Protein AF-A0A9D0CYZ7-F1 (afdb_monomer)

Mean predicted aligned error: 6.71 Å

Sequence (580 aa):
MIVSKAFILFHLNLAYSSLESEQHGEVIEKCYWPMLRLCETAGIKLGIEVTGWTLERINQLCPDWVARLRRYVEAGSVEVVGSGYSQMIGPLVPYQVNVWNQRLGLECYQRILGGRPRLVMFNEMAYASGMVDLYRAAGYEGVVMDRDNICLALGQSGHDDAMPTFAAGVGGASLPVLWTDSIFFQKMQRYAHGDIGLSDYLGYFSRRAAATSKPLALYCNDAEVFDYRPGRFREESPINGAGEWDRIASLCQVLADEHGTRWSTPSQALAAWVTDGGGEVAVLTSAVQPVPVKKQAKYNVSRWAVSGRDDLWLNTFCQRIYRQLVSSNQQNDPAYWQRLCALWASDFRTHLTAARWEEARNAVLAMAAELALPGGYEAVESAEPPARCGESFPGFDVRVDQEGIFLTVETADMRLVLNQRRGLAIDSLAFKSHQFSPLIGTLHQGYFDSIELGADYYTGGVVVELIKEHHRVTDLERVVPIFFLRQGALVIRSVLETSHGRIVKEIVVPAEGEHLTIDTRLPQWSRPCGSVRLGTLTFLPDGFSDERLKMATKNGGERAEVFELREPVNHLQPASTLVS

Solvent-accessible surface area (backbone atoms only — not comparable to full-atom values): 31333 Å² total; per-residue (Å²): 131,73,71,34,44,32,31,37,32,35,33,51,63,70,70,38,32,55,54,54,84,82,47,47,66,56,45,44,60,50,24,52,50,52,57,62,43,33,42,74,77,33,67,39,28,33,22,39,31,44,22,27,53,37,50,51,50,42,45,72,77,39,47,66,59,50,56,50,50,39,54,33,41,76,70,66,41,32,40,59,29,31,54,17,21,35,55,35,49,46,41,84,37,60,32,69,57,48,51,47,24,41,51,52,11,45,52,39,33,33,71,76,61,69,45,65,53,50,32,33,40,42,43,75,31,39,43,31,43,27,41,44,33,51,44,46,73,74,63,39,68,27,36,38,42,55,41,67,33,37,30,56,36,70,74,50,85,83,87,65,82,83,62,63,30,18,41,34,18,73,81,74,38,70,35,40,46,33,60,34,41,70,65,40,28,52,49,45,49,34,38,32,49,60,80,42,54,70,66,61,50,52,54,53,49,53,55,52,52,73,68,46,93,53,50,43,32,52,29,68,46,71,41,66,67,37,69,45,73,54,72,81,55,95,81,61,77,67,76,36,93,82,41,20,60,57,43,48,29,50,52,49,37,48,39,31,75,77,44,49,39,43,64,24,32,58,69,57,36,32,52,61,58,45,70,91,79,74,60,53,70,34,73,71,51,30,64,80,30,59,50,37,28,53,75,60,92,54,46,50,65,48,49,56,49,58,63,24,89,56,17,52,59,54,53,51,49,52,51,51,48,48,57,48,34,69,76,39,95,52,59,80,44,65,69,61,51,52,51,51,35,53,73,49,23,45,34,76,17,39,74,47,45,72,68,62,46,54,52,53,52,50,52,52,47,52,54,29,50,78,68,72,42,74,92,60,87,75,74,76,76,73,82,75,85,88,44,62,95,88,67,89,51,90,61,49,49,76,46,67,46,97,83,67,41,43,39,36,43,35,40,90,27,33,43,38,30,25,27,29,56,32,46,54,18,32,46,32,36,19,31,50,96,56,76,54,47,45,41,36,16,41,50,50,60,68,72,46,102,38,80,95,52,56,48,67,40,62,8,60,43,43,44,34,39,35,64,88,72,78,44,73,52,63,47,62,44,71,50,77,72,42,42,44,75,58,97,73,18,45,33,44,31,40,76,44,85,52,100,62,33,38,44,38,39,35,41,37,39,48,48,68,59,79,64,71,46,79,49,79,43,59,56,79,47,69,92,70,66,58,52,79,49,73,60,45,80,30,71,39,68,91,55,52,74,89,82,66,57,68,51,74,46,62,36,18,14,89,54,65,48,75,30,65,62,86,61,97,68,70,90,80,62,47,50,42,102,88,41,102

Nearest PDB structures (foldseek):
  1k1x-assembly2_B  TM=5.515E-01  e=3.687E-19  Thermococcus litoralis
  1k1x-assembly1_A  TM=5.500E-01  e=3.498E-19  Thermococcus litoralis
  7ufr-assembly1_D  TM=6.259E-01  e=3.493E-14  Bifidobacterium longum
  9ftr-assembly1_A  TM=5.805E-01  e=7.155E-10  Drosophila melanogaster
  6rrh-assembly1_A  TM=5.570E-01  e=3.876E-09  Drosophila melanogaster

Foldseek 3Di:
DQAAAAAEEAEEDCLFQLHDLVCLLVLCVQFVVLVLCLCVLQVFAYEYEYALCRLVSCCVNPVVSLVSQLVCVVVRSYAYAYCFNFLFQLQLDAQLLLLLRLVSRQVSCCVRNVHGHQEYERRLLWDAQQVQVSCVVSRHQAYEHEDPLLCVQVVHDDDALPDFQWEHHPVRDIHGYDYAYPVLQVVLLCQLLVVDDLCVNVVVVVVSSVRDRAYYHNYDYHSCLFSHDSPPDPPRRPHDPVGSSVSVSVSSNCCCPVVVYHHDYSVRRSVRSQDDDGTGYDHSHALQRNTGGDDDPLDDPLLQCPQADGSVVLSVLLVVLVVLCCVDPNVPPSVSSSLSSNSSHSSLSHNHDPVVVVVSLVSSQVSCVVSVHDSDPPPPPPDDDADAPPDDQPQWDWDADPVRQWIWIDGPFKIWIFGLQFLRFTQFIATVVLVRDTWWHKDQQPNDPDPVPRHIDTFFKKWWQQPVVNDIDISTHHFRWGWDDDPQWIWTWTWDDDPQAIWIWIWTGHSDDRDIDIDTDGPNHDDHPGDIDGGDIDTDPVSDDPPWDWDWDRRSHPGTDIHTCPDDHDPPPNSDPSGD

Structure (mmCIF, N/CA/C/O backbone):
data_AF-A0A9D0CYZ7-F1
#
_entry.id   AF-A0A9D0CYZ7-F1
#
loop_
_atom_site.group_PDB
_atom_site.id
_atom_site.type_symbol
_atom_site.label_atom_id
_atom_site.label_alt_id
_atom_site.label_comp_id
_atom_site.label_asym_id
_atom_site.label_entity_id
_atom_site.label_seq_id
_atom_site.pdbx_PDB_ins_code
_atom_site.Cartn_x
_atom_site.Cartn_y
_atom_site.Cartn_z
_atom_site.occupancy
_atom_site.B_iso_or_equiv
_atom_site.auth_seq_id
_atom_site.auth_comp_id
_atom_site.auth_asym_id
_atom_site.auth_atom_id
_atom_site.pdbx_PDB_model_num
ATOM 1 N N . MET A 1 1 ? -35.442 12.328 20.382 1.00 53.41 1 MET A N 1
ATOM 2 C CA . MET A 1 1 ? -34.014 11.957 20.299 1.00 53.41 1 MET A CA 1
ATOM 3 C C . MET A 1 1 ? -33.852 10.915 19.210 1.00 53.41 1 MET A C 1
ATOM 5 O O . MET A 1 1 ? -34.604 9.949 19.215 1.00 53.41 1 MET A O 1
ATOM 9 N N . ILE A 1 2 ? -32.937 11.135 18.266 1.00 59.06 2 ILE A N 1
ATOM 10 C CA . ILE A 1 2 ? -32.581 10.141 17.246 1.00 59.06 2 ILE A CA 1
ATOM 11 C C . ILE A 1 2 ? -31.598 9.169 17.901 1.00 59.06 2 ILE A C 1
ATOM 13 O O . ILE A 1 2 ? -30.476 9.554 18.215 1.00 59.06 2 ILE A O 1
ATOM 17 N N . VAL A 1 3 ? -32.028 7.931 18.150 1.00 69.94 3 VAL A N 1
ATOM 18 C CA . VAL A 1 3 ? -31.152 6.880 18.687 1.00 69.94 3 VAL A CA 1
ATOM 19 C C . VAL A 1 3 ? -30.177 6.476 17.587 1.00 69.94 3 VAL A C 1
ATOM 21 O O . VAL A 1 3 ? -30.574 5.840 16.612 1.00 69.94 3 VAL A O 1
ATOM 24 N N . SER A 1 4 ? -28.909 6.845 17.743 1.00 82.06 4 SER A N 1
ATOM 25 C CA . SER A 1 4 ? -27.858 6.523 16.773 1.00 82.06 4 SER A CA 1
ATOM 26 C C . SER A 1 4 ? -27.103 5.267 17.193 1.00 82.06 4 SER A C 1
ATOM 28 O O . SER A 1 4 ? -26.838 5.058 18.377 1.00 82.06 4 SER A O 1
ATOM 30 N N . LYS A 1 5 ? -26.737 4.416 16.231 1.00 91.75 5 LYS A N 1
ATOM 31 C CA . LYS A 1 5 ? -25.769 3.334 16.462 1.00 91.75 5 LYS A CA 1
ATOM 32 C C . LYS A 1 5 ? -24.372 3.867 16.168 1.00 91.75 5 LYS A C 1
ATOM 34 O O . LYS A 1 5 ? -24.195 4.591 15.192 1.00 91.75 5 LYS A O 1
ATOM 39 N N . ALA A 1 6 ? -23.393 3.500 16.980 1.00 95.94 6 ALA A N 1
ATOM 40 C CA . ALA A 1 6 ? -22.008 3.905 16.781 1.00 95.94 6 ALA A CA 1
ATOM 41 C C . ALA A 1 6 ? -21.042 2.752 17.055 1.00 95.94 6 ALA A C 1
ATOM 43 O O . ALA A 1 6 ? -21.349 1.825 17.813 1.00 95.94 6 ALA A O 1
ATOM 44 N N . PHE A 1 7 ? -19.865 2.827 16.446 1.00 97.50 7 PHE A N 1
ATOM 45 C CA . PHE A 1 7 ? -18.735 1.968 16.775 1.00 97.50 7 PHE A CA 1
ATOM 46 C C . PHE A 1 7 ? -17.432 2.770 16.783 1.00 97.50 7 PHE A C 1
ATOM 48 O O . PHE A 1 7 ? -17.323 3.839 16.175 1.00 97.50 7 PHE A O 1
ATOM 55 N N . ILE A 1 8 ? -16.453 2.232 17.502 1.00 98.19 8 ILE A N 1
ATOM 56 C CA . ILE A 1 8 ? -15.090 2.745 17.620 1.00 98.19 8 ILE A CA 1
ATOM 57 C C . ILE A 1 8 ? -14.157 1.573 17.336 1.00 98.19 8 ILE A C 1
ATOM 59 O O . ILE A 1 8 ? -14.319 0.500 17.917 1.00 98.19 8 ILE A O 1
ATOM 63 N N . LEU A 1 9 ? -13.204 1.779 16.434 1.00 98.50 9 LEU A N 1
ATOM 64 C CA . LEU A 1 9 ? -12.174 0.819 16.067 1.00 98.50 9 LEU A CA 1
ATOM 65 C C . LEU A 1 9 ? -10.807 1.484 16.240 1.00 98.50 9 LEU A C 1
ATOM 67 O O . LEU A 1 9 ? -10.532 2.514 15.630 1.00 98.50 9 LEU A O 1
ATOM 71 N N . PHE A 1 10 ? -9.952 0.914 17.077 1.00 98.50 10 PHE A N 1
ATOM 72 C CA . PHE A 1 10 ? -8.570 1.364 17.223 1.00 98.50 10 PHE A CA 1
ATOM 73 C C . PHE A 1 10 ? -7.637 0.449 16.439 1.00 98.50 10 PHE A C 1
ATOM 75 O O . PHE A 1 10 ? -7.797 -0.768 16.478 1.00 98.50 10 PHE A O 1
ATOM 82 N N . HIS A 1 11 ? -6.675 1.041 15.743 1.00 97.75 11 HIS A N 1
ATOM 83 C CA . HIS A 1 11 ? -5.570 0.343 15.096 1.00 97.75 11 HIS A CA 1
ATOM 84 C C . HIS A 1 11 ? -4.357 0.352 16.027 1.00 97.75 11 HIS A C 1
ATOM 86 O O . HIS A 1 11 ? -4.010 1.407 16.558 1.00 97.75 11 HIS A O 1
ATOM 92 N N . LEU A 1 12 ? -3.747 -0.814 16.245 1.00 98.12 12 LEU A N 1
ATOM 93 C CA . LEU A 1 12 ? -2.560 -0.973 17.082 1.00 98.12 12 LEU A CA 1
ATOM 94 C C . LEU A 1 12 ? -1.373 -1.371 16.209 1.00 98.12 12 LEU A C 1
ATOM 96 O O . LEU A 1 12 ? -1.363 -2.454 15.618 1.00 98.12 12 LEU A O 1
ATOM 100 N N . ASN A 1 13 ? -0.339 -0.537 16.206 1.00 95.56 13 ASN A N 1
ATOM 101 C CA . ASN A 1 13 ? 0.876 -0.753 15.438 1.00 95.56 13 ASN A CA 1
ATOM 102 C C . ASN A 1 13 ? 2.127 -0.368 16.231 1.00 95.56 13 ASN A C 1
ATOM 104 O O . ASN A 1 13 ? 2.651 0.738 16.138 1.00 95.56 13 ASN A O 1
ATOM 108 N N . LEU A 1 14 ? 2.689 -1.340 16.950 1.00 95.81 14 LEU A N 1
ATOM 109 C CA . LEU A 1 14 ? 4.017 -1.175 17.547 1.00 95.81 14 LEU A CA 1
ATOM 110 C C . LEU A 1 14 ? 5.139 -1.105 16.497 1.00 95.81 14 LEU A C 1
ATOM 112 O O . LEU A 1 14 ? 6.223 -0.648 16.817 1.00 95.81 14 LEU A O 1
ATOM 116 N N . ALA A 1 15 ? 4.920 -1.531 15.248 1.00 92.56 15 ALA A N 1
ATOM 117 C CA . ALA A 1 15 ? 5.941 -1.419 14.204 1.00 92.56 15 ALA A CA 1
ATOM 118 C C . ALA A 1 15 ? 6.035 0.001 13.620 1.00 92.56 15 ALA A C 1
ATOM 120 O O . ALA A 1 15 ? 6.912 0.237 12.780 1.00 92.56 15 ALA A O 1
ATOM 121 N N . TYR A 1 16 ? 5.186 0.933 14.079 1.00 88.69 16 TYR A N 1
ATOM 122 C CA . TYR A 1 16 ? 5.057 2.293 13.564 1.00 88.69 16 TYR A CA 1
ATOM 123 C C . TYR A 1 16 ? 6.412 2.963 13.354 1.00 88.69 16 TYR A C 1
ATOM 125 O O . TYR A 1 16 ? 7.275 2.922 14.228 1.00 88.69 16 TYR A O 1
ATOM 133 N N . SER A 1 17 ? 6.631 3.564 12.182 1.00 83.75 17 SER A N 1
ATOM 134 C CA . SER A 1 17 ? 7.990 3.882 11.709 1.00 83.75 17 SER A CA 1
ATOM 135 C C . SER A 1 17 ? 8.796 4.837 12.597 1.00 83.75 17 SER A C 1
ATOM 137 O O . SER A 1 17 ? 10.025 4.803 12.550 1.00 83.75 17 SER A O 1
ATOM 139 N N . SER A 1 18 ? 8.126 5.689 13.379 1.00 84.50 18 SER A N 1
ATOM 140 C CA . SER A 1 18 ? 8.771 6.628 14.307 1.00 84.50 18 SER A CA 1
ATOM 141 C C . SER A 1 18 ? 8.883 6.110 15.745 1.00 84.50 18 SER A C 1
ATOM 143 O O . SER A 1 18 ? 9.442 6.812 16.580 1.00 84.50 18 SER A O 1
ATOM 145 N N . LEU A 1 19 ? 8.371 4.910 16.039 1.00 88.31 19 LEU A N 1
ATOM 146 C CA . LEU A 1 19 ? 8.562 4.252 17.329 1.00 88.31 19 LEU A CA 1
ATOM 147 C C . LEU A 1 19 ? 9.846 3.427 17.309 1.00 88.31 19 LEU A C 1
ATOM 149 O O . LEU A 1 19 ? 10.066 2.612 16.406 1.00 88.31 19 LEU A O 1
ATOM 153 N N . GLU A 1 20 ? 10.674 3.626 18.327 1.00 89.25 20 GLU A N 1
ATOM 154 C CA . GLU A 1 20 ? 11.805 2.754 18.626 1.00 89.25 20 GLU A CA 1
ATOM 155 C C . GLU A 1 20 ? 11.377 1.579 19.512 1.00 89.25 20 GLU A C 1
ATOM 157 O O . GLU A 1 20 ? 10.408 1.656 20.278 1.00 89.25 20 GLU A O 1
ATOM 162 N N . SER A 1 21 ? 12.124 0.476 19.436 1.00 89.62 21 SER A N 1
ATOM 163 C CA . SER A 1 21 ? 11.761 -0.779 20.106 1.00 89.62 21 SER A CA 1
ATOM 164 C C . SER A 1 21 ? 11.678 -0.670 21.631 1.00 89.62 21 SER A C 1
ATOM 166 O O . SER A 1 21 ? 10.938 -1.428 22.271 1.00 89.62 21 SER A O 1
ATOM 168 N N . GLU A 1 22 ? 12.425 0.269 22.209 1.00 92.19 22 GLU A N 1
ATOM 169 C CA . GLU A 1 22 ? 12.461 0.597 23.632 1.00 92.19 22 GLU A CA 1
ATOM 170 C C . GLU A 1 22 ? 11.180 1.307 24.093 1.00 92.19 22 GLU A C 1
ATOM 172 O O . GLU A 1 22 ? 10.793 1.188 25.254 1.00 92.19 22 GLU A O 1
ATOM 177 N N . GLN A 1 23 ? 10.488 2.003 23.186 1.00 93.38 23 GLN A N 1
ATOM 178 C CA . GLN A 1 23 ? 9.270 2.760 23.492 1.00 93.38 23 GLN A CA 1
ATOM 179 C C . GLN A 1 23 ? 8.018 1.877 23.513 1.00 93.38 23 GLN A C 1
ATOM 181 O O . GLN A 1 23 ? 6.983 2.286 24.034 1.00 93.38 23 GLN A O 1
ATOM 186 N N . HIS A 1 24 ? 8.094 0.644 23.000 1.00 96.25 24 HIS A N 1
ATOM 187 C CA . HIS A 1 24 ? 6.944 -0.260 22.923 1.00 96.25 24 HIS A CA 1
ATOM 188 C C . HIS A 1 24 ? 6.260 -0.485 24.282 1.00 96.25 24 HIS A C 1
ATOM 190 O O . HIS A 1 24 ? 5.034 -0.504 24.353 1.00 96.25 24 HIS A O 1
ATOM 196 N N . GLY A 1 25 ? 7.032 -0.629 25.366 1.00 97.25 25 GLY A N 1
ATOM 197 C CA . GLY A 1 25 ? 6.472 -0.795 26.712 1.00 97.25 25 GLY A CA 1
ATOM 198 C C . GLY A 1 25 ? 5.701 0.440 27.187 1.00 97.25 25 GLY A C 1
ATOM 199 O O . GLY A 1 25 ? 4.613 0.315 27.743 1.00 97.25 25 GLY A O 1
ATOM 200 N N . GLU A 1 26 ? 6.230 1.632 26.907 1.00 96.62 26 GLU A N 1
ATOM 201 C CA . GLU A 1 26 ? 5.573 2.900 27.230 1.00 96.62 26 GLU A CA 1
ATOM 202 C C . GLU A 1 26 ? 4.271 3.082 26.439 1.00 96.62 26 GLU A C 1
ATOM 204 O O . GLU A 1 26 ? 3.269 3.509 27.007 1.00 96.62 26 GLU A O 1
ATOM 209 N N . VAL A 1 27 ? 4.255 2.715 25.155 1.00 97.50 27 VAL A N 1
ATOM 210 C CA . VAL A 1 27 ? 3.047 2.770 24.315 1.00 97.50 27 VAL A CA 1
ATOM 211 C C . VAL A 1 27 ? 1.964 1.823 24.836 1.00 97.50 27 VAL A C 1
ATOM 213 O O . VAL A 1 27 ? 0.801 2.218 24.930 1.00 97.50 27 VAL A O 1
ATOM 216 N N . ILE A 1 28 ? 2.325 0.601 25.242 1.00 98.31 28 ILE A N 1
ATOM 217 C CA . ILE A 1 28 ? 1.367 -0.333 25.856 1.00 98.31 28 ILE A CA 1
ATOM 218 C C . ILE A 1 28 ? 0.744 0.290 27.116 1.00 98.31 28 ILE A C 1
ATOM 220 O O . ILE A 1 28 ? -0.476 0.240 27.288 1.00 98.31 28 ILE A O 1
ATOM 224 N N . GLU A 1 29 ? 1.563 0.917 27.964 1.00 97.81 29 GLU A N 1
ATOM 225 C CA . GLU A 1 29 ? 1.114 1.544 29.211 1.00 97.81 29 GLU A CA 1
ATOM 226 C C . GLU A 1 29 ? 0.234 2.776 28.984 1.00 97.81 29 GLU A C 1
ATOM 228 O O . GLU A 1 29 ? -0.841 2.893 29.573 1.00 97.81 29 GLU A O 1
ATOM 233 N N . LYS A 1 30 ? 0.668 3.690 28.113 1.00 96.94 30 LYS A N 1
ATOM 234 C CA . LYS A 1 30 ? 0.015 4.989 27.912 1.00 96.94 30 LYS A CA 1
ATOM 235 C C . LYS A 1 30 ? -1.125 4.968 26.902 1.00 96.94 30 LYS A C 1
ATOM 237 O O . LYS A 1 30 ? -2.000 5.819 26.982 1.00 96.94 30 LYS A O 1
ATOM 242 N N . CYS A 1 31 ? -1.131 4.023 25.964 1.00 97.81 31 CYS A N 1
ATOM 243 C CA . CYS A 1 31 ? -2.137 3.965 24.901 1.00 97.81 31 CYS A CA 1
ATOM 244 C C . CYS A 1 31 ? -3.054 2.753 25.068 1.00 97.81 31 CYS A C 1
ATOM 246 O O . CYS A 1 31 ? -4.274 2.887 25.142 1.00 97.81 31 CYS A O 1
ATOM 248 N N . TYR A 1 32 ? -2.490 1.546 25.158 1.00 98.38 32 TYR A N 1
ATOM 249 C CA . TYR A 1 32 ? -3.298 0.333 25.009 1.00 98.38 32 TYR A CA 1
ATOM 250 C C . TYR A 1 32 ? -4.053 -0.055 26.282 1.00 98.38 32 TYR A C 1
ATOM 252 O O . TYR A 1 32 ? -5.177 -0.556 26.196 1.00 98.38 32 TYR A O 1
ATOM 260 N N . TRP A 1 33 ? -3.474 0.151 27.468 1.00 98.19 33 TRP A N 1
ATOM 261 C CA . TRP A 1 33 ? -4.183 -0.077 28.732 1.00 98.19 33 TRP A CA 1
ATOM 262 C C . TRP A 1 33 ? -5.371 0.884 28.924 1.00 98.19 33 TRP A C 1
ATOM 264 O O . TRP A 1 33 ? -6.475 0.391 29.178 1.00 98.19 33 TRP A O 1
ATOM 274 N N . PRO A 1 34 ? -5.215 2.217 28.777 1.00 97.81 34 PRO A N 1
ATOM 275 C CA . PRO A 1 34 ? -6.339 3.151 28.832 1.00 97.81 34 PRO A CA 1
ATOM 276 C C . PRO A 1 34 ? -7.426 2.859 27.796 1.00 97.81 34 PRO A C 1
ATOM 278 O O . PRO A 1 34 ? -8.604 2.862 28.146 1.00 97.81 34 PRO A O 1
ATOM 281 N N . MET A 1 35 ? -7.041 2.519 26.561 1.00 98.06 35 MET A N 1
ATOM 282 C CA . MET A 1 35 ? -7.984 2.125 25.515 1.00 98.06 35 MET A CA 1
ATOM 283 C C . MET A 1 35 ? -8.868 0.954 25.963 1.00 98.06 35 MET A C 1
ATOM 285 O O . MET A 1 35 ? -10.090 1.041 25.873 1.00 98.06 35 MET A O 1
ATOM 289 N N . LEU A 1 36 ? -8.280 -0.129 26.493 1.00 97.12 36 LEU A N 1
ATOM 290 C CA . LEU A 1 36 ? -9.050 -1.275 26.994 1.00 97.12 36 LEU A CA 1
ATOM 291 C C . LEU A 1 36 ? -9.988 -0.894 28.149 1.00 97.12 36 LEU A C 1
ATOM 293 O O . LEU A 1 36 ? -11.085 -1.449 28.255 1.00 97.12 36 LEU A O 1
ATOM 297 N N . ARG A 1 37 ? -9.581 0.056 29.001 1.00 96.00 37 ARG A N 1
ATOM 298 C CA . ARG A 1 37 ? -10.396 0.542 30.124 1.00 96.00 37 ARG A CA 1
ATOM 299 C C . ARG A 1 37 ? -11.653 1.285 29.678 1.00 96.00 37 ARG A C 1
ATOM 301 O O . ARG A 1 37 ? -12.587 1.333 30.469 1.00 96.00 37 ARG A O 1
ATOM 308 N N . LEU A 1 38 ? -11.753 1.761 28.432 1.00 97.06 38 LEU A N 1
ATOM 309 C CA . LEU A 1 38 ? -12.981 2.394 27.924 1.00 97.06 38 LEU A CA 1
ATOM 310 C C . LEU A 1 38 ? -14.214 1.480 28.019 1.00 97.06 38 LEU A C 1
ATOM 312 O O . LEU A 1 38 ? -15.324 1.975 28.216 1.00 97.06 38 LEU A O 1
ATOM 316 N N . CYS A 1 39 ? -14.033 0.155 27.944 1.00 95.19 39 CYS A N 1
ATOM 317 C CA . CYS A 1 39 ? -15.125 -0.798 28.176 1.00 95.19 39 CYS A CA 1
ATOM 318 C C . CYS A 1 39 ? -15.716 -0.669 29.589 1.00 95.19 39 CYS A C 1
ATOM 320 O O . CYS A 1 39 ? -16.921 -0.811 29.770 1.00 95.19 39 CYS A O 1
ATOM 322 N N . GLU A 1 40 ? -14.867 -0.418 30.589 1.00 92.19 40 GLU A N 1
ATOM 323 C CA . GLU A 1 40 ? -15.253 -0.306 31.999 1.00 92.19 40 GLU A CA 1
ATOM 324 C C . GLU A 1 40 ? -15.681 1.125 32.340 1.00 92.19 40 GLU A C 1
ATOM 326 O O . GLU A 1 40 ? -16.703 1.327 32.989 1.00 92.19 40 GLU A O 1
ATOM 331 N N . THR A 1 41 ? -14.914 2.124 31.893 1.00 92.00 41 THR A N 1
ATOM 332 C CA . THR A 1 41 ? -15.125 3.525 32.268 1.00 92.00 41 THR A CA 1
ATOM 333 C C . THR A 1 41 ? -16.278 4.164 31.507 1.00 92.00 41 THR A C 1
ATOM 335 O O . THR A 1 41 ? -17.026 4.934 32.097 1.00 92.00 41 THR A O 1
ATOM 338 N N . ALA A 1 42 ? -16.463 3.843 30.224 1.00 93.06 42 ALA A N 1
ATOM 339 C CA . ALA A 1 42 ? -17.494 4.444 29.375 1.00 93.06 42 ALA A CA 1
ATOM 340 C C . ALA A 1 42 ? -18.590 3.457 28.936 1.00 93.06 42 ALA A C 1
ATOM 342 O O . ALA A 1 42 ? -19.517 3.851 28.230 1.00 93.06 42 ALA A O 1
ATOM 343 N N . GLY A 1 43 ? -18.497 2.179 29.323 1.00 91.62 43 GLY A N 1
ATOM 344 C CA . GLY A 1 43 ? -19.496 1.161 28.977 1.00 91.62 43 GLY A CA 1
ATOM 345 C C . GLY A 1 43 ? -19.612 0.888 27.473 1.00 91.62 43 GLY A C 1
ATOM 346 O O . GLY A 1 43 ? -20.649 0.408 27.010 1.00 91.62 43 GLY A O 1
ATOM 347 N N . ILE A 1 44 ? -18.581 1.230 26.692 1.00 95.44 44 ILE A N 1
ATOM 348 C CA . ILE A 1 44 ? -18.602 1.072 25.237 1.00 95.44 44 ILE A CA 1
ATOM 349 C C . ILE A 1 44 ? -18.163 -0.327 24.813 1.00 95.44 44 ILE A C 1
ATOM 351 O O . ILE A 1 44 ? -17.472 -1.039 25.540 1.00 95.44 44 ILE A O 1
ATOM 355 N N . LYS A 1 45 ? -18.529 -0.693 23.585 1.00 97.31 45 LYS A N 1
ATOM 356 C CA . LYS A 1 45 ? -17.926 -1.827 22.885 1.00 97.31 45 LYS A CA 1
ATOM 357 C C . LYS A 1 45 ? -16.807 -1.332 21.981 1.00 97.31 45 LYS A C 1
ATOM 359 O O . LYS A 1 45 ? -16.976 -0.313 21.313 1.00 97.31 45 LYS A O 1
ATOM 364 N N . LEU A 1 46 ? -15.701 -2.064 21.941 1.00 97.38 46 LEU A N 1
ATOM 365 C CA . LEU A 1 46 ? -14.504 -1.684 21.194 1.00 97.38 46 LEU A CA 1
ATOM 366 C C . LEU A 1 46 ? -14.225 -2.644 20.041 1.00 97.38 46 LEU A C 1
ATOM 368 O O . LEU A 1 46 ? -14.327 -3.860 20.185 1.00 97.38 46 LEU A O 1
ATOM 372 N N . GLY A 1 47 ? -13.806 -2.091 18.911 1.00 98.56 47 GLY A N 1
ATOM 373 C CA . GLY A 1 47 ? -13.037 -2.803 17.903 1.00 98.56 47 GLY A CA 1
ATOM 374 C C . GLY A 1 47 ? -11.543 -2.565 18.110 1.00 98.56 47 GLY A C 1
ATOM 375 O O . GLY A 1 47 ? -11.133 -1.437 18.387 1.00 98.56 47 GLY A O 1
ATOM 376 N N . ILE A 1 48 ? -10.733 -3.605 17.939 1.00 98.81 48 ILE A N 1
ATOM 377 C CA . ILE A 1 48 ? -9.270 -3.513 17.934 1.00 98.81 48 ILE A CA 1
ATOM 378 C C . ILE A 1 48 ? -8.754 -4.211 16.686 1.00 98.81 48 ILE A C 1
ATOM 380 O O . ILE A 1 48 ? -8.874 -5.427 16.564 1.00 98.81 48 ILE A O 1
ATOM 384 N N . GLU A 1 49 ? -8.166 -3.457 15.772 1.00 98.75 49 GLU A N 1
ATOM 385 C CA . GLU A 1 49 ? -7.351 -4.011 14.703 1.00 98.75 49 GLU A CA 1
ATOM 386 C C . GLU A 1 49 ? -5.898 -4.078 15.182 1.00 98.75 49 GLU A C 1
ATOM 388 O O . GLU A 1 49 ? -5.394 -3.142 15.803 1.00 98.75 49 GLU A O 1
ATOM 393 N N . VAL A 1 50 ? -5.250 -5.224 14.971 1.00 98.62 50 VAL A N 1
ATOM 394 C CA . VAL A 1 50 ? -3.859 -5.432 15.383 1.00 98.62 50 VAL A CA 1
ATOM 395 C C . VAL A 1 50 ? -3.199 -6.489 14.510 1.00 98.62 50 VAL A C 1
ATOM 397 O O . VAL A 1 50 ? -3.786 -7.542 14.266 1.00 98.62 50 VAL A O 1
ATOM 400 N N . THR A 1 51 ? -1.967 -6.255 14.059 1.00 98.62 51 THR A N 1
ATOM 401 C CA . THR A 1 51 ? -1.197 -7.257 13.299 1.00 98.62 51 THR A CA 1
ATOM 402 C C . THR A 1 51 ? -0.759 -8.434 14.172 1.00 98.62 51 THR A C 1
ATOM 404 O O . THR A 1 51 ? -0.597 -8.305 15.388 1.00 98.62 51 THR A O 1
ATOM 407 N N . GLY A 1 52 ? -0.502 -9.591 13.557 1.00 98.50 52 GLY A N 1
ATOM 408 C CA . GLY A 1 52 ? 0.082 -10.738 14.259 1.00 98.50 52 GLY A CA 1
ATOM 409 C C . GLY A 1 52 ? 1.423 -10.409 14.930 1.00 98.50 52 GLY A C 1
ATOM 410 O O . GLY A 1 52 ? 1.644 -10.819 16.067 1.00 98.50 52 GLY A O 1
ATOM 411 N N . TRP A 1 53 ? 2.278 -9.624 14.272 1.00 98.31 53 TRP A N 1
ATOM 412 C CA . TRP A 1 53 ? 3.570 -9.175 14.791 1.00 98.31 53 TRP A CA 1
ATOM 413 C C . TRP A 1 53 ? 3.405 -8.260 16.009 1.00 98.31 53 TRP A C 1
ATOM 415 O O . TRP A 1 53 ? 4.042 -8.475 17.041 1.00 98.31 53 TRP A O 1
ATOM 425 N N . THR A 1 54 ? 2.511 -7.268 15.932 1.00 98.50 54 THR A N 1
ATOM 426 C CA . THR A 1 54 ? 2.234 -6.367 17.060 1.00 98.50 54 THR A CA 1
ATOM 427 C C . THR A 1 54 ? 1.656 -7.144 18.237 1.00 98.50 54 THR A C 1
ATOM 429 O O . THR A 1 54 ? 2.092 -6.948 19.369 1.00 98.50 54 THR A O 1
ATOM 432 N N . LEU A 1 55 ? 0.741 -8.081 17.984 1.00 98.62 55 LEU A N 1
ATOM 433 C CA . LEU A 1 55 ? 0.158 -8.918 19.026 1.00 98.62 55 LEU A CA 1
ATOM 434 C C . LEU A 1 55 ? 1.202 -9.818 19.707 1.00 98.62 55 LEU A C 1
ATOM 436 O O . LEU A 1 55 ? 1.213 -9.918 20.934 1.00 98.62 55 LEU A O 1
ATOM 440 N N . GLU A 1 56 ? 2.107 -10.438 18.944 1.00 98.56 56 GLU A N 1
ATOM 441 C CA . GLU A 1 56 ? 3.243 -11.182 19.501 1.00 98.56 56 GLU A CA 1
ATOM 442 C C . GLU A 1 56 ? 4.125 -10.293 20.367 1.00 98.56 56 GLU A C 1
ATOM 444 O O . GLU A 1 56 ? 4.506 -10.690 21.471 1.00 98.56 56 GLU A O 1
ATOM 449 N N . ARG A 1 57 ? 4.425 -9.081 19.891 1.00 98.31 57 ARG A N 1
ATOM 450 C CA . ARG A 1 57 ? 5.266 -8.141 20.622 1.00 98.31 57 ARG A CA 1
ATOM 451 C C . ARG A 1 57 ? 4.620 -7.698 21.933 1.00 98.31 57 ARG A C 1
ATOM 453 O O . ARG A 1 57 ? 5.302 -7.670 22.955 1.00 98.31 57 ARG A O 1
ATOM 460 N N . ILE A 1 58 ? 3.315 -7.422 21.938 1.00 98.62 58 ILE A N 1
ATOM 461 C CA . ILE A 1 58 ? 2.577 -7.119 23.171 1.00 98.62 58 ILE A CA 1
ATOM 462 C C . ILE A 1 58 ? 2.587 -8.334 24.102 1.00 98.62 58 ILE A C 1
ATOM 464 O O . ILE A 1 58 ? 2.865 -8.177 25.284 1.00 98.62 58 ILE A O 1
ATOM 468 N N . ASN A 1 59 ? 2.363 -9.549 23.593 1.00 98.50 59 ASN A N 1
ATOM 469 C CA . ASN A 1 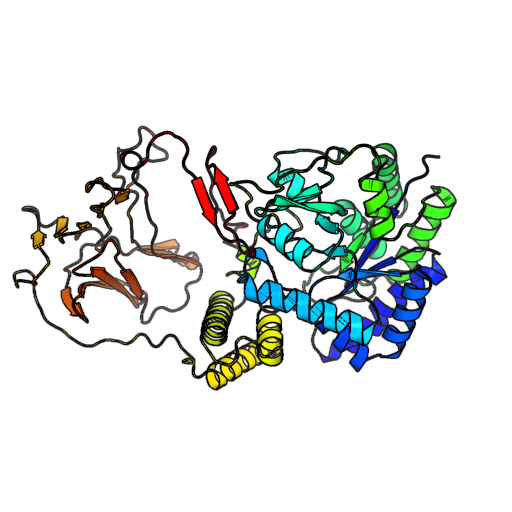59 ? 2.382 -10.761 24.416 1.00 98.50 59 ASN A CA 1
ATOM 470 C C . ASN A 1 59 ? 3.753 -11.024 25.067 1.00 98.50 59 ASN A C 1
ATOM 472 O O . ASN A 1 59 ? 3.816 -11.543 26.178 1.00 98.50 59 ASN A O 1
ATOM 476 N N . GLN A 1 60 ? 4.846 -10.662 24.388 1.00 98.31 60 GLN A N 1
ATOM 477 C CA . GLN A 1 60 ? 6.204 -10.748 24.932 1.00 98.31 60 GLN A CA 1
ATOM 478 C C . GLN A 1 60 ? 6.462 -9.713 26.034 1.00 98.31 60 GLN A C 1
ATOM 480 O O . GLN A 1 60 ? 7.111 -10.031 27.025 1.00 98.31 60 GLN A O 1
ATOM 485 N N . LEU A 1 61 ? 5.993 -8.475 25.849 1.00 98.31 61 LEU A N 1
ATOM 486 C CA . LEU A 1 61 ? 6.285 -7.358 26.755 1.00 98.31 61 LEU A CA 1
ATOM 487 C C . LEU A 1 61 ? 5.300 -7.242 27.925 1.00 98.31 61 LEU A C 1
ATOM 489 O O . LEU A 1 61 ? 5.683 -6.833 29.016 1.00 98.31 61 LEU A O 1
ATOM 493 N N . CYS A 1 62 ? 4.030 -7.563 27.694 1.00 98.25 62 CYS A N 1
ATOM 494 C CA . CYS A 1 62 ? 2.933 -7.383 28.637 1.00 98.25 62 CYS A CA 1
ATOM 495 C C . CYS A 1 62 ? 1.861 -8.481 28.447 1.00 98.25 62 CYS A C 1
ATOM 497 O O . CYS A 1 62 ? 0.765 -8.214 27.942 1.00 98.25 62 CYS A O 1
ATOM 499 N N . PRO A 1 63 ? 2.141 -9.735 28.852 1.00 98.31 63 PRO A N 1
ATOM 500 C CA . PRO A 1 63 ? 1.189 -10.844 28.721 1.00 98.31 63 PRO A CA 1
ATOM 501 C C . PRO A 1 63 ? -0.134 -10.600 29.470 1.00 98.31 63 PRO A C 1
ATOM 503 O O . PRO A 1 63 ? -1.184 -11.078 29.036 1.00 98.31 63 PRO A O 1
ATOM 506 N N . ASP A 1 64 ? -0.122 -9.805 30.544 1.00 98.50 64 ASP A N 1
ATOM 507 C CA . ASP A 1 64 ? -1.331 -9.434 31.291 1.00 98.50 64 ASP A CA 1
ATOM 508 C C . ASP A 1 64 ? -2.313 -8.599 30.459 1.00 98.50 64 ASP A C 1
ATOM 510 O O . ASP A 1 64 ? -3.531 -8.765 30.589 1.00 98.50 64 ASP A O 1
ATOM 514 N N . TRP A 1 65 ? -1.806 -7.745 29.562 1.00 98.56 65 TRP A N 1
ATOM 515 C CA . TRP A 1 65 ? -2.649 -6.995 28.630 1.00 98.56 65 TRP A CA 1
ATOM 516 C C . TRP A 1 65 ? -3.375 -7.950 27.677 1.00 98.56 65 TRP A C 1
ATOM 518 O O . TRP A 1 65 ? -4.585 -7.840 27.481 1.00 98.56 65 TRP A O 1
ATOM 528 N N . VAL A 1 66 ? -2.670 -8.959 27.153 1.00 98.62 66 VAL A N 1
ATOM 529 C CA . VAL A 1 66 ? -3.255 -9.985 26.273 1.00 98.62 66 VAL A CA 1
ATOM 530 C C . VAL A 1 66 ? -4.279 -10.835 27.023 1.00 98.62 66 VAL A C 1
ATOM 532 O O . VAL A 1 66 ? -5.367 -11.096 26.505 1.00 98.62 66 VAL A O 1
ATOM 535 N N . ALA A 1 67 ? -3.982 -11.230 28.263 1.00 98.44 67 ALA A N 1
ATOM 536 C CA . ALA A 1 67 ? -4.929 -11.952 29.105 1.00 98.44 67 ALA A CA 1
ATOM 537 C C . ALA A 1 67 ? -6.205 -11.131 29.356 1.00 98.44 67 ALA A C 1
ATOM 539 O O . ALA A 1 67 ? -7.310 -11.681 29.331 1.00 98.44 67 ALA A O 1
ATOM 540 N N . ARG A 1 68 ? -6.079 -9.810 29.554 1.00 98.31 68 ARG A N 1
ATOM 541 C CA . ARG A 1 68 ? -7.230 -8.909 29.678 1.00 98.31 68 ARG A CA 1
ATOM 542 C C . ARG A 1 68 ? -8.021 -8.811 28.377 1.00 98.31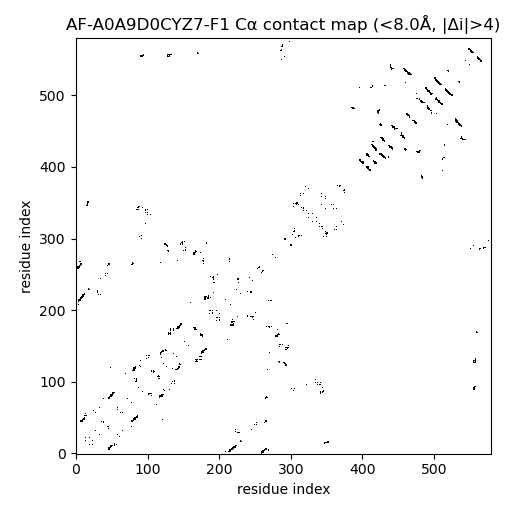 68 ARG A C 1
ATOM 544 O O . ARG A 1 68 ? -9.242 -8.952 28.420 1.00 98.31 68 ARG A O 1
ATOM 551 N N . LEU A 1 69 ? -7.343 -8.618 27.245 1.00 98.50 69 LEU A N 1
ATOM 552 C CA . LEU A 1 69 ? -7.972 -8.577 25.926 1.00 98.50 69 LEU A CA 1
ATOM 553 C C . LEU A 1 69 ? -8.814 -9.835 25.683 1.00 98.50 69 LEU A C 1
ATOM 555 O O . LEU A 1 69 ? -9.985 -9.721 25.332 1.00 98.50 69 LEU A O 1
ATOM 559 N N . ARG A 1 70 ? -8.259 -11.026 25.942 1.00 98.19 70 ARG A N 1
ATOM 560 C CA . ARG A 1 70 ? -8.980 -12.302 25.792 1.00 98.19 70 ARG A CA 1
ATOM 561 C C . ARG A 1 70 ? -10.283 -12.335 26.583 1.00 98.19 70 ARG A C 1
ATOM 563 O O . ARG A 1 70 ? -11.316 -12.673 26.019 1.00 98.19 70 ARG A O 1
ATOM 570 N N . ARG A 1 71 ? -10.257 -11.919 27.854 1.00 97.44 71 ARG A N 1
ATOM 571 C CA . ARG A 1 71 ? -11.466 -11.868 28.694 1.00 97.44 71 ARG A CA 1
ATOM 572 C C . ARG A 1 71 ? -12.528 -10.933 28.119 1.00 97.44 71 ARG A C 1
ATOM 574 O O . ARG A 1 71 ? -13.707 -11.261 28.160 1.00 97.44 71 ARG A O 1
ATOM 581 N N . TYR A 1 72 ? -12.134 -9.781 27.574 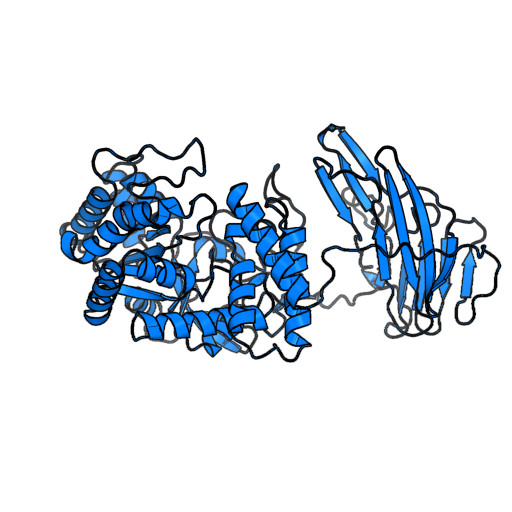1.00 97.75 72 TYR A N 1
ATOM 582 C CA . TYR A 1 72 ? -13.088 -8.856 26.954 1.00 97.75 72 TYR A CA 1
ATOM 583 C C . TYR A 1 72 ? -13.626 -9.341 25.611 1.00 97.75 72 TYR A C 1
ATOM 585 O O . TYR A 1 72 ? -14.780 -9.052 25.292 1.00 97.75 72 TYR A O 1
ATOM 593 N N . VAL A 1 73 ? -12.825 -10.093 24.855 1.00 97.88 73 VAL A N 1
ATOM 594 C CA . VAL A 1 73 ? -13.282 -10.776 23.641 1.00 97.88 73 VAL A CA 1
ATOM 595 C C . VAL A 1 73 ? -14.296 -11.863 23.991 1.00 97.88 73 VAL A C 1
ATOM 597 O O . VAL A 1 73 ? -15.379 -11.891 23.414 1.00 97.88 73 VAL A O 1
ATOM 600 N N . GLU A 1 74 ? -14.004 -12.702 24.987 1.00 96.75 74 GLU A N 1
ATOM 601 C CA . GLU A 1 74 ? -14.922 -13.739 25.483 1.00 96.75 74 GLU A CA 1
ATOM 602 C C . GLU A 1 74 ? -16.229 -13.140 26.035 1.00 96.75 74 GLU A C 1
ATOM 604 O O . GLU A 1 74 ? -17.306 -13.690 25.812 1.00 96.75 74 GLU A O 1
ATOM 609 N N . ALA A 1 75 ? -16.154 -11.982 26.698 1.00 96.12 75 ALA A N 1
ATOM 610 C CA . ALA A 1 75 ? -17.321 -11.250 27.193 1.00 96.12 75 ALA A CA 1
ATOM 611 C C . ALA A 1 75 ? -18.105 -10.496 26.097 1.00 96.12 75 ALA A C 1
ATOM 613 O O . ALA A 1 75 ? -19.204 -10.006 26.359 1.00 96.12 75 ALA A O 1
ATOM 614 N N . GLY A 1 76 ? -17.563 -10.371 24.879 1.00 96.19 76 GLY A N 1
ATOM 615 C CA . GLY A 1 76 ? -18.184 -9.634 23.773 1.00 96.19 76 GLY A CA 1
ATOM 616 C C . GLY A 1 76 ? -18.140 -8.103 23.902 1.00 96.19 76 GLY A C 1
ATOM 617 O O . GLY A 1 76 ? -18.861 -7.409 23.177 1.00 96.19 76 GLY A O 1
ATOM 618 N N . SER A 1 77 ? -17.318 -7.573 24.814 1.00 97.00 77 SER A N 1
ATOM 619 C CA . SER A 1 77 ? -17.073 -6.130 24.974 1.00 97.00 77 SER A CA 1
ATOM 620 C C . SER A 1 77 ? -16.024 -5.612 23.989 1.00 97.00 77 SER A C 1
ATOM 622 O O . SER A 1 77 ? -16.058 -4.443 23.611 1.00 97.00 77 SER A O 1
ATOM 624 N N . VAL A 1 78 ? -15.113 -6.481 23.546 1.00 98.50 78 VAL A N 1
ATOM 625 C CA . VAL A 1 78 ? -14.099 -6.179 22.531 1.00 98.50 78 VAL A CA 1
ATOM 626 C C . VAL A 1 78 ? -14.228 -7.162 21.371 1.00 98.50 78 VAL A C 1
ATOM 628 O O . VAL A 1 78 ? -14.440 -8.352 21.578 1.00 98.50 78 VAL A O 1
ATOM 631 N N . GLU A 1 79 ? -14.055 -6.686 20.146 1.00 98.69 79 GLU A N 1
ATOM 632 C CA . GLU A 1 79 ? -13.908 -7.518 18.954 1.00 98.69 79 GLU A CA 1
ATOM 633 C C . GLU A 1 79 ? -12.560 -7.232 18.290 1.00 98.69 79 GLU A C 1
ATOM 63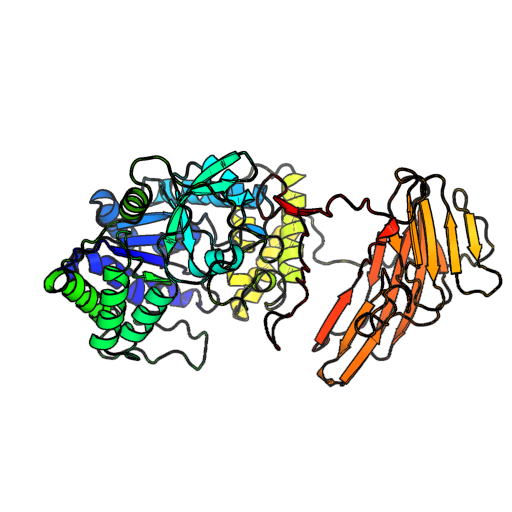5 O O . GLU A 1 79 ? -12.221 -6.077 18.028 1.00 98.69 79 GLU A O 1
ATOM 640 N N . VAL A 1 80 ? -11.802 -8.290 17.998 1.00 98.75 80 VAL A N 1
ATOM 641 C CA . VAL A 1 80 ? -10.551 -8.176 17.243 1.00 98.75 80 VAL A CA 1
ATOM 642 C C . VAL A 1 80 ? -10.843 -8.231 15.745 1.00 98.75 80 VAL A C 1
ATOM 644 O O . VAL A 1 80 ? -11.520 -9.145 15.269 1.00 98.75 80 VAL A O 1
ATOM 647 N N . VAL A 1 81 ? -10.304 -7.261 15.011 1.00 98.88 81 VAL A N 1
ATOM 648 C CA . VAL A 1 81 ? -10.313 -7.162 13.549 1.00 98.88 81 VAL A CA 1
ATOM 649 C C . VAL A 1 81 ? -8.932 -7.574 13.032 1.00 98.88 81 VAL A C 1
ATOM 651 O O . VAL A 1 81 ? -7.904 -7.226 13.610 1.00 98.88 81 VAL A O 1
ATOM 654 N N . GLY A 1 82 ? -8.903 -8.375 11.971 1.00 98.25 82 GLY A N 1
ATOM 655 C CA . GLY A 1 82 ? -7.674 -8.896 11.384 1.00 98.25 82 GLY A CA 1
ATOM 656 C C . GLY A 1 82 ? -6.926 -7.877 10.523 1.00 98.25 82 GLY A C 1
ATOM 657 O O . GLY A 1 82 ? -7.532 -6.973 9.954 1.00 98.25 82 GLY A O 1
ATOM 658 N N . SER A 1 83 ? -5.620 -8.108 10.384 1.00 96.56 83 SER A N 1
ATOM 659 C CA . SER A 1 83 ? -4.677 -7.328 9.560 1.00 96.56 83 SER A CA 1
ATOM 660 C C . SER A 1 83 ? -3.837 -8.217 8.621 1.00 96.56 83 SER A C 1
ATOM 662 O O . SER A 1 83 ? -3.496 -7.877 7.484 1.00 96.56 83 SER A O 1
ATOM 664 N N . GLY A 1 84 ? -3.506 -9.413 9.115 1.00 97.88 84 GLY A N 1
ATOM 665 C CA . GLY A 1 84 ? -2.400 -10.244 8.642 1.00 97.88 84 GLY A CA 1
ATOM 666 C C . GLY A 1 84 ? -1.306 -10.333 9.710 1.00 97.88 84 GLY A C 1
ATOM 667 O O . GLY A 1 84 ? -1.450 -9.807 10.816 1.00 97.88 84 GLY A O 1
ATOM 668 N N . TYR A 1 85 ? -0.214 -11.033 9.412 1.00 98.62 85 TYR A N 1
ATOM 669 C CA . TYR A 1 85 ? 0.926 -11.135 10.320 1.00 98.62 85 TYR A CA 1
ATOM 670 C C . TYR A 1 85 ? 1.694 -9.812 10.425 1.00 98.62 85 TYR A C 1
ATOM 672 O O . TYR A 1 85 ? 1.966 -9.361 11.530 1.00 98.62 85 TYR A O 1
ATOM 680 N N . SER A 1 86 ? 1.990 -9.160 9.305 1.00 97.56 86 SER A N 1
ATOM 681 C CA . SER A 1 86 ? 2.571 -7.819 9.242 1.00 97.56 86 SER A CA 1
ATOM 682 C C . SER A 1 86 ? 1.649 -6.856 8.492 1.00 97.56 86 SER A C 1
ATOM 684 O O . SER A 1 86 ? 0.831 -7.256 7.653 1.00 97.56 86 SER A O 1
ATOM 686 N N . GLN A 1 87 ? 1.805 -5.565 8.781 1.00 96.19 87 GLN A N 1
ATOM 687 C CA . GLN A 1 87 ? 1.095 -4.499 8.084 1.00 96.19 87 GLN A CA 1
ATOM 688 C C . GLN A 1 87 ? 1.713 -4.283 6.700 1.00 96.19 87 GLN A C 1
ATOM 690 O O . GLN A 1 87 ? 2.632 -3.492 6.533 1.00 96.19 87 GLN A O 1
ATOM 695 N N . MET A 1 88 ? 1.255 -5.024 5.696 1.00 96.25 88 MET A N 1
ATOM 696 C CA . MET A 1 88 ? 1.718 -4.887 4.309 1.00 96.25 88 MET A CA 1
ATOM 697 C C . MET A 1 88 ? 0.687 -4.159 3.450 1.00 96.25 88 MET A C 1
ATOM 699 O O . MET A 1 88 ? -0.514 -4.391 3.602 1.00 96.25 88 MET A O 1
ATOM 703 N N . ILE A 1 89 ? 1.150 -3.367 2.480 1.00 96.50 89 ILE A N 1
ATOM 704 C CA . ILE A 1 89 ? 0.291 -2.766 1.450 1.00 96.50 89 ILE A CA 1
ATOM 705 C C . ILE A 1 89 ? -0.055 -3.839 0.420 1.00 96.50 89 ILE A C 1
ATOM 707 O O . ILE A 1 89 ? 0.639 -3.983 -0.584 1.00 96.50 89 ILE A O 1
ATOM 711 N N . GLY A 1 90 ? -1.110 -4.610 0.687 1.00 96.56 90 GLY A N 1
ATOM 712 C CA . GLY A 1 90 ? -1.500 -5.773 -0.117 1.00 96.56 90 GLY A CA 1
ATOM 713 C C . GLY A 1 90 ? -1.441 -5.554 -1.637 1.00 96.56 90 GLY A C 1
ATOM 714 O O . GLY A 1 90 ? -0.809 -6.364 -2.318 1.00 96.56 90 GLY A O 1
ATOM 715 N N . PRO A 1 91 ? -1.983 -4.440 -2.170 1.00 96.25 91 PRO A N 1
ATOM 716 C CA . PRO A 1 91 ? -1.943 -4.140 -3.602 1.00 96.25 91 PRO A CA 1
ATOM 717 C C . PRO A 1 91 ? -0.548 -4.045 -4.243 1.00 96.25 91 PRO A C 1
ATOM 719 O O . PRO A 1 91 ? -0.426 -4.249 -5.447 1.00 96.25 91 PRO A O 1
ATOM 722 N N . LEU A 1 92 ? 0.503 -3.753 -3.468 1.00 95.25 92 LEU A N 1
ATOM 723 C CA . LEU A 1 92 ? 1.892 -3.642 -3.944 1.00 95.25 92 LEU A CA 1
ATOM 724 C C . LEU A 1 92 ? 2.694 -4.946 -3.811 1.00 95.25 92 LEU A C 1
ATOM 726 O O . LEU A 1 92 ? 3.879 -4.987 -4.145 1.00 95.25 92 LEU A O 1
ATOM 730 N N . VAL A 1 93 ? 2.080 -5.993 -3.268 1.00 96.62 93 VAL A N 1
ATOM 731 C CA . VAL A 1 93 ? 2.761 -7.208 -2.818 1.00 96.62 93 VAL A CA 1
ATOM 732 C C . VAL A 1 93 ? 2.310 -8.401 -3.666 1.00 96.62 93 VAL A C 1
ATOM 734 O O . VAL A 1 93 ? 1.133 -8.484 -4.013 1.00 96.62 93 VAL A O 1
ATOM 737 N N . PRO A 1 94 ? 3.187 -9.365 -4.007 1.00 97.12 94 PRO A N 1
ATOM 738 C CA . PRO A 1 94 ? 2.771 -10.558 -4.739 1.00 97.12 94 PRO A CA 1
ATOM 739 C C . PRO A 1 94 ? 1.679 -11.355 -4.015 1.00 97.12 94 PRO A C 1
ATOM 741 O O . PRO A 1 94 ? 1.744 -11.559 -2.802 1.00 97.12 94 PRO A O 1
ATOM 744 N N . TYR A 1 95 ? 0.730 -11.903 -4.780 1.00 97.25 95 TYR A N 1
ATOM 745 C CA . TYR A 1 95 ? -0.412 -12.669 -4.262 1.00 97.25 95 TYR A CA 1
ATOM 746 C C . TYR A 1 95 ? -0.039 -13.719 -3.209 1.00 97.25 95 TYR A C 1
ATOM 748 O O . TYR A 1 95 ? -0.626 -13.760 -2.131 1.00 97.25 95 TYR A O 1
ATOM 756 N N . GLN A 1 96 ? 0.975 -14.541 -3.480 1.00 97.50 96 GLN A N 1
ATOM 757 C CA . GLN A 1 96 ? 1.392 -15.593 -2.551 1.00 97.50 96 GLN A CA 1
ATOM 758 C C . GLN A 1 96 ? 1.926 -15.038 -1.223 1.00 97.50 96 GLN A C 1
ATOM 760 O O . GLN A 1 96 ? 1.670 -15.629 -0.179 1.00 97.50 96 GLN A O 1
ATOM 765 N N . VAL A 1 97 ? 2.616 -13.892 -1.234 1.00 98.25 97 VAL A N 1
ATOM 766 C CA . VAL A 1 97 ? 3.073 -13.233 0.000 1.00 98.25 97 VAL A CA 1
ATOM 767 C C . VAL A 1 97 ? 1.863 -12.734 0.796 1.00 98.25 97 VAL A C 1
ATOM 769 O O . VAL A 1 97 ? 1.812 -12.933 2.006 1.00 98.25 97 VAL A O 1
ATOM 772 N N . ASN A 1 98 ? 0.839 -12.178 0.135 1.00 98.50 98 ASN A N 1
ATOM 773 C CA . ASN A 1 98 ? -0.412 -11.798 0.803 1.00 98.50 98 ASN A CA 1
ATOM 774 C C . ASN A 1 98 ? -1.143 -13.007 1.412 1.00 98.50 98 ASN A C 1
ATOM 776 O O . ASN A 1 98 ? -1.625 -12.915 2.542 1.00 98.50 98 ASN A O 1
ATOM 780 N N . VAL A 1 99 ? -1.191 -14.148 0.711 1.00 98.44 99 VAL A N 1
ATOM 781 C CA . VAL A 1 99 ? -1.769 -15.401 1.236 1.00 98.44 99 VAL A CA 1
ATOM 782 C C . VAL A 1 99 ? -1.042 -15.841 2.504 1.00 98.44 99 VAL A C 1
ATOM 784 O O . VAL A 1 99 ? -1.683 -16.118 3.520 1.00 98.44 99 VAL A O 1
ATOM 787 N N . TRP A 1 100 ? 0.293 -15.861 2.475 1.00 98.62 100 TRP A N 1
ATOM 788 C CA . TRP A 1 100 ? 1.098 -16.198 3.647 1.00 98.62 100 TRP A CA 1
ATOM 789 C C . TRP A 1 100 ? 0.901 -15.209 4.791 1.00 98.62 100 TRP A C 1
ATOM 791 O O . TRP A 1 100 ? 0.736 -15.641 5.929 1.00 98.62 100 TRP A O 1
ATOM 801 N N . ASN A 1 101 ? 0.833 -13.909 4.504 1.00 98.75 101 ASN A N 1
ATOM 802 C CA . ASN A 1 101 ? 0.606 -12.898 5.528 1.00 98.75 101 ASN A CA 1
ATOM 803 C C . ASN A 1 101 ? -0.718 -13.117 6.269 1.00 98.75 101 ASN A C 1
ATOM 805 O O . ASN A 1 101 ? -0.752 -13.067 7.498 1.00 98.75 101 ASN A O 1
ATOM 809 N N . GLN A 1 102 ? -1.801 -13.413 5.543 1.00 98.69 102 GLN A N 1
ATOM 810 C CA . GLN A 1 102 ? -3.093 -13.701 6.171 1.00 98.69 102 GLN A CA 1
ATOM 811 C C . GLN A 1 102 ? -3.069 -15.025 6.936 1.00 98.69 102 GLN A C 1
ATOM 813 O O . GLN A 1 102 ? -3.518 -15.078 8.080 1.00 98.69 102 GLN A O 1
ATOM 818 N N . ARG A 1 103 ? -2.485 -16.082 6.359 1.00 98.62 103 ARG A N 1
ATOM 819 C CA . ARG A 1 103 ? -2.356 -17.385 7.024 1.00 98.62 103 ARG A CA 1
ATOM 820 C C . ARG A 1 103 ? -1.611 -17.276 8.357 1.00 98.62 103 ARG A C 1
ATOM 822 O O .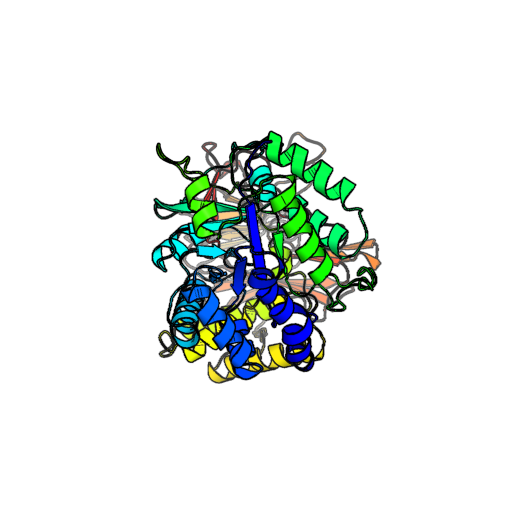 ARG A 1 103 ? -2.137 -17.705 9.381 1.00 98.62 103 ARG A O 1
ATOM 829 N N . LEU A 1 104 ? -0.425 -16.671 8.346 1.00 98.75 104 LEU A N 1
ATOM 830 C CA . LEU A 1 104 ? 0.411 -16.484 9.533 1.00 98.75 104 LEU A CA 1
ATOM 831 C C . LEU A 1 104 ? -0.289 -15.602 10.578 1.00 98.75 104 LEU A C 1
ATOM 833 O O . LEU A 1 104 ? -0.219 -15.885 11.773 1.00 98.75 104 LEU A O 1
ATOM 837 N N . GLY A 1 105 ? -1.016 -14.569 10.139 1.00 98.56 105 GLY A N 1
ATOM 838 C CA . GLY A 1 105 ? -1.834 -13.734 11.020 1.00 98.56 105 GLY A CA 1
ATOM 839 C C . GLY A 1 105 ? -2.931 -14.539 11.719 1.00 98.56 105 GLY A C 1
ATOM 840 O O . GLY A 1 105 ? -3.023 -14.526 12.944 1.00 98.56 105 GLY A O 1
ATOM 841 N N . LEU A 1 106 ? -3.721 -15.307 10.961 1.00 98.81 106 LEU A N 1
ATOM 842 C CA . LEU A 1 106 ? -4.791 -16.167 11.487 1.00 98.81 106 LEU A CA 1
ATOM 843 C C . LEU A 1 106 ? -4.274 -17.250 12.443 1.00 98.81 106 LEU A C 1
ATOM 845 O O . LEU A 1 106 ? -4.919 -17.536 13.455 1.00 98.81 106 LEU A O 1
ATOM 849 N N . GLU A 1 107 ? -3.116 -17.840 12.150 1.00 98.62 107 GLU A N 1
ATOM 850 C CA . GLU A 1 107 ? -2.430 -18.776 13.046 1.00 98.62 107 GLU A CA 1
ATOM 851 C C . GLU A 1 107 ? -1.961 -18.075 14.335 1.00 98.62 107 GLU A C 1
ATOM 853 O O . GLU A 1 107 ? -2.139 -18.612 15.433 1.00 98.62 107 GLU A O 1
ATOM 858 N N . CYS A 1 108 ? -1.448 -16.844 14.230 1.00 98.69 108 CYS A N 1
ATOM 859 C CA . CYS A 1 108 ? -1.057 -16.027 15.375 1.00 98.69 108 CYS A CA 1
ATOM 860 C C . CYS A 1 108 ? -2.249 -15.694 16.291 1.00 98.69 108 CYS A C 1
ATOM 862 O O . CYS A 1 108 ? -2.180 -15.973 17.492 1.00 98.69 108 CYS A O 1
ATOM 864 N N . TYR A 1 109 ? -3.366 -15.194 15.744 1.00 98.69 109 TYR A N 1
ATOM 865 C CA . TYR A 1 109 ? -4.573 -14.909 16.532 1.00 98.69 109 TYR A CA 1
ATOM 866 C C . TYR A 1 109 ? -5.106 -16.170 17.218 1.00 98.69 109 TYR A C 1
ATOM 868 O O . TYR A 1 109 ? -5.377 -16.147 18.418 1.00 98.69 109 TYR A O 1
ATOM 876 N N . GLN A 1 110 ? -5.179 -17.297 16.498 1.00 98.56 110 GLN A N 1
ATOM 877 C CA . GLN A 1 110 ? -5.641 -18.560 17.073 1.00 98.56 110 GLN A CA 1
ATOM 878 C C . GLN A 1 110 ? -4.765 -18.998 18.252 1.00 98.56 110 GLN A C 1
ATOM 880 O O . GLN A 1 110 ? -5.286 -19.426 19.281 1.00 98.56 110 GLN A O 1
ATOM 885 N N . ARG A 1 111 ? -3.440 -18.885 18.119 1.00 98.38 111 ARG A N 1
ATOM 886 C CA . ARG A 1 111 ? -2.488 -19.274 19.164 1.00 98.38 111 ARG A CA 1
ATOM 887 C C . ARG A 1 111 ? -2.551 -18.352 20.383 1.00 98.38 111 ARG A C 1
ATOM 889 O O . ARG A 1 111 ? -2.557 -18.847 21.505 1.00 98.38 111 ARG A O 1
ATOM 896 N N . ILE A 1 112 ? -2.583 -17.035 20.178 1.00 98.44 112 ILE A N 1
ATOM 897 C CA . ILE A 1 112 ? -2.481 -16.053 21.269 1.00 98.44 112 ILE A CA 1
ATOM 898 C C . ILE A 1 112 ? -3.843 -15.786 21.917 1.00 98.44 112 ILE A C 1
ATOM 900 O O . ILE A 1 112 ? -3.949 -15.763 23.143 1.00 98.44 112 ILE A O 1
ATOM 904 N N . LEU A 1 113 ? -4.899 -15.624 21.120 1.00 97.94 113 LEU A N 1
ATOM 905 C CA . LEU A 1 113 ? -6.235 -15.239 21.590 1.00 97.94 113 LEU A CA 1
ATOM 906 C C . LEU A 1 113 ? -7.204 -16.419 21.708 1.00 97.94 113 LEU A C 1
ATOM 908 O O . LEU A 1 113 ? -8.218 -16.298 22.384 1.00 97.94 113 LEU A O 1
ATOM 912 N N . GLY A 1 114 ? -6.896 -17.567 21.096 1.00 97.44 114 GLY A N 1
ATOM 913 C CA . GLY A 1 114 ? -7.781 -18.737 21.094 1.00 97.44 114 GLY A CA 1
ATOM 914 C C . GLY A 1 114 ? -8.888 -18.690 20.037 1.00 97.44 114 GLY A C 1
ATOM 915 O O . GLY A 1 114 ? -9.700 -19.611 19.980 1.00 97.44 114 GLY A O 1
ATOM 916 N N . GLY A 1 115 ? -8.910 -17.668 19.179 1.00 96.56 115 GLY A N 1
ATOM 917 C CA . GLY A 1 115 ? -9.897 -17.513 18.114 1.00 96.56 115 GLY A CA 1
ATOM 918 C C . GLY A 1 115 ? -9.356 -16.717 16.932 1.00 96.56 115 GLY A C 1
ATOM 919 O O . GLY A 1 115 ? -8.283 -16.116 17.006 1.00 96.56 115 GLY A O 1
ATOM 920 N N . ARG A 1 116 ? -10.105 -16.725 15.827 1.00 97.94 116 ARG A N 1
ATOM 921 C CA . ARG A 1 116 ? -9.772 -15.995 14.599 1.00 97.94 116 ARG A CA 1
ATOM 922 C C . ARG A 1 116 ? -10.713 -14.799 14.409 1.00 97.94 116 ARG A C 1
ATOM 924 O O . ARG A 1 116 ? -11.908 -14.947 14.666 1.00 97.94 116 ARG A O 1
ATOM 931 N N . PRO A 1 117 ? -10.203 -13.639 13.961 1.00 98.50 117 PRO A N 1
ATOM 932 C CA . PRO A 1 117 ? -11.038 -12.483 13.654 1.00 98.50 117 PRO A CA 1
ATOM 933 C C . PRO A 1 117 ? -11.993 -12.781 12.492 1.00 98.50 117 PRO A C 1
ATOM 935 O O . PRO A 1 117 ? -11.622 -13.457 11.533 1.00 98.50 117 PRO A O 1
ATOM 938 N N . ARG A 1 118 ? -13.221 -12.256 12.578 1.00 98.44 118 ARG A N 1
ATOM 939 C CA . ARG A 1 118 ? -14.260 -12.407 11.539 1.00 98.44 118 ARG A CA 1
ATOM 940 C C . ARG A 1 118 ? -14.141 -11.352 10.446 1.00 98.44 118 ARG A C 1
ATOM 942 O O . ARG A 1 118 ? -14.443 -11.629 9.288 1.00 98.44 118 ARG A O 1
ATOM 949 N N . LEU A 1 119 ? -13.699 -10.154 10.818 1.00 98.81 119 LEU A N 1
ATOM 950 C CA . LEU A 1 119 ? -13.474 -9.037 9.907 1.00 98.81 119 LEU A CA 1
ATOM 951 C C . LEU A 1 119 ? -11.980 -8.822 9.680 1.00 98.81 119 LEU A C 1
ATOM 953 O O . LEU A 1 119 ? -11.168 -9.175 10.536 1.00 98.81 119 LEU A O 1
ATOM 957 N N . VAL A 1 120 ? -11.633 -8.196 8.560 1.00 98.75 120 VAL A N 1
ATOM 958 C CA . VAL A 1 120 ? -10.269 -7.755 8.236 1.00 98.75 120 VAL A CA 1
ATOM 959 C C . VAL A 1 120 ? -10.283 -6.305 7.773 1.00 98.75 120 VAL A C 1
ATOM 961 O O . VAL A 1 120 ? -11.207 -5.884 7.080 1.00 98.75 120 VAL A O 1
ATOM 964 N N . MET A 1 121 ? -9.279 -5.526 8.154 1.00 98.06 121 MET A N 1
ATOM 965 C CA . MET A 1 121 ? -9.100 -4.163 7.661 1.00 98.06 121 MET A CA 1
ATOM 966 C C . MET A 1 121 ? -8.071 -4.152 6.536 1.00 98.06 121 MET A C 1
ATOM 968 O O . MET A 1 121 ? -7.049 -4.835 6.603 1.00 98.06 121 MET A O 1
ATOM 972 N N . PHE A 1 122 ? -8.324 -3.361 5.496 1.00 96.69 122 PHE A N 1
ATOM 973 C CA . PHE A 1 122 ? -7.286 -3.076 4.513 1.00 96.69 122 PHE A CA 1
ATOM 974 C C . PHE A 1 122 ? -6.181 -2.250 5.180 1.00 96.69 122 PHE A C 1
ATOM 976 O O . PHE A 1 122 ? -6.438 -1.160 5.693 1.00 96.69 122 PHE A O 1
ATOM 983 N N . ASN A 1 123 ? -4.944 -2.745 5.154 1.00 95.31 123 ASN A N 1
ATOM 984 C CA . ASN A 1 123 ? -3.801 -2.017 5.704 1.00 95.31 123 ASN A CA 1
ATOM 985 C C . ASN A 1 123 ? -3.639 -0.669 5.003 1.00 95.31 123 ASN A C 1
ATOM 987 O O . ASN A 1 123 ? -3.664 -0.599 3.773 1.00 95.31 123 ASN A O 1
ATOM 991 N N . GLU A 1 124 ? -3.504 0.401 5.795 1.00 92.75 124 GLU A N 1
ATOM 992 C CA . GLU A 1 124 ? -3.478 1.796 5.316 1.00 92.75 124 GLU A CA 1
ATOM 993 C C . GLU A 1 124 ? -4.710 2.193 4.474 1.00 92.75 124 GLU A C 1
ATOM 995 O O . GLU A 1 124 ? -4.702 3.186 3.740 1.00 92.75 124 GLU A O 1
ATOM 1000 N N . MET A 1 125 ? -5.788 1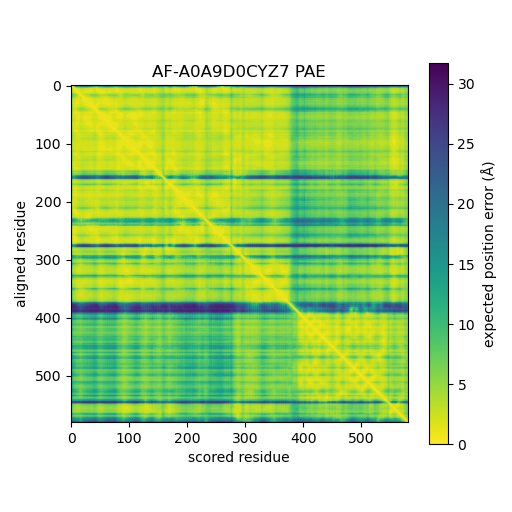.409 4.591 1.00 93.69 125 MET A N 1
ATOM 1001 C CA . MET A 1 125 ? -6.964 1.431 3.723 1.00 93.69 125 MET A CA 1
ATOM 1002 C C . MET A 1 125 ? -6.595 1.365 2.235 1.00 93.69 125 MET A C 1
ATOM 1004 O O . MET A 1 125 ? -7.264 1.987 1.424 1.00 93.69 125 MET A O 1
ATOM 1008 N N . ALA A 1 126 ? -5.514 0.669 1.864 1.00 94.69 126 ALA A N 1
ATOM 1009 C CA . ALA A 1 126 ? -5.104 0.494 0.473 1.00 94.69 126 ALA A CA 1
ATOM 1010 C C . ALA A 1 126 ? -5.917 -0.631 -0.184 1.00 94.69 126 ALA A C 1
ATOM 1012 O O . ALA A 1 126 ? -5.589 -1.814 -0.055 1.00 94.69 126 ALA A O 1
ATOM 1013 N N . TYR A 1 127 ? -6.997 -0.255 -0.866 1.00 95.62 127 TYR A N 1
ATOM 1014 C CA . TYR A 1 127 ? -7.969 -1.176 -1.446 1.00 95.62 127 TYR A CA 1
ATOM 1015 C C . TYR A 1 127 ? -7.614 -1.571 -2.877 1.00 95.62 127 TYR A C 1
ATOM 1017 O O . TYR A 1 127 ? -7.329 -0.715 -3.704 1.00 95.62 127 TYR A O 1
ATOM 1025 N N . ALA A 1 128 ? -7.751 -2.856 -3.197 1.00 95.56 128 ALA A N 1
ATOM 1026 C CA . ALA A 1 128 ? -7.821 -3.343 -4.571 1.00 95.56 128 ALA A CA 1
ATOM 1027 C C . ALA A 1 128 ? -8.831 -4.492 -4.663 1.00 95.56 128 ALA A C 1
ATOM 1029 O O . ALA A 1 128 ? -8.966 -5.277 -3.717 1.00 95.56 128 ALA A O 1
ATOM 1030 N N . SER A 1 129 ? -9.530 -4.626 -5.792 1.00 96.06 129 SER A N 1
ATOM 1031 C CA . SER A 1 129 ? -10.578 -5.646 -5.937 1.00 96.06 129 SER A CA 1
ATOM 1032 C C . SER A 1 129 ? -10.032 -7.072 -5.828 1.00 96.06 129 SER A C 1
ATOM 1034 O O . SER A 1 129 ? -10.684 -7.929 -5.235 1.00 96.06 129 SER A O 1
ATOM 1036 N N . GLY A 1 130 ? -8.812 -7.340 -6.302 1.00 95.56 130 GLY A N 1
ATOM 1037 C CA . GLY A 1 130 ? -8.192 -8.662 -6.194 1.00 95.56 130 GLY A CA 1
ATOM 1038 C C . GLY A 1 130 ? -7.944 -9.125 -4.751 1.00 95.56 130 GLY A C 1
ATOM 1039 O O . GLY A 1 130 ? -7.854 -10.327 -4.493 1.00 95.56 130 GLY A O 1
ATOM 1040 N N . MET A 1 131 ? -7.875 -8.198 -3.791 1.00 97.75 131 MET A N 1
ATOM 1041 C CA . MET A 1 131 ? -7.718 -8.523 -2.370 1.00 97.75 131 MET A CA 1
ATOM 1042 C C . MET A 1 131 ? -9.017 -9.041 -1.735 1.00 97.75 131 MET A C 1
ATOM 1044 O O . MET A 1 131 ? -8.954 -9.799 -0.769 1.00 97.75 131 MET A O 1
ATOM 1048 N N . VAL A 1 132 ? -10.192 -8.698 -2.279 1.00 98.19 132 VAL A N 1
ATOM 1049 C CA . VAL A 1 132 ? -11.491 -9.182 -1.771 1.00 98.19 132 VAL A CA 1
ATOM 1050 C C . VAL A 1 132 ? -11.589 -10.702 -1.889 1.00 98.19 132 VAL A C 1
ATOM 1052 O O . VAL A 1 132 ? -11.975 -11.372 -0.929 1.00 98.19 132 VAL A O 1
ATOM 1055 N N . ASP A 1 133 ? -11.186 -11.262 -3.034 1.00 97.62 133 ASP A N 1
ATOM 1056 C CA . ASP A 1 133 ? -11.158 -12.714 -3.240 1.00 97.62 133 ASP A CA 1
ATOM 1057 C C . ASP A 1 133 ? -10.203 -13.399 -2.255 1.00 97.62 133 ASP A C 1
ATOM 1059 O O . ASP A 1 133 ? -10.536 -14.436 -1.679 1.00 97.62 133 ASP A O 1
ATOM 1063 N N . LEU A 1 134 ? -9.034 -12.793 -2.018 1.00 98.06 134 LEU A N 1
ATOM 1064 C CA . LEU A 1 134 ? -8.036 -13.295 -1.076 1.00 98.06 134 LEU A CA 1
ATOM 1065 C C . LEU A 1 134 ? -8.583 -13.324 0.353 1.00 98.06 134 LEU A C 1
ATOM 1067 O O . LEU A 1 134 ? -8.478 -14.347 1.029 1.00 98.06 134 LEU A O 1
ATOM 1071 N N . TYR A 1 135 ? -9.196 -12.232 0.811 1.00 98.56 135 TYR A N 1
ATOM 1072 C CA . TYR A 1 135 ? -9.784 -12.175 2.146 1.00 98.56 135 TYR A CA 1
ATOM 1073 C C . TYR A 1 135 ? -10.951 -13.152 2.299 1.00 98.56 135 TYR A C 1
ATOM 1075 O O . TYR A 1 135 ? -11.063 -13.825 3.327 1.00 98.56 135 TYR A O 1
ATOM 1083 N N . ARG A 1 136 ? -11.779 -13.315 1.261 1.00 98.12 136 ARG A N 1
ATOM 1084 C CA . ARG A 1 136 ? -12.856 -14.308 1.280 1.00 98.12 136 ARG A CA 1
ATOM 1085 C C . ARG A 1 136 ? -12.297 -15.725 1.392 1.00 98.12 136 ARG A C 1
ATOM 1087 O O . ARG A 1 136 ? -12.797 -16.506 2.198 1.00 98.12 136 ARG A O 1
ATOM 1094 N N . ALA A 1 137 ? -11.252 -16.043 0.629 1.00 98.19 137 ALA A N 1
ATOM 1095 C CA . ALA A 1 137 ? -10.584 -17.342 0.669 1.00 98.19 137 ALA A CA 1
ATOM 1096 C C . ALA A 1 137 ? -9.895 -17.619 2.018 1.00 98.19 137 ALA A C 1
ATOM 1098 O O . ALA A 1 137 ? -9.860 -18.765 2.462 1.00 98.19 137 ALA A O 1
ATOM 1099 N N . ALA A 1 138 ? -9.398 -16.581 2.700 1.00 98.25 138 ALA A N 1
ATOM 1100 C CA . ALA A 1 138 ? -8.836 -16.689 4.048 1.00 98.25 138 ALA A CA 1
ATOM 1101 C C . ALA A 1 138 ? -9.896 -16.964 5.138 1.00 98.25 138 ALA A C 1
ATOM 1103 O O . ALA A 1 138 ? -9.541 -17.324 6.261 1.00 98.25 138 ALA A O 1
ATOM 1104 N N . GLY A 1 139 ? -11.188 -16.841 4.810 1.00 98.25 139 GLY A N 1
ATOM 1105 C CA . GLY A 1 139 ? -12.307 -17.140 5.706 1.00 98.25 139 GLY A CA 1
ATOM 1106 C C . GLY A 1 139 ? -12.910 -15.923 6.405 1.00 98.25 139 GLY A C 1
ATOM 1107 O O . GLY A 1 139 ? -13.718 -16.102 7.314 1.00 98.25 139 GLY A O 1
ATOM 1108 N N . TYR A 1 140 ? -12.555 -14.702 5.994 1.00 98.62 140 TYR A N 1
ATOM 1109 C CA . TYR A 1 140 ? -13.186 -13.494 6.520 1.00 98.62 140 TYR A CA 1
ATOM 1110 C C . TYR A 1 140 ? -14.650 -13.374 6.066 1.00 98.62 140 TYR A C 1
ATOM 1112 O O . TYR A 1 140 ? -15.043 -13.792 4.969 1.00 98.62 140 TYR A O 1
ATOM 1120 N N . GLU A 1 141 ? -15.464 -12.780 6.932 1.00 97.88 141 GLU A N 1
ATOM 1121 C CA . GLU A 1 141 ? -16.898 -12.564 6.731 1.00 97.88 141 GLU A CA 1
ATOM 1122 C C . GLU A 1 141 ? -17.220 -11.146 6.249 1.00 97.88 141 GLU A C 1
ATOM 1124 O O . GLU A 1 141 ? -18.306 -10.919 5.725 1.00 97.88 141 GLU A O 1
ATOM 1129 N N . GLY A 1 142 ? -16.284 -10.207 6.389 1.00 98.12 142 GLY A N 1
ATOM 1130 C CA . GLY A 1 142 ? -16.421 -8.831 5.929 1.00 98.12 142 GLY A CA 1
ATOM 1131 C C . GLY A 1 142 ? -15.106 -8.065 6.006 1.00 98.12 142 GLY A C 1
ATOM 1132 O O . GLY A 1 142 ? -14.138 -8.520 6.620 1.00 98.12 142 GLY A O 1
ATOM 1133 N N . VAL A 1 143 ? -15.085 -6.898 5.372 1.00 98.25 143 VAL A N 1
ATOM 1134 C CA . VAL A 1 143 ? -13.918 -6.011 5.322 1.00 98.25 143 VAL A CA 1
ATOM 1135 C C . VAL A 1 143 ? -14.229 -4.656 5.945 1.00 98.25 143 VAL A C 1
ATOM 1137 O O . VAL A 1 143 ? -15.374 -4.211 5.932 1.00 98.25 143 VAL A O 1
ATOM 1140 N N . VAL A 1 144 ? -13.211 -3.985 6.472 1.00 97.75 144 VAL A N 1
ATOM 1141 C CA . VAL A 1 144 ? -13.288 -2.600 6.950 1.00 97.75 144 VAL A CA 1
ATOM 1142 C C . VAL A 1 144 ? -12.530 -1.700 5.979 1.00 97.75 144 VAL A C 1
ATOM 1144 O O . VAL A 1 144 ? -11.381 -1.997 5.641 1.00 97.75 144 VAL A O 1
ATOM 1147 N N . MET A 1 145 ? -13.173 -0.622 5.525 1.00 95.31 145 MET A N 1
ATOM 1148 C CA . MET A 1 145 ? -12.614 0.300 4.533 1.00 95.31 145 MET A CA 1
ATOM 1149 C C . MET A 1 145 ? -13.081 1.744 4.763 1.00 95.31 145 MET A C 1
ATOM 1151 O O . MET A 1 145 ? -14.197 1.989 5.223 1.00 95.31 145 MET A O 1
ATOM 1155 N N . ASP A 1 146 ? -12.234 2.711 4.407 1.00 92.12 146 ASP A N 1
ATOM 1156 C CA . ASP A 1 146 ? -12.571 4.135 4.438 1.00 92.12 146 ASP A CA 1
ATOM 1157 C C . ASP A 1 146 ? -13.524 4.521 3.307 1.00 92.12 146 ASP A C 1
ATOM 1159 O O . ASP A 1 146 ? -13.278 4.225 2.138 1.00 92.12 146 ASP A O 1
ATOM 1163 N N . ARG A 1 147 ? -14.617 5.205 3.659 1.00 89.50 147 ARG A N 1
ATOM 1164 C CA . ARG A 1 147 ? -15.634 5.598 2.681 1.00 89.50 147 ARG A CA 1
ATOM 1165 C C . ARG A 1 147 ? -15.202 6.760 1.800 1.00 89.50 147 ARG A C 1
ATOM 1167 O O . ARG A 1 147 ? -15.557 6.789 0.630 1.00 89.50 147 ARG A O 1
ATOM 1174 N N . ASP A 1 148 ? -14.466 7.721 2.357 1.00 83.75 148 ASP A N 1
ATOM 1175 C CA . ASP A 1 148 ? -14.287 9.030 1.726 1.00 83.75 148 ASP A CA 1
ATOM 1176 C C . ASP A 1 148 ? -13.458 8.906 0.439 1.00 83.75 148 ASP A C 1
ATOM 1178 O O . ASP A 1 148 ? -13.760 9.549 -0.564 1.00 83.75 148 ASP A O 1
ATOM 1182 N N . ASN A 1 149 ? -12.467 8.011 0.431 1.00 79.19 149 ASN A N 1
ATOM 1183 C CA . ASN A 1 149 ? -11.658 7.734 -0.758 1.00 79.19 149 ASN A CA 1
ATOM 1184 C C . ASN A 1 149 ? -12.371 6.864 -1.791 1.00 79.19 149 ASN A C 1
ATOM 1186 O O . ASN A 1 149 ? -12.187 7.068 -2.988 1.00 79.19 149 ASN A O 1
ATOM 1190 N N . ILE A 1 150 ? -13.228 5.942 -1.353 1.00 88.56 150 ILE A N 1
ATOM 1191 C CA . ILE A 1 150 ? -14.069 5.185 -2.282 1.00 88.56 150 ILE A CA 1
ATOM 1192 C C . ILE A 1 150 ? -15.090 6.102 -2.961 1.00 88.56 150 ILE A C 1
ATOM 1194 O O . ILE A 1 150 ? -15.282 5.977 -4.166 1.00 88.56 150 ILE A O 1
ATOM 1198 N N . CYS A 1 151 ? -15.681 7.072 -2.252 1.00 85.50 151 CYS A N 1
ATOM 1199 C CA . CYS A 1 151 ? -16.540 8.080 -2.882 1.00 85.50 151 CYS A CA 1
ATOM 1200 C C . CYS A 1 151 ? -15.818 8.782 -4.042 1.00 85.50 151 CYS A C 1
ATOM 1202 O O . CYS A 1 151 ? -16.382 8.901 -5.126 1.00 85.50 151 CYS A O 1
ATOM 1204 N N . LEU A 1 152 ? -14.554 9.183 -3.844 1.00 76.94 152 LEU A N 1
ATOM 1205 C CA . LEU A 1 152 ? -13.743 9.790 -4.904 1.00 76.94 152 LEU A CA 1
ATOM 1206 C C . LEU A 1 152 ? -13.527 8.828 -6.079 1.00 76.94 152 LEU A C 1
ATOM 1208 O O . LEU A 1 152 ? -13.705 9.230 -7.227 1.00 76.94 152 LEU A O 1
ATOM 1212 N N . ALA A 1 153 ? -13.198 7.564 -5.801 1.00 79.75 153 ALA A N 1
ATOM 1213 C CA . ALA A 1 153 ? -12.989 6.545 -6.829 1.00 79.75 153 ALA A CA 1
ATOM 1214 C C . ALA A 1 153 ? -14.257 6.266 -7.654 1.00 79.75 153 ALA A C 1
ATOM 1216 O O . ALA A 1 153 ? -14.161 5.985 -8.849 1.00 79.75 153 ALA A O 1
ATOM 1217 N N . LEU A 1 154 ? -15.429 6.380 -7.023 1.00 84.44 154 LEU A N 1
ATOM 1218 C CA . LEU A 1 154 ? -16.748 6.207 -7.632 1.00 84.44 154 LEU A CA 1
ATOM 1219 C C . LEU A 1 154 ? -17.310 7.496 -8.261 1.00 84.44 154 LEU A C 1
ATOM 1221 O O . LEU A 1 154 ? -18.440 7.487 -8.747 1.00 84.44 154 LEU A O 1
ATOM 1225 N N . GLY A 1 155 ? -16.566 8.609 -8.235 1.00 78.81 155 GLY A N 1
ATOM 1226 C CA . GLY A 1 155 ? -17.046 9.905 -8.729 1.00 78.81 155 GLY A CA 1
ATOM 1227 C C . GLY A 1 155 ? -18.241 10.461 -7.942 1.00 78.81 155 GLY A C 1
ATOM 1228 O O . GLY A 1 155 ? -18.996 11.284 -8.456 1.00 78.81 155 GLY A O 1
ATOM 1229 N N . GLN A 1 156 ? -18.438 10.002 -6.706 1.00 79.94 156 GLN A N 1
ATOM 1230 C CA . GLN A 1 156 ? -19.520 10.422 -5.826 1.00 79.94 156 GLN A CA 1
ATOM 1231 C C . GLN A 1 156 ? -19.070 11.594 -4.946 1.00 79.94 156 GLN A C 1
ATOM 1233 O O . GLN A 1 156 ? -17.983 11.592 -4.367 1.00 79.94 156 GLN A O 1
ATOM 1238 N N . SER A 1 157 ? -19.934 12.599 -4.803 1.00 66.12 157 SER A N 1
ATOM 1239 C CA . SER A 1 157 ? -19.729 13.728 -3.894 1.00 66.12 157 SER A CA 1
ATOM 1240 C C . SER A 1 157 ? -20.776 13.707 -2.785 1.00 66.12 157 SER A C 1
ATOM 1242 O O . SER A 1 157 ? -21.968 13.721 -3.081 1.00 66.12 157 SER A O 1
ATOM 1244 N N . GLY A 1 158 ? -20.349 13.745 -1.523 1.00 61.03 158 GLY A N 1
ATOM 1245 C CA . GLY A 1 158 ? -21.249 13.876 -0.375 1.00 61.03 158 GLY A CA 1
ATOM 1246 C C . GLY A 1 158 ? -21.097 12.765 0.658 1.00 61.03 158 GLY A C 1
ATOM 1247 O O . GLY A 1 158 ? -20.293 11.848 0.512 1.00 61.03 158 GLY A O 1
ATOM 1248 N N . HIS A 1 159 ? -21.862 12.881 1.743 1.00 61.09 159 HIS A N 1
ATOM 1249 C CA . HIS A 1 159 ? -21.826 11.948 2.868 1.00 61.09 159 HIS A CA 1
ATOM 1250 C C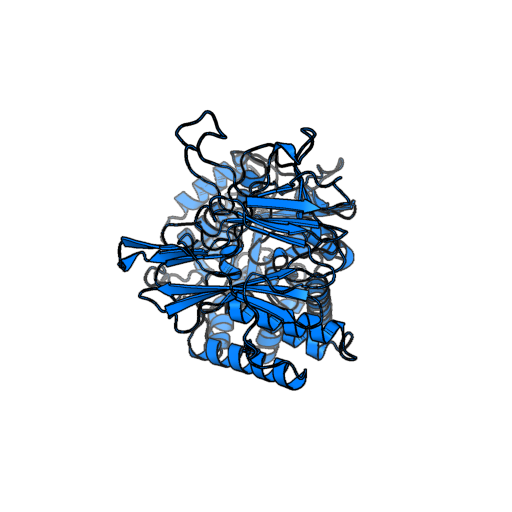 . HIS A 1 159 ? -23.054 11.029 2.942 1.00 61.09 159 HIS A C 1
ATOM 1252 O O . HIS A 1 159 ? -23.271 10.427 4.001 1.00 61.09 159 HIS A O 1
ATOM 1258 N N . ASP A 1 160 ? -23.810 10.902 1.855 1.00 59.06 160 ASP A N 1
ATOM 1259 C CA . ASP A 1 160 ? -25.066 10.150 1.802 1.00 59.06 160 ASP A CA 1
ATOM 1260 C C . ASP A 1 160 ? -24.860 8.644 2.020 1.00 59.06 160 ASP A C 1
ATOM 1262 O O . ASP A 1 160 ? -23.770 8.106 1.820 1.00 59.06 160 ASP A O 1
ATOM 1266 N N . ASP A 1 161 ? -25.927 7.955 2.426 1.00 64.38 161 ASP A N 1
ATOM 1267 C CA . ASP A 1 161 ? -25.960 6.508 2.700 1.00 64.38 161 ASP A CA 1
ATOM 1268 C C . ASP A 1 161 ? -25.845 5.631 1.437 1.00 64.38 161 ASP A C 1
ATOM 1270 O O . ASP A 1 161 ? -25.968 4.412 1.521 1.00 64.38 161 ASP A O 1
ATOM 1274 N N . ALA A 1 162 ? -25.578 6.226 0.273 1.00 75.25 162 ALA A N 1
ATOM 1275 C CA . ALA A 1 162 ? -25.475 5.558 -1.026 1.00 75.25 162 ALA A CA 1
ATOM 1276 C C . ALA A 1 162 ? -24.179 4.739 -1.213 1.00 75.25 162 ALA A C 1
ATOM 1278 O O . ALA A 1 162 ? -23.814 4.400 -2.336 1.00 75.25 162 ALA A O 1
ATOM 1279 N N . MET A 1 163 ? -23.461 4.440 -0.127 1.00 87.31 163 MET A N 1
ATOM 1280 C CA . MET A 1 163 ? -22.279 3.588 -0.202 1.00 87.31 163 MET A CA 1
ATOM 1281 C C . MET A 1 163 ? -22.698 2.142 -0.484 1.00 87.31 163 MET A C 1
ATOM 1283 O O . MET A 1 163 ? -23.569 1.624 0.226 1.00 87.31 163 MET A O 1
ATOM 1287 N N . PRO A 1 164 ? -22.034 1.448 -1.427 1.00 90.25 164 PRO A N 1
ATOM 1288 C CA . PRO A 1 164 ? -22.273 0.033 -1.653 1.00 90.25 164 PRO A CA 1
ATOM 1289 C C . PRO A 1 164 ? -22.082 -0.769 -0.367 1.00 90.25 164 PRO A C 1
ATOM 1291 O O . PRO A 1 164 ? -21.174 -0.523 0.427 1.00 90.25 164 PRO A O 1
ATOM 1294 N N . THR A 1 165 ? -22.935 -1.759 -0.152 1.00 91.94 165 THR A N 1
ATOM 1295 C CA . THR A 1 165 ? -22.856 -2.618 1.040 1.00 91.94 165 THR A CA 1
ATOM 1296 C C . THR A 1 165 ? -21.855 -3.762 0.887 1.00 91.94 165 THR A C 1
ATOM 1298 O O . THR A 1 165 ? -21.421 -4.318 1.894 1.00 91.94 165 THR A O 1
ATOM 1301 N N . PHE A 1 166 ? -21.480 -4.110 -0.348 1.00 94.88 166 PHE A N 1
ATOM 1302 C CA . PHE A 1 166 ? -20.538 -5.179 -0.666 1.00 94.88 166 PHE A CA 1
ATOM 1303 C C . PHE A 1 166 ? -19.488 -4.715 -1.680 1.00 94.88 166 PHE A C 1
ATOM 1305 O O . PHE A 1 166 ? -19.802 -4.071 -2.681 1.00 94.88 166 PHE A O 1
ATOM 1312 N N . ALA A 1 167 ? -18.243 -5.122 -1.443 1.00 96.00 167 ALA A N 1
ATOM 1313 C CA . ALA A 1 167 ? -17.134 -4.987 -2.374 1.00 96.00 167 ALA A CA 1
ATOM 1314 C C . ALA A 1 167 ? -17.067 -6.217 -3.286 1.00 96.00 167 ALA A C 1
ATOM 1316 O O . ALA A 1 167 ? -17.103 -7.350 -2.798 1.00 96.00 167 ALA A O 1
ATOM 1317 N N . ALA A 1 168 ? -16.944 -5.996 -4.593 1.00 96.56 168 ALA A N 1
ATOM 1318 C CA . ALA A 1 168 ? -16.752 -7.047 -5.585 1.00 96.56 168 ALA A CA 1
ATOM 1319 C C . ALA A 1 168 ? -15.267 -7.396 -5.766 1.00 96.56 168 ALA A C 1
ATOM 1321 O O . ALA A 1 168 ? -14.427 -6.524 -6.024 1.00 96.56 168 ALA A O 1
ATOM 1322 N N . GLY A 1 169 ? -14.968 -8.691 -5.682 1.00 96.62 169 GLY A N 1
ATOM 1323 C CA . GLY A 1 169 ? -13.708 -9.278 -6.115 1.00 96.62 169 GLY A CA 1
ATOM 1324 C C . GLY A 1 169 ? -13.675 -9.540 -7.620 1.00 96.62 169 GLY A C 1
ATOM 1325 O O . GLY A 1 169 ? -14.700 -9.564 -8.301 1.00 96.62 169 GLY A O 1
ATOM 1326 N N . VAL A 1 170 ? -12.478 -9.779 -8.144 1.00 95.00 170 VAL A N 1
ATOM 1327 C CA . VAL A 1 170 ? -12.240 -10.139 -9.554 1.00 95.00 170 VAL A CA 1
ATOM 1328 C C . VAL A 1 170 ? -12.639 -11.591 -9.826 1.00 95.00 170 VAL A C 1
ATOM 1330 O O . VAL A 1 170 ? -13.034 -11.958 -10.932 1.00 95.00 170 VAL A O 1
ATOM 1333 N N . GLY A 1 171 ? -12.518 -12.450 -8.815 1.00 92.56 171 GLY A N 1
ATOM 1334 C CA . GLY A 1 171 ? -12.836 -13.871 -8.869 1.00 92.56 171 GLY A CA 1
ATOM 1335 C C . GLY A 1 171 ? -14.324 -14.201 -8.777 1.00 92.56 171 GLY A C 1
ATOM 1336 O O . GLY A 1 171 ? -14.674 -15.378 -8.856 1.00 92.56 171 GLY A O 1
ATOM 1337 N N . GLY A 1 172 ? -15.185 -13.189 -8.635 1.00 91.94 172 GLY A N 1
ATOM 1338 C CA . GLY A 1 172 ? -16.620 -13.340 -8.401 1.00 91.94 172 GLY A CA 1
ATOM 1339 C C . GLY A 1 172 ? -16.995 -13.453 -6.922 1.00 91.94 172 GLY A C 1
ATOM 1340 O O . GLY A 1 172 ? -18.178 -13.579 -6.611 1.00 91.94 172 GLY A O 1
ATOM 1341 N N . ALA A 1 173 ? -16.024 -13.401 -6.000 1.00 95.38 173 ALA A N 1
ATOM 1342 C CA . ALA A 1 173 ? -16.331 -13.253 -4.586 1.00 95.38 173 ALA A CA 1
ATOM 1343 C C . ALA A 1 173 ? -16.863 -11.845 -4.293 1.00 95.38 173 ALA A C 1
ATOM 1345 O O . ALA A 1 173 ? -16.568 -10.879 -4.995 1.00 95.38 173 ALA A O 1
ATOM 1346 N N . SER A 1 174 ? -17.600 -11.716 -3.197 1.00 96.31 174 SER A N 1
ATOM 1347 C CA . SER A 1 174 ? -17.968 -10.424 -2.631 1.00 96.31 174 SER A CA 1
ATOM 1348 C C . SER A 1 174 ? -17.887 -10.482 -1.114 1.00 96.31 174 SER A C 1
ATOM 1350 O O . SER A 1 174 ? -18.219 -11.514 -0.521 1.00 96.31 174 SER A O 1
ATOM 1352 N N . LEU A 1 175 ? -17.491 -9.378 -0.485 1.00 97.00 175 LEU A N 1
ATOM 1353 C CA . LEU A 1 175 ? -17.491 -9.235 0.971 1.00 97.00 175 LEU A CA 1
ATOM 1354 C C . LEU A 1 175 ? -18.274 -7.989 1.384 1.00 97.00 175 LEU A C 1
ATOM 1356 O O . LEU A 1 175 ? -18.124 -6.950 0.739 1.00 97.00 175 LEU A O 1
ATOM 1360 N N . PRO A 1 176 ? -19.094 -8.067 2.444 1.00 96.75 176 PRO A N 1
ATOM 1361 C CA . PRO A 1 176 ? -19.748 -6.892 2.990 1.00 96.75 176 PRO A CA 1
ATOM 1362 C C . PRO A 1 176 ? -18.702 -5.928 3.566 1.00 96.75 176 PRO A C 1
ATOM 1364 O O . PRO A 1 176 ? -17.683 -6.361 4.116 1.00 96.75 176 PRO A O 1
ATOM 1367 N N . VAL A 1 177 ? -18.957 -4.627 3.434 1.00 95.81 177 VAL A N 1
ATOM 1368 C CA . VAL A 1 177 ? -18.016 -3.566 3.814 1.00 95.81 177 VAL A CA 1
ATOM 1369 C C . VAL A 1 177 ? -18.543 -2.787 5.012 1.00 95.81 177 VAL A C 1
ATOM 1371 O O . VAL A 1 177 ? -19.652 -2.255 4.987 1.00 95.81 177 VAL A O 1
ATOM 1374 N N . LEU A 1 178 ? -17.729 -2.693 6.063 1.00 96.06 178 LEU A N 1
ATOM 1375 C CA . LEU A 1 178 ? -17.937 -1.762 7.162 1.00 96.06 178 LEU A CA 1
ATOM 1376 C C . LEU A 1 178 ? -17.207 -0.463 6.833 1.00 96.06 178 LEU A C 1
ATOM 1378 O O . LEU A 1 178 ? -15.976 -0.421 6.792 1.00 96.06 178 LEU A O 1
ATOM 1382 N N . TRP A 1 179 ? -17.981 0.594 6.624 1.00 94.25 179 TRP A N 1
ATOM 1383 C CA . TRP A 1 179 ? -17.460 1.899 6.250 1.00 94.25 179 TRP A CA 1
ATOM 1384 C C . TRP A 1 179 ? -16.961 2.692 7.456 1.00 94.25 179 TRP A C 1
ATOM 1386 O O . TRP A 1 179 ? -17.684 2.878 8.438 1.00 94.25 179 TRP A O 1
ATOM 1396 N N . THR A 1 180 ? -15.735 3.202 7.357 1.00 93.75 180 THR A N 1
ATOM 1397 C CA . THR A 1 180 ? -15.159 4.163 8.307 1.00 93.75 180 THR A CA 1
ATOM 1398 C C . THR A 1 180 ? -15.288 5.586 7.772 1.00 93.75 180 THR A C 1
ATOM 1400 O O . THR A 1 180 ? -15.513 5.774 6.579 1.00 93.75 180 THR A O 1
ATOM 1403 N N . ASP A 1 181 ? -15.147 6.593 8.636 1.00 90.81 181 ASP A N 1
ATOM 1404 C CA . ASP A 1 181 ? -15.337 8.005 8.279 1.00 90.81 181 ASP A CA 1
ATOM 1405 C C . ASP A 1 181 ? -14.110 8.825 8.702 1.00 90.81 181 ASP A C 1
ATOM 1407 O O . ASP A 1 181 ? -13.769 8.910 9.892 1.00 90.81 181 ASP A O 1
ATOM 1411 N N . SER A 1 182 ? -13.418 9.410 7.718 1.00 89.19 182 SER A N 1
ATOM 1412 C CA . SER A 1 182 ? -12.164 10.109 7.969 1.00 89.19 182 SER A CA 1
ATOM 1413 C C . SER A 1 182 ? -12.354 11.412 8.738 1.00 89.19 182 SER A C 1
ATOM 1415 O O . SER A 1 182 ? -11.458 11.845 9.466 1.00 89.19 182 SER A O 1
ATOM 1417 N N . ILE A 1 183 ? -13.521 12.042 8.621 1.00 90.44 183 ILE A N 1
ATOM 1418 C CA . ILE A 1 183 ? -13.813 13.301 9.303 1.00 90.44 183 ILE A CA 1
ATOM 1419 C C . ILE A 1 183 ? -14.124 13.051 10.778 1.00 90.44 183 ILE A C 1
ATOM 1421 O O . ILE A 1 183 ? -13.672 13.820 11.634 1.00 90.44 183 ILE A O 1
ATOM 1425 N N . PHE A 1 184 ? -14.838 11.969 11.101 1.00 93.88 184 PHE A N 1
ATOM 1426 C CA . PHE A 1 184 ? -15.118 11.608 12.491 1.00 93.88 184 PHE A CA 1
ATOM 1427 C C . PHE A 1 184 ? -13.848 11.331 13.294 1.00 93.88 184 PHE A C 1
ATOM 1429 O O . PHE A 1 184 ? -13.675 11.947 14.351 1.00 93.88 184 PHE A O 1
ATOM 1436 N N . PHE A 1 185 ? -12.928 10.495 12.792 1.00 93.69 185 PHE A N 1
ATOM 1437 C CA . PHE A 1 185 ? -11.706 10.217 13.554 1.00 93.69 185 PHE A CA 1
ATOM 1438 C C . PHE A 1 185 ? -10.858 11.486 13.732 1.00 93.69 185 PHE A C 1
ATOM 1440 O O . PHE A 1 185 ? -10.317 11.710 14.812 1.00 93.69 185 PHE A O 1
ATOM 1447 N N . GLN A 1 186 ? -10.771 12.353 12.710 1.00 94.25 186 GLN A N 1
ATOM 1448 C CA . GLN A 1 186 ? -10.013 13.609 12.796 1.00 94.25 186 GLN A CA 1
ATOM 1449 C C . GLN A 1 186 ? -10.619 14.554 13.832 1.00 94.25 186 GLN A C 1
ATOM 1451 O O . GLN A 1 186 ? -9.896 15.198 14.591 1.00 94.25 186 GLN A O 1
ATOM 1456 N N . LYS A 1 187 ? -11.952 14.641 13.884 1.00 96.50 187 LYS A N 1
ATOM 1457 C CA . LYS A 1 187 ? -12.651 15.440 14.893 1.00 96.50 187 LYS A CA 1
ATOM 1458 C C . LYS A 1 187 ? -12.474 14.872 16.293 1.00 96.50 187 LYS A C 1
ATOM 1460 O O . LYS A 1 187 ? -12.313 15.661 17.217 1.00 96.50 187 LYS A O 1
ATOM 1465 N N . MET A 1 188 ? -12.473 13.550 16.455 1.00 97.38 188 MET A N 1
ATOM 1466 C CA . MET A 1 188 ? -12.217 12.934 17.757 1.00 97.38 188 MET A CA 1
ATOM 1467 C C . MET A 1 188 ? -10.786 13.210 18.225 1.00 97.38 188 MET A C 1
ATOM 1469 O O . MET A 1 188 ? -10.619 13.601 19.373 1.00 97.38 188 MET A O 1
ATOM 1473 N N . GLN A 1 189 ? -9.782 13.104 17.343 1.00 96.19 189 GLN A N 1
ATOM 1474 C CA . GLN A 1 189 ? -8.396 13.476 17.666 1.00 96.19 189 GLN A CA 1
ATOM 1475 C C . GLN A 1 189 ? -8.309 14.933 18.116 1.00 96.19 189 GLN A C 1
ATOM 1477 O O . GLN A 1 189 ? -7.883 15.197 19.232 1.00 96.19 189 GLN A O 1
ATOM 1482 N N . ARG A 1 190 ? -8.835 15.868 17.316 1.00 96.31 190 ARG A N 1
ATOM 1483 C CA . ARG A 1 190 ? -8.870 17.297 17.672 1.00 96.31 190 ARG A CA 1
ATOM 1484 C C . ARG A 1 190 ? -9.579 17.557 18.998 1.00 96.31 190 ARG A C 1
ATOM 1486 O O . ARG A 1 190 ? -9.134 18.387 19.780 1.00 96.31 190 ARG A O 1
ATOM 1493 N N . TYR A 1 191 ? -10.684 16.865 19.272 1.00 97.75 191 TYR A N 1
ATOM 1494 C CA . TYR A 1 191 ? -11.379 16.999 20.549 1.00 97.75 191 TYR A CA 1
ATOM 1495 C C . TYR A 1 191 ? -10.532 16.460 21.708 1.00 97.75 191 TYR A C 1
ATOM 1497 O O . TYR A 1 191 ? -10.371 17.150 22.714 1.00 97.75 191 TYR A O 1
ATOM 1505 N N . ALA A 1 192 ? -9.973 15.256 21.578 1.00 97.25 192 ALA A N 1
ATOM 1506 C CA . ALA A 1 192 ? -9.145 14.639 22.608 1.00 97.25 192 ALA A CA 1
ATOM 1507 C C . ALA A 1 192 ? -7.900 15.492 22.900 1.00 97.25 192 ALA A C 1
ATOM 1509 O O . ALA A 1 192 ? -7.644 15.810 24.056 1.00 97.25 192 ALA A O 1
ATOM 1510 N N . HIS A 1 193 ? -7.216 15.973 21.859 1.00 95.81 193 HIS A N 1
ATOM 1511 C CA . HIS A 1 193 ? -6.043 16.851 21.956 1.00 95.81 193 HIS A CA 1
ATOM 1512 C C . HIS A 1 193 ? -6.387 18.241 22.514 1.00 95.81 193 HIS A C 1
ATOM 1514 O O . HIS A 1 193 ? -5.558 18.873 23.161 1.00 95.81 193 HIS A O 1
ATOM 1520 N N . GLY A 1 194 ? -7.639 18.692 22.378 1.00 94.81 194 GLY A N 1
ATOM 1521 C CA . GLY A 1 194 ? -8.118 19.978 22.901 1.00 94.81 194 GLY A CA 1
ATOM 1522 C C . GLY A 1 194 ? -8.167 21.110 21.872 1.00 94.81 194 GLY A C 1
ATOM 1523 O O . GLY A 1 194 ? -8.407 22.253 22.247 1.00 94.81 194 GLY A O 1
ATOM 1524 N N . ASP A 1 195 ? -7.998 20.794 20.589 1.00 94.38 195 ASP A N 1
ATOM 1525 C CA . ASP A 1 195 ? -8.081 21.740 19.471 1.00 94.38 195 ASP A CA 1
ATOM 1526 C C . ASP A 1 195 ? -9.523 22.195 19.181 1.00 94.38 195 ASP A C 1
ATOM 1528 O O . ASP A 1 195 ? -9.734 23.240 18.566 1.00 94.38 195 ASP A O 1
ATOM 1532 N N . ILE A 1 196 ? -10.528 21.403 19.581 1.00 96.69 196 ILE A N 1
ATOM 1533 C CA . ILE A 1 196 ? -11.953 21.761 19.482 1.00 96.69 196 ILE A CA 1
ATOM 1534 C C . ILE A 1 196 ? -12.703 21.450 20.780 1.00 96.69 196 ILE A C 1
ATOM 1536 O O . ILE A 1 196 ? -12.342 20.537 21.530 1.00 96.69 196 ILE A O 1
ATOM 1540 N N . GLY A 1 197 ? -13.784 22.192 21.029 1.00 96.69 197 GLY A N 1
ATOM 1541 C CA . GLY A 1 197 ? -14.645 21.984 22.190 1.00 96.69 197 GLY A CA 1
ATOM 1542 C C . GLY A 1 197 ? -15.614 20.807 22.028 1.00 96.69 197 GLY A C 1
ATOM 1543 O O . GLY A 1 197 ? -15.861 20.317 20.923 1.00 96.69 197 GLY A O 1
ATOM 1544 N N . LEU A 1 198 ? -16.226 20.385 23.140 1.00 96.81 198 LEU A N 1
ATOM 1545 C CA . LEU A 1 198 ? -17.273 19.354 23.138 1.00 96.81 198 LEU A CA 1
ATOM 1546 C C . LEU A 1 198 ? -18.463 19.764 22.256 1.00 96.81 198 LEU A C 1
ATOM 1548 O O . LEU A 1 198 ? -18.941 18.962 21.459 1.00 96.81 198 LEU A O 1
ATOM 1552 N N . SER A 1 199 ? -18.893 21.028 22.332 1.00 96.75 199 SER A N 1
ATOM 1553 C CA . SER A 1 199 ? -19.995 21.568 21.523 1.00 96.75 199 SER A CA 1
ATOM 1554 C C . SER A 1 199 ? -19.747 21.441 20.019 1.00 96.75 199 SER A C 1
ATOM 1556 O O . SER A 1 199 ? -20.665 21.108 19.270 1.00 96.75 199 SER A O 1
ATOM 1558 N N . ASP A 1 200 ? -18.507 21.651 19.568 1.00 97.06 200 ASP A N 1
ATOM 1559 C CA . ASP A 1 200 ? -18.142 21.547 18.152 1.00 97.06 200 ASP A CA 1
ATOM 1560 C C . ASP A 1 200 ? -18.217 20.102 17.657 1.00 97.06 200 ASP A C 1
ATOM 1562 O O . ASP A 1 200 ? -18.683 19.838 16.540 1.00 97.06 200 ASP A O 1
ATOM 1566 N N . TYR A 1 201 ? -17.771 19.157 18.492 1.00 97.75 201 TYR A N 1
ATOM 1567 C CA . TYR A 1 201 ? -17.873 17.733 18.197 1.00 97.75 201 TYR A CA 1
ATOM 1568 C C . TYR A 1 201 ? -19.342 17.291 18.162 1.00 97.75 201 TYR A C 1
ATOM 1570 O O . TYR A 1 201 ? -19.789 16.745 17.150 1.00 97.75 201 TYR A O 1
ATOM 1578 N N . LEU A 1 202 ? -20.116 17.587 19.214 1.00 97.06 202 LEU A N 1
ATOM 1579 C CA . LEU A 1 202 ? -21.530 17.203 19.326 1.00 97.06 202 LEU A CA 1
ATOM 1580 C C . LEU A 1 202 ? -22.395 17.835 18.231 1.00 97.06 202 LEU A C 1
ATOM 1582 O O . LEU A 1 202 ? -23.313 17.192 17.717 1.00 97.06 202 LEU A O 1
ATOM 1586 N N . GLY A 1 203 ? -22.080 19.065 17.815 1.00 95.50 203 GLY A N 1
ATOM 1587 C CA . GLY A 1 203 ? -22.743 19.718 16.693 1.00 95.50 203 GLY A CA 1
ATOM 1588 C C . GLY A 1 203 ? -22.529 18.967 15.377 1.00 95.50 203 GLY A C 1
ATOM 1589 O O . GLY A 1 203 ? -23.469 18.812 14.597 1.00 95.50 203 GLY A O 1
ATOM 1590 N N . TYR A 1 204 ? -21.314 18.468 15.123 1.00 94.75 204 TYR A N 1
ATOM 1591 C CA . TYR A 1 204 ? -21.046 17.629 13.950 1.00 94.75 204 TYR A CA 1
ATOM 1592 C C . TYR A 1 204 ? -21.716 16.256 14.064 1.00 94.75 204 TYR A C 1
ATOM 1594 O O . TYR A 1 204 ? -22.401 15.846 13.127 1.00 94.75 204 TYR A O 1
ATOM 1602 N N . PHE A 1 205 ? -21.580 15.589 15.215 1.00 95.44 205 PHE A N 1
ATOM 1603 C CA . PHE A 1 205 ? -22.226 14.306 15.493 1.00 95.44 205 PHE A CA 1
ATOM 1604 C C . PHE A 1 205 ? -23.736 14.377 15.249 1.00 95.44 205 PHE A C 1
ATOM 1606 O O . PHE A 1 205 ? -24.258 13.589 14.469 1.00 95.44 205 PHE A O 1
ATOM 1613 N N . SER A 1 206 ? -24.421 15.372 15.820 1.00 93.88 206 SER A N 1
ATOM 1614 C CA . SER A 1 206 ? -25.878 15.523 15.708 1.00 93.88 206 SER A CA 1
ATOM 1615 C C . SER A 1 206 ? -26.339 15.705 14.261 1.00 93.88 206 SER A C 1
ATOM 1617 O O . SER A 1 206 ? -27.342 15.121 13.858 1.00 93.88 206 SER A O 1
ATOM 1619 N N . ARG A 1 207 ? -25.590 16.468 13.448 1.00 91.81 207 ARG A N 1
ATOM 1620 C CA . ARG A 1 207 ? -25.892 16.620 12.013 1.00 91.81 207 ARG A CA 1
ATOM 1621 C C . ARG A 1 207 ? -25.743 15.305 11.256 1.00 91.81 207 ARG A C 1
ATOM 1623 O O . ARG A 1 207 ? -26.583 14.995 10.421 1.00 91.81 207 ARG A O 1
ATOM 1630 N N . ARG A 1 208 ? -24.683 14.542 11.533 1.00 90.12 208 ARG A N 1
ATOM 1631 C CA . ARG A 1 208 ? -24.428 13.256 10.869 1.00 90.12 208 ARG A CA 1
ATOM 1632 C C . ARG A 1 208 ? -25.444 12.203 11.301 1.00 90.12 208 ARG A C 1
ATOM 1634 O O . ARG A 1 208 ? -26.035 11.578 10.437 1.00 90.12 208 ARG A O 1
ATOM 1641 N N . ALA A 1 209 ? -25.712 12.092 12.598 1.00 91.00 209 ALA A N 1
ATOM 1642 C CA . ALA A 1 209 ? -26.737 11.230 13.182 1.00 91.00 209 ALA A CA 1
ATOM 1643 C C . ALA A 1 209 ? -28.142 11.490 12.616 1.00 91.00 209 ALA A C 1
ATOM 1645 O O . ALA A 1 209 ? -28.908 10.557 12.416 1.00 91.00 209 ALA A O 1
ATOM 1646 N N . ALA A 1 210 ? -28.486 12.750 12.331 1.00 89.75 210 ALA A N 1
ATOM 1647 C CA . ALA A 1 210 ? -29.765 13.089 11.712 1.00 89.75 210 ALA A CA 1
ATOM 1648 C C . ALA A 1 210 ? -29.846 12.732 10.217 1.00 89.75 210 ALA A C 1
ATOM 1650 O O . ALA A 1 210 ? -30.947 12.631 9.681 1.00 89.75 210 ALA A O 1
ATOM 1651 N N . ALA A 1 211 ? -28.702 12.562 9.548 1.00 87.56 211 ALA A N 1
ATOM 1652 C CA . ALA A 1 211 ? -28.611 12.338 8.107 1.00 87.56 211 ALA A CA 1
ATOM 1653 C C . ALA A 1 211 ? -28.504 10.856 7.711 1.00 87.56 211 ALA A C 1
ATOM 1655 O O . ALA A 1 211 ? -28.529 10.556 6.523 1.00 87.56 211 ALA A O 1
ATOM 1656 N N . THR A 1 212 ? -28.358 9.938 8.671 1.00 85.81 212 THR A N 1
ATOM 1657 C CA . THR A 1 212 ? -28.163 8.510 8.393 1.00 85.81 212 THR A CA 1
ATOM 1658 C C . THR A 1 212 ? -28.866 7.632 9.414 1.00 85.81 212 THR A C 1
ATOM 1660 O O . THR A 1 212 ? -28.953 7.956 10.597 1.00 85.81 212 THR A O 1
ATOM 1663 N N . SER A 1 213 ? -29.350 6.483 8.950 1.00 85.56 213 SER A N 1
ATOM 1664 C CA . SER A 1 213 ? -29.818 5.399 9.827 1.00 85.56 213 SER A CA 1
ATOM 1665 C C . SER A 1 213 ? -28.734 4.348 10.096 1.00 85.56 213 SER A C 1
ATOM 1667 O O . SER A 1 213 ? -28.929 3.435 10.907 1.00 85.56 213 SER A O 1
ATOM 1669 N N . LYS A 1 214 ? -27.592 4.460 9.410 1.00 88.94 214 LYS A N 1
ATOM 1670 C CA . LYS A 1 214 ? -26.479 3.522 9.487 1.00 88.94 214 LYS A CA 1
ATOM 1671 C C . LYS A 1 214 ? -25.606 3.805 10.716 1.00 88.94 214 LYS A C 1
ATOM 1673 O O . LYS A 1 214 ? -25.552 4.936 11.200 1.00 88.94 214 LYS A O 1
ATOM 1678 N N . PRO A 1 215 ? -24.906 2.788 11.247 1.00 92.50 215 PRO A N 1
ATOM 1679 C CA . PRO A 1 215 ? -23.938 2.994 12.316 1.00 92.50 215 PRO A CA 1
ATOM 1680 C C . PRO A 1 215 ? -22.840 3.996 11.943 1.00 92.50 215 PRO A C 1
ATOM 1682 O O . PRO A 1 215 ? -22.211 3.868 10.892 1.00 92.50 215 PRO A O 1
ATOM 1685 N N . LEU A 1 216 ? -22.574 4.943 12.843 1.00 94.19 216 LEU A N 1
ATOM 1686 C CA . LEU A 1 216 ? -21.510 5.935 12.710 1.00 94.19 216 LEU A CA 1
ATOM 1687 C C . LEU A 1 216 ? -20.167 5.381 13.210 1.00 94.19 216 LEU A C 1
ATOM 1689 O O . LEU A 1 216 ? -20.053 4.936 14.354 1.00 94.19 216 LEU A O 1
ATOM 1693 N N . ALA A 1 217 ? -19.139 5.463 12.367 1.00 95.19 217 ALA A N 1
ATOM 1694 C CA . ALA A 1 217 ? -17.756 5.159 12.721 1.00 95.19 217 ALA A CA 1
ATOM 1695 C C . ALA A 1 217 ? -17.122 6.365 13.429 1.00 95.19 217 ALA A C 1
ATOM 1697 O O . ALA A 1 217 ? -16.562 7.246 12.778 1.00 95.19 217 ALA A O 1
ATOM 1698 N N . LEU A 1 218 ? -17.232 6.447 14.757 1.00 96.62 218 LEU A N 1
ATOM 1699 C CA . LEU A 1 218 ? -16.749 7.626 15.491 1.00 96.62 218 LEU A CA 1
ATOM 1700 C C . LEU A 1 218 ? -15.223 7.689 15.577 1.00 96.62 218 LEU A C 1
ATOM 1702 O O . LEU A 1 218 ? -14.659 8.776 15.714 1.00 96.62 218 LEU A O 1
ATOM 1706 N N . TYR A 1 219 ? -14.564 6.536 15.465 1.00 97.56 219 TYR A N 1
ATOM 1707 C CA . TYR A 1 219 ? -13.118 6.439 15.356 1.00 97.56 219 TYR A CA 1
ATOM 1708 C C . TYR A 1 219 ? -12.709 5.205 14.554 1.00 97.56 219 TYR A C 1
ATOM 1710 O O . TYR A 1 219 ? -13.260 4.125 14.761 1.00 97.56 219 TYR A O 1
ATOM 1718 N N . CYS A 1 220 ? -11.739 5.379 13.658 1.00 96.25 220 CYS A N 1
ATOM 1719 C CA . CYS A 1 220 ? -11.020 4.294 12.994 1.00 96.25 220 CYS A CA 1
ATOM 1720 C C . CYS A 1 220 ? -9.604 4.749 12.633 1.00 96.25 220 CYS A C 1
ATOM 1722 O O . CYS A 1 220 ? -9.336 5.201 11.512 1.00 96.25 220 CYS A O 1
ATOM 1724 N N . ASN A 1 221 ? -8.703 4.722 13.611 1.00 95.62 221 ASN A N 1
ATOM 1725 C CA . ASN A 1 221 ? -7.322 5.154 13.421 1.00 95.62 221 ASN A CA 1
ATOM 1726 C C . ASN A 1 221 ? -6.402 4.633 14.539 1.00 95.62 221 ASN A C 1
ATOM 1728 O O . ASN A 1 221 ? -6.854 3.939 15.448 1.00 95.62 221 ASN A O 1
ATOM 1732 N N . ASP A 1 222 ? -5.128 4.987 14.441 1.00 95.19 222 ASP A N 1
ATOM 1733 C CA . ASP A 1 222 ? -4.039 4.652 15.357 1.00 95.19 222 ASP A CA 1
ATOM 1734 C C . ASP A 1 222 ? -4.410 4.980 16.814 1.00 95.19 222 ASP A C 1
ATOM 1736 O O . ASP A 1 222 ? -5.023 6.019 17.093 1.00 95.19 222 ASP A O 1
ATOM 1740 N N . ALA A 1 223 ? -4.055 4.099 17.748 1.00 96.69 223 ALA A N 1
ATOM 1741 C CA . ALA A 1 223 ? -4.216 4.326 19.187 1.00 96.69 223 ALA A CA 1
ATOM 1742 C C . ALA A 1 223 ? -3.028 5.095 19.785 1.00 96.69 223 ALA A C 1
ATOM 1744 O O . ALA A 1 223 ? -3.168 5.764 20.806 1.00 96.69 223 ALA A O 1
ATOM 1745 N N . GLU A 1 224 ? -1.869 5.041 19.126 1.00 95.00 224 GLU A N 1
ATOM 1746 C CA . GLU A 1 224 ? -0.564 5.560 19.558 1.00 95.00 224 GLU A CA 1
ATOM 1747 C C . GLU A 1 224 ? -0.457 7.093 19.486 1.00 95.00 224 GLU A C 1
ATOM 1749 O O . GLU A 1 2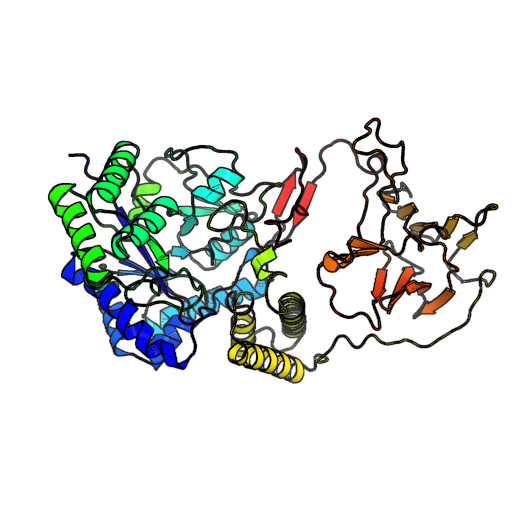24 ? 0.634 7.660 19.501 1.00 95.00 224 GLU A O 1
ATOM 1754 N N . VAL A 1 225 ? -1.592 7.781 19.380 1.00 93.31 225 VAL A N 1
ATOM 1755 C CA . VAL A 1 225 ? -1.701 9.242 19.271 1.00 93.31 225 VAL A CA 1
ATOM 1756 C C . VAL A 1 225 ? -2.443 9.866 20.452 1.00 93.31 225 VAL A C 1
ATOM 1758 O O . VAL A 1 225 ? -2.694 11.071 20.425 1.00 93.31 225 VAL A O 1
ATOM 1761 N N . PHE A 1 226 ? -2.822 9.066 21.454 1.00 96.00 226 PHE A N 1
ATOM 1762 C CA . PHE A 1 226 ? -3.527 9.517 22.654 1.00 96.00 226 PHE A CA 1
ATOM 1763 C C . PHE A 1 226 ? -2.672 9.318 23.904 1.00 96.00 226 PHE A C 1
ATOM 1765 O O . PHE A 1 226 ? -2.177 8.221 24.149 1.00 96.00 226 PHE A O 1
ATOM 1772 N N . ASP A 1 227 ? -2.476 10.395 24.667 1.00 95.19 227 ASP A N 1
ATOM 1773 C CA . ASP A 1 227 ? -1.565 10.506 25.822 1.00 95.19 227 ASP A CA 1
ATOM 1774 C C . ASP A 1 227 ? -0.108 10.109 25.519 1.00 95.19 227 ASP A C 1
ATOM 1776 O O . ASP A 1 227 ? 0.734 9.915 26.401 1.00 95.19 227 ASP A O 1
ATOM 1780 N N . TYR A 1 228 ? 0.203 10.046 24.230 1.00 93.81 228 TYR A N 1
ATOM 1781 C CA . TYR A 1 228 ? 1.497 9.735 23.669 1.00 93.81 228 TYR A CA 1
ATOM 1782 C C . TYR A 1 228 ? 1.652 10.460 22.333 1.00 93.81 228 TYR A C 1
ATOM 1784 O O . TYR A 1 228 ? 0.666 10.776 21.655 1.00 93.81 228 TYR A O 1
ATOM 1792 N N . ARG A 1 229 ? 2.900 10.746 21.962 1.00 90.81 229 ARG A N 1
ATOM 1793 C CA . ARG A 1 229 ? 3.259 11.353 20.683 1.00 90.81 229 ARG A CA 1
ATOM 1794 C C . ARG A 1 229 ? 4.409 10.575 20.056 1.00 90.81 229 ARG A C 1
ATOM 1796 O O . ARG A 1 229 ? 5.483 10.530 20.653 1.00 90.81 229 ARG A O 1
ATOM 1803 N N . PRO A 1 230 ? 4.211 9.983 18.866 1.00 79.69 230 PRO A N 1
ATOM 1804 C CA . PRO A 1 230 ? 5.256 9.230 18.182 1.00 79.69 230 PRO A CA 1
ATOM 1805 C C . PRO A 1 230 ? 6.456 10.068 17.734 1.00 79.69 230 PRO A C 1
ATOM 1807 O O . PRO A 1 230 ? 7.411 9.491 17.222 1.00 79.69 230 PRO A O 1
ATOM 1810 N N . GLY A 1 231 ? 6.409 11.401 17.857 1.00 78.94 231 GLY A N 1
ATOM 1811 C CA . GLY A 1 231 ? 7.515 12.286 17.500 1.00 78.94 231 GLY A CA 1
ATOM 1812 C C . GLY A 1 231 ? 7.733 12.374 15.994 1.00 78.94 231 GLY A C 1
ATOM 1813 O O . GLY A 1 231 ? 8.854 12.604 15.538 1.00 78.94 231 GLY A O 1
ATOM 1814 N N . ARG A 1 232 ? 6.680 12.153 15.197 1.00 68.12 232 ARG A N 1
ATOM 1815 C CA . ARG A 1 232 ? 6.789 12.074 13.737 1.00 68.12 232 ARG A CA 1
ATOM 1816 C C . ARG A 1 232 ? 6.953 13.450 13.100 1.00 68.12 232 ARG A C 1
ATOM 1818 O O . ARG A 1 232 ? 7.641 13.582 12.087 1.00 68.12 232 ARG A O 1
ATOM 1825 N N . PHE A 1 233 ? 6.299 14.457 13.667 1.00 70.88 233 PHE A N 1
ATOM 1826 C CA . PHE A 1 233 ? 6.287 15.825 13.158 1.00 70.88 233 PHE A CA 1
ATOM 1827 C C . PHE A 1 233 ? 6.590 16.813 14.279 1.00 70.88 233 PHE A C 1
ATOM 1829 O O . PHE A 1 233 ? 6.316 16.546 15.446 1.00 70.88 233 PHE A O 1
ATOM 1836 N N . ARG A 1 234 ? 7.134 17.982 13.925 1.00 70.25 234 ARG A N 1
ATOM 1837 C CA . ARG A 1 234 ? 7.342 19.060 14.907 1.00 70.25 234 ARG A CA 1
ATOM 1838 C C . ARG A 1 234 ? 6.015 19.683 15.343 1.00 70.25 234 ARG A C 1
ATOM 1840 O O . ARG A 1 234 ? 5.943 20.282 16.406 1.00 70.25 234 ARG A O 1
ATOM 1847 N N . GLU A 1 235 ? 4.993 19.543 14.508 1.00 76.25 235 GLU A N 1
ATOM 1848 C CA . GLU A 1 235 ? 3.666 20.138 14.627 1.00 76.25 235 GLU A CA 1
ATOM 1849 C C . GLU A 1 235 ? 2.648 19.229 15.339 1.00 76.25 235 GLU A C 1
ATOM 1851 O O . GLU A 1 235 ? 1.449 19.488 15.273 1.00 76.25 235 GLU A O 1
ATOM 1856 N N . GLU A 1 236 ? 3.086 18.143 15.984 1.00 80.56 236 GLU A N 1
ATOM 1857 C CA . GLU A 1 236 ? 2.191 17.310 16.794 1.00 80.56 236 GLU A CA 1
ATOM 1858 C C . GLU A 1 236 ? 1.585 18.131 17.948 1.00 80.56 236 GLU A C 1
ATOM 1860 O O . GLU A 1 236 ? 2.299 18.845 18.655 1.00 80.56 236 GLU A O 1
ATOM 1865 N N . SER A 1 237 ? 0.263 18.033 18.147 1.00 80.62 237 SER A N 1
ATOM 1866 C CA . SER A 1 237 ? -0.428 18.766 19.216 1.00 80.62 237 SER A CA 1
ATOM 1867 C C . SER A 1 237 ? 0.161 18.394 20.583 1.00 80.62 237 SER A C 1
ATOM 1869 O O . SER A 1 237 ? 0.411 17.208 20.820 1.00 80.62 237 SER A O 1
ATOM 1871 N N . PRO A 1 238 ? 0.349 19.348 21.513 1.00 84.81 238 PRO A N 1
ATOM 1872 C CA . PRO A 1 238 ? 0.770 19.034 22.875 1.00 84.81 238 PRO A CA 1
ATOM 1873 C C . PRO A 1 238 ? -0.150 17.992 23.521 1.00 84.81 238 PRO A C 1
ATOM 1875 O O . PRO A 1 238 ? -1.342 17.949 23.218 1.00 84.81 238 PRO A O 1
ATOM 1878 N N . ILE A 1 239 ? 0.396 17.160 24.411 1.00 89.69 239 ILE A N 1
ATOM 1879 C CA . ILE A 1 239 ? -0.421 16.217 25.184 1.00 89.69 239 ILE A CA 1
ATOM 1880 C C . ILE A 1 239 ? -1.352 17.020 26.090 1.00 89.69 239 ILE A C 1
ATOM 1882 O O . ILE A 1 239 ? -0.906 17.911 26.821 1.00 89.69 239 ILE A O 1
ATOM 1886 N N . ASN A 1 240 ? -2.645 16.714 26.034 1.00 87.62 240 ASN A N 1
ATOM 1887 C CA . ASN A 1 240 ? -3.630 17.419 26.837 1.00 87.62 240 ASN A CA 1
ATOM 1888 C C . ASN A 1 240 ? -3.455 17.099 28.332 1.00 87.62 240 ASN A C 1
ATOM 1890 O O . ASN A 1 240 ? -3.569 15.951 28.750 1.00 87.62 240 ASN A O 1
ATOM 1894 N N . GLY A 1 241 ? -3.245 18.125 29.163 1.00 84.25 241 GLY A N 1
ATOM 1895 C CA . GLY A 1 241 ? -3.050 17.953 30.609 1.00 84.25 241 GLY A CA 1
ATOM 1896 C C . GLY A 1 241 ? -4.256 17.374 31.364 1.00 84.25 241 GLY A C 1
ATOM 1897 O O . GLY A 1 241 ? -4.100 16.969 32.511 1.00 84.25 241 GLY A O 1
ATOM 1898 N N . ALA A 1 242 ? -5.440 17.331 30.743 1.00 85.81 242 ALA A N 1
ATOM 1899 C CA . ALA A 1 242 ? -6.634 16.699 31.302 1.00 85.81 242 ALA A CA 1
ATOM 1900 C C . ALA A 1 242 ? -6.720 15.179 31.047 1.00 85.81 242 ALA A C 1
ATOM 1902 O O . ALA A 1 242 ? -7.662 14.565 31.537 1.00 85.81 242 ALA A O 1
ATOM 1903 N N . GLY A 1 243 ? -5.788 14.591 30.286 1.00 93.81 243 GLY A N 1
ATOM 1904 C CA . GLY A 1 243 ? -5.830 13.186 29.868 1.00 93.81 243 GLY A CA 1
ATOM 1905 C C . GLY A 1 243 ? -6.701 12.982 28.626 1.00 93.81 243 GLY A C 1
ATOM 1906 O O . GLY A 1 243 ? -7.914 13.195 28.636 1.00 93.81 243 GLY A O 1
ATOM 1907 N N . GLU A 1 244 ? -6.092 12.576 27.519 1.00 97.31 244 GLU A N 1
ATOM 1908 C CA . GLU A 1 244 ? -6.765 12.409 26.229 1.00 97.31 244 GLU A CA 1
ATOM 1909 C C . GLU A 1 244 ? -7.711 11.204 26.246 1.00 97.31 244 GLU A C 1
ATOM 1911 O O . GLU A 1 244 ? -8.826 11.293 25.723 1.00 97.31 244 GLU A O 1
ATOM 1916 N N . TRP A 1 245 ? -7.331 10.118 26.927 1.00 97.69 245 TRP A N 1
ATOM 1917 C CA . TRP A 1 245 ? -8.216 8.969 27.134 1.00 97.69 245 TRP A CA 1
ATOM 1918 C C . TRP A 1 245 ? -9.422 9.291 28.021 1.00 97.69 245 TRP A C 1
ATOM 1920 O O . TRP A 1 245 ? -10.533 8.849 27.719 1.00 97.69 245 TRP A O 1
ATOM 1930 N N . ASP A 1 246 ? -9.247 10.110 29.060 1.00 96.62 246 ASP A N 1
ATOM 1931 C CA . ASP A 1 246 ? -10.343 10.533 29.944 1.00 96.62 246 ASP A CA 1
ATOM 1932 C C . ASP A 1 246 ? -11.344 11.430 29.206 1.00 96.62 246 ASP A C 1
ATOM 1934 O O . ASP A 1 246 ? -12.564 11.309 29.378 1.00 96.62 246 ASP A O 1
ATOM 1938 N N . ARG A 1 247 ? -10.849 12.286 28.305 1.00 97.31 247 ARG A N 1
ATOM 1939 C CA . ARG A 1 247 ? -11.698 13.069 27.396 1.00 97.31 247 ARG A CA 1
ATOM 1940 C C . ARG A 1 247 ? -12.492 12.164 26.458 1.00 97.31 247 ARG A C 1
ATOM 1942 O O . ARG A 1 247 ? -13.692 12.376 26.299 1.00 97.31 247 ARG A O 1
ATOM 1949 N N . ILE A 1 248 ? -11.865 11.143 25.867 1.00 97.94 248 ILE A N 1
ATOM 1950 C CA . ILE A 1 248 ? -12.563 10.165 25.013 1.00 97.94 248 ILE A CA 1
ATOM 1951 C C . ILE A 1 248 ? -13.643 9.422 25.807 1.00 97.94 248 ILE A C 1
ATOM 1953 O O . ILE A 1 248 ? -14.769 9.298 25.322 1.00 97.94 248 ILE A O 1
ATOM 1957 N N . ALA A 1 249 ? -13.336 8.973 27.027 1.00 97.88 249 ALA A N 1
ATOM 1958 C CA . ALA A 1 249 ? -14.300 8.306 27.899 1.00 97.88 249 ALA A CA 1
ATOM 1959 C C . ALA A 1 249 ? -15.506 9.211 28.201 1.00 97.88 249 ALA A C 1
ATOM 1961 O O . ALA A 1 249 ? -16.651 8.799 28.009 1.00 97.88 249 ALA A O 1
ATOM 1962 N N . SER A 1 250 ? -15.244 10.467 28.576 1.00 96.69 250 SER A N 1
ATOM 1963 C CA . SER A 1 250 ? -16.276 11.471 28.867 1.00 96.69 250 SER A CA 1
ATOM 1964 C C . SER A 1 250 ? -17.158 11.753 27.648 1.00 96.69 250 SER A C 1
ATOM 1966 O O . SER A 1 250 ? -18.381 11.794 27.757 1.00 96.69 250 SER A O 1
ATOM 1968 N N . LEU A 1 251 ? -16.560 11.894 26.459 1.00 97.62 251 LEU A N 1
ATOM 1969 C CA . LEU A 1 251 ? -17.308 12.060 25.213 1.00 97.62 251 LEU A CA 1
ATOM 1970 C C . LEU A 1 251 ? -18.219 10.858 24.942 1.00 97.62 251 LEU A C 1
ATOM 1972 O O . LEU A 1 251 ? -19.377 11.036 24.569 1.00 97.62 251 LEU A O 1
ATOM 1976 N N . CYS A 1 252 ? -17.712 9.639 25.128 1.00 97.38 252 CYS A N 1
ATOM 1977 C CA . CYS A 1 252 ? -18.498 8.432 24.901 1.00 97.38 252 CYS A CA 1
ATOM 1978 C C . CYS A 1 252 ? -19.697 8.329 25.858 1.00 97.38 252 CYS A C 1
ATOM 1980 O O . CYS A 1 252 ? -20.786 7.951 25.423 1.00 97.38 252 CYS A O 1
ATOM 1982 N N . GLN A 1 253 ? -19.516 8.711 27.126 1.00 96.69 253 GLN A N 1
ATOM 1983 C CA . GLN A 1 253 ? -20.597 8.784 28.114 1.00 96.69 253 GLN A CA 1
ATOM 1984 C C . GLN A 1 253 ? -21.646 9.827 27.717 1.00 96.69 253 GLN A C 1
ATOM 1986 O O . GLN A 1 253 ? -22.821 9.491 27.618 1.00 96.69 253 GLN A O 1
ATOM 1991 N N . VAL A 1 254 ? -21.233 11.052 27.369 1.00 96.44 254 VAL A N 1
ATOM 1992 C CA . VAL A 1 254 ? -22.150 12.114 26.909 1.00 96.44 254 VAL A CA 1
ATOM 1993 C C . VAL A 1 254 ? -22.967 11.661 25.695 1.00 96.44 254 VAL A C 1
ATOM 1995 O O . VAL A 1 254 ? -24.179 11.862 25.634 1.00 96.44 254 VAL A O 1
ATOM 1998 N N . LEU A 1 255 ? -22.336 10.994 24.726 1.00 96.00 255 LEU A N 1
ATOM 1999 C CA . LEU A 1 255 ? -23.040 10.455 23.561 1.00 96.00 255 LEU A CA 1
ATOM 2000 C C . LEU A 1 255 ? -24.060 9.368 23.940 1.00 96.00 255 LEU A C 1
ATOM 2002 O O . LEU A 1 255 ? -25.121 9.287 23.314 1.00 96.00 255 LEU A O 1
ATOM 2006 N N . ALA A 1 256 ? -23.762 8.527 24.928 1.00 94.88 256 ALA A N 1
ATOM 2007 C CA . ALA A 1 256 ? -24.694 7.513 25.413 1.00 94.88 256 ALA A CA 1
ATOM 2008 C C . ALA A 1 256 ? -25.863 8.143 26.187 1.00 94.88 256 ALA A C 1
ATOM 2010 O O . ALA A 1 256 ? -27.020 7.896 25.845 1.00 94.88 256 ALA A O 1
ATOM 2011 N N . ASP A 1 257 ? -25.562 8.992 27.167 1.00 94.00 257 ASP A N 1
ATOM 2012 C CA . ASP A 1 257 ? -26.525 9.499 28.145 1.00 94.00 257 ASP A CA 1
ATOM 2013 C C . ASP A 1 257 ? -27.407 10.617 27.574 1.00 94.00 257 ASP A C 1
ATOM 2015 O O . ASP A 1 257 ? -28.626 10.606 27.755 1.00 94.00 257 ASP A O 1
ATOM 2019 N N . GLU A 1 258 ? -26.818 11.563 26.837 1.00 92.50 258 GLU A N 1
ATOM 2020 C CA . GLU A 1 258 ? -27.533 12.741 26.326 1.00 92.50 258 GLU A CA 1
ATOM 2021 C C . GLU A 1 258 ? -28.083 12.534 24.910 1.00 92.50 258 GLU A C 1
ATOM 2023 O O . GLU A 1 258 ? -29.111 13.109 24.546 1.00 92.50 258 GLU A O 1
ATOM 2028 N N . HIS A 1 259 ? -27.423 11.701 24.098 1.00 90.44 259 HIS A N 1
ATOM 2029 C CA . HIS A 1 259 ? -27.822 11.447 22.708 1.00 90.44 259 HIS A CA 1
ATOM 2030 C C . HIS A 1 259 ? -28.412 10.047 22.475 1.00 90.44 259 HIS A C 1
ATOM 2032 O O . HIS A 1 259 ? -28.848 9.745 21.360 1.00 90.44 259 HIS A O 1
ATOM 2038 N N . GLY A 1 260 ? -28.468 9.190 23.501 1.00 92.12 260 GLY A N 1
ATOM 2039 C CA . GLY A 1 260 ? -29.028 7.841 23.398 1.00 92.12 260 GLY A CA 1
ATOM 2040 C C . GLY A 1 260 ? -28.229 6.915 22.476 1.00 92.12 260 GLY A C 1
ATOM 2041 O O . GLY A 1 260 ? -28.805 5.995 21.887 1.00 92.12 260 GLY A O 1
ATOM 2042 N N . THR A 1 261 ? -26.933 7.181 22.288 1.00 94.75 261 THR A N 1
ATOM 2043 C CA . THR A 1 261 ? -26.073 6.421 21.372 1.00 94.75 261 THR A CA 1
ATOM 2044 C C . THR A 1 261 ? -25.908 4.984 21.852 1.00 94.75 261 THR A C 1
ATOM 2046 O O . THR A 1 261 ? -25.585 4.729 23.010 1.00 94.75 261 THR A O 1
ATOM 2049 N N . ARG A 1 262 ? -26.097 4.021 20.944 1.00 94.94 262 ARG A N 1
ATOM 2050 C CA . ARG A 1 262 ? -25.893 2.595 21.219 1.00 94.94 262 ARG A CA 1
ATOM 2051 C C . ARG A 1 262 ? -24.577 2.118 20.624 1.00 94.94 262 ARG A C 1
ATOM 2053 O O . ARG A 1 262 ? -24.418 2.097 19.402 1.00 94.94 262 ARG A O 1
ATOM 2060 N N . TRP A 1 263 ? -23.673 1.686 21.494 1.00 96.38 263 TRP A N 1
ATOM 2061 C CA . TRP A 1 263 ? -22.368 1.158 21.113 1.00 96.38 263 TRP A CA 1
ATOM 2062 C C . TRP A 1 263 ? -22.462 -0.273 20.590 1.00 96.38 263 TRP A C 1
ATOM 2064 O O . TRP A 1 263 ? -23.128 -1.136 21.169 1.00 96.38 263 TRP A O 1
ATOM 2074 N N . SER A 1 264 ? -21.775 -0.523 19.483 1.00 96.62 264 SER A N 1
ATOM 2075 C CA . SER A 1 264 ? -21.751 -1.805 18.786 1.00 96.62 264 SER A CA 1
ATOM 2076 C C . SER A 1 264 ? -20.316 -2.231 18.502 1.00 96.62 264 SER A C 1
ATOM 2078 O O . SER A 1 264 ? -19.441 -1.386 18.322 1.00 96.62 264 SER A O 1
ATOM 2080 N N . THR A 1 265 ? -20.073 -3.542 18.468 1.00 97.94 265 THR A N 1
ATOM 2081 C CA . THR A 1 265 ? -18.814 -4.060 17.920 1.00 97.94 265 THR A CA 1
ATOM 2082 C C . THR A 1 265 ? -18.783 -3.853 16.395 1.00 97.94 265 THR A C 1
ATOM 2084 O O . THR A 1 265 ? -19.850 -3.714 15.786 1.00 97.94 265 THR A O 1
ATOM 2087 N N . PRO A 1 266 ? -17.609 -3.876 15.742 1.00 98.12 266 PRO A N 1
ATOM 2088 C CA . PRO A 1 266 ? -17.496 -3.844 14.284 1.00 98.12 266 PRO A CA 1
ATOM 2089 C C . PRO A 1 266 ? -18.426 -4.824 13.545 1.00 98.12 266 PRO A C 1
ATOM 2091 O O . PRO A 1 266 ? -19.156 -4.399 12.653 1.00 98.12 266 PRO A O 1
ATOM 2094 N N . SER A 1 267 ? -18.511 -6.100 13.941 1.00 97.62 267 SER A N 1
ATOM 2095 C CA . SER A 1 267 ? -19.435 -7.064 13.314 1.00 97.62 267 SER A CA 1
ATOM 2096 C C . SER A 1 267 ? -20.908 -6.692 13.508 1.00 97.62 267 SER A C 1
ATOM 2098 O O . SER A 1 267 ? -21.724 -6.884 12.607 1.00 97.62 267 SER A O 1
ATOM 2100 N N . GLN A 1 268 ? -21.276 -6.146 14.672 1.00 96.44 268 GLN A N 1
ATOM 2101 C CA . GLN A 1 268 ? -22.642 -5.671 14.927 1.00 96.44 268 GLN A CA 1
ATOM 2102 C C . GLN A 1 268 ? -22.975 -4.438 14.076 1.00 96.44 268 GLN A C 1
ATOM 2104 O O . GLN A 1 268 ? -24.092 -4.327 13.565 1.00 96.44 268 GLN A O 1
ATOM 2109 N N . ALA A 1 269 ? -22.008 -3.535 13.897 1.00 95.44 269 ALA A N 1
ATOM 2110 C CA . ALA A 1 269 ? -22.133 -2.388 13.010 1.00 95.44 269 ALA A CA 1
ATOM 2111 C C . ALA A 1 269 ? -22.262 -2.831 11.543 1.00 95.44 269 ALA A C 1
ATOM 2113 O O . ALA A 1 269 ? -23.162 -2.366 10.847 1.00 95.44 269 ALA A O 1
ATOM 2114 N N . LEU A 1 270 ? -21.442 -3.786 11.094 1.00 95.25 270 LEU A N 1
ATOM 2115 C CA . LEU A 1 270 ? -21.503 -4.346 9.742 1.00 95.25 270 LEU A CA 1
ATOM 2116 C C . LEU A 1 270 ? -22.865 -4.990 9.457 1.00 95.25 270 LEU A C 1
ATOM 2118 O O . LEU A 1 270 ? -23.483 -4.706 8.435 1.00 95.25 270 LEU A O 1
ATOM 2122 N N . ALA A 1 271 ? -23.378 -5.803 10.382 1.00 93.06 271 ALA A N 1
ATOM 2123 C CA . ALA A 1 271 ? -24.694 -6.421 10.233 1.00 93.06 271 ALA A CA 1
ATOM 2124 C C . ALA A 1 271 ? -25.808 -5.369 10.078 1.00 93.06 271 ALA A C 1
ATOM 2126 O O . ALA A 1 271 ? -26.685 -5.515 9.231 1.00 93.06 271 ALA A O 1
ATOM 2127 N N . ALA A 1 272 ? -25.744 -4.273 10.844 1.00 90.12 272 ALA A N 1
ATOM 2128 C CA . ALA A 1 272 ? -26.683 -3.157 10.723 1.00 90.12 272 ALA A CA 1
ATOM 2129 C C . ALA A 1 272 ? -26.502 -2.340 9.428 1.00 90.12 272 ALA A C 1
ATOM 2131 O O . ALA A 1 272 ? -27.444 -1.681 8.989 1.00 90.12 272 ALA A O 1
ATOM 2132 N N . TRP A 1 273 ? -25.322 -2.383 8.806 1.00 85.38 273 TRP A N 1
ATOM 2133 C CA . TRP A 1 273 ? -25.091 -1.800 7.486 1.00 85.38 273 TRP A CA 1
ATOM 2134 C C . TRP A 1 273 ? -25.764 -2.601 6.358 1.00 85.38 273 TRP A C 1
ATOM 2136 O O . TRP A 1 273 ? -26.208 -1.987 5.386 1.00 85.38 273 TRP A O 1
ATOM 2146 N N . VAL A 1 274 ? -25.912 -3.922 6.507 1.00 85.50 274 VAL A N 1
ATOM 2147 C CA . VAL A 1 274 ? -26.269 -4.864 5.422 1.00 85.50 274 VAL A CA 1
ATOM 2148 C C . VAL A 1 274 ? -27.757 -5.303 5.390 1.00 85.50 274 VAL A C 1
ATOM 2150 O O . VAL A 1 274 ? -28.203 -5.815 4.370 1.00 85.50 274 VAL A O 1
ATOM 2153 N N . THR A 1 275 ? -28.554 -5.093 6.449 1.00 67.69 275 THR A N 1
ATOM 2154 C CA . THR A 1 275 ? -29.993 -5.499 6.566 1.00 67.69 275 THR A CA 1
ATOM 2155 C C . THR A 1 275 ? -30.870 -5.160 5.340 1.00 67.69 275 THR A C 1
ATOM 2157 O O . THR A 1 275 ? -30.722 -4.064 4.809 1.00 67.69 275 THR A O 1
ATOM 2160 N N . ASP A 1 276 ? -31.900 -5.891 4.882 1.00 50.16 276 ASP A N 1
ATOM 2161 C CA . ASP A 1 276 ? -32.421 -7.272 5.064 1.00 50.16 276 ASP A CA 1
ATOM 2162 C C . ASP A 1 276 ? -32.947 -7.806 3.688 1.00 50.16 276 ASP A C 1
ATOM 2164 O O . ASP A 1 276 ? -33.677 -8.789 3.605 1.00 50.16 276 ASP A O 1
ATOM 2168 N N . GLY A 1 277 ? -32.612 -7.119 2.580 1.00 52.91 277 GLY A N 1
ATOM 2169 C CA . GLY A 1 277 ? -33.187 -7.319 1.234 1.00 52.91 277 GLY A CA 1
ATOM 2170 C C . GLY A 1 277 ? -32.166 -7.600 0.125 1.00 52.91 277 GLY A C 1
ATOM 2171 O O . GLY A 1 277 ? -32.496 -7.477 -1.051 1.00 52.91 277 GLY A O 1
ATOM 2172 N N . GLY A 1 278 ? -30.936 -7.965 0.496 1.00 59.09 278 GLY A N 1
ATOM 2173 C CA . GLY A 1 278 ? -29.799 -8.057 -0.422 1.00 59.09 278 GLY A CA 1
ATOM 2174 C C . GLY A 1 278 ? -29.070 -6.720 -0.540 1.00 59.09 278 GLY A C 1
ATOM 2175 O O . GLY A 1 278 ? -29.686 -5.657 -0.551 1.00 59.09 278 GLY A O 1
ATOM 2176 N N . GLY A 1 279 ? -27.742 -6.777 -0.552 1.00 75.31 279 GLY A N 1
ATOM 2177 C CA . GLY A 1 279 ? -26.902 -5.589 -0.611 1.00 75.31 279 GLY A CA 1
ATOM 2178 C C . GLY A 1 279 ? -26.441 -5.256 -2.026 1.00 75.31 279 GLY A C 1
ATOM 2179 O O . GLY A 1 279 ? -26.249 -6.149 -2.849 1.00 75.31 279 GLY A O 1
ATOM 2180 N N . GLU A 1 280 ? -26.222 -3.971 -2.295 1.00 87.75 280 GLU A N 1
ATOM 2181 C CA . GLU A 1 280 ? -25.544 -3.511 -3.504 1.00 87.75 280 GLU A CA 1
ATOM 2182 C C . GLU A 1 280 ? -24.086 -3.986 -3.490 1.00 87.75 280 GLU A C 1
ATOM 2184 O O . GLU A 1 280 ? -23.327 -3.674 -2.563 1.00 87.75 280 GLU A O 1
ATOM 2189 N N . VAL A 1 281 ? -23.727 -4.764 -4.513 1.00 92.62 281 VAL A N 1
ATOM 2190 C CA . VAL A 1 281 ? -22.368 -5.229 -4.796 1.00 92.62 281 VAL A CA 1
ATOM 2191 C C . VAL A 1 281 ? -21.768 -4.310 -5.851 1.00 92.62 281 VAL A C 1
ATOM 2193 O O . VAL A 1 281 ? -22.325 -4.190 -6.941 1.00 92.62 281 VAL A O 1
ATOM 2196 N N . ALA A 1 282 ? -20.623 -3.699 -5.552 1.00 93.38 282 ALA A N 1
ATOM 2197 C CA . ALA A 1 282 ? -19.960 -2.780 -6.471 1.00 93.38 282 ALA A CA 1
ATOM 2198 C C . ALA A 1 282 ? -18.453 -3.038 -6.577 1.00 93.38 282 ALA A C 1
ATOM 2200 O O . ALA A 1 282 ? -17.795 -3.466 -5.625 1.00 93.38 282 ALA A O 1
ATOM 2201 N N . VAL A 1 283 ? -17.898 -2.727 -7.749 1.00 93.56 283 VAL A N 1
ATOM 2202 C CA . VAL A 1 283 ? -16.455 -2.538 -7.925 1.00 93.56 283 VAL A CA 1
ATOM 2203 C C . VAL A 1 283 ? -16.109 -1.163 -7.366 1.00 93.56 283 VAL A C 1
ATOM 2205 O O . VAL A 1 283 ? -16.671 -0.164 -7.799 1.00 93.56 283 VAL A O 1
ATOM 2208 N N . LEU A 1 284 ? -15.200 -1.117 -6.394 1.00 93.50 284 LEU A N 1
ATOM 2209 C CA . LEU A 1 284 ? -14.874 0.102 -5.641 1.00 93.50 284 LEU A CA 1
ATOM 2210 C C . LEU A 1 284 ? -13.637 0.835 -6.190 1.00 93.50 284 LEU A C 1
ATOM 2212 O O . LEU A 1 284 ? -13.016 1.633 -5.497 1.00 93.50 284 LEU A O 1
ATOM 2216 N N . THR A 1 285 ? -13.245 0.526 -7.422 1.00 92.56 285 THR A N 1
ATOM 2217 C CA . THR A 1 285 ? -12.042 1.037 -8.091 1.00 92.56 285 THR A CA 1
ATOM 2218 C C . THR A 1 285 ? -12.393 1.554 -9.474 1.00 92.56 285 THR A C 1
ATOM 2220 O O . THR A 1 285 ? -13.329 1.065 -10.109 1.00 92.56 285 THR A O 1
ATOM 2223 N N . SER A 1 286 ? -11.584 2.472 -9.985 1.00 89.81 286 SER A N 1
ATOM 2224 C CA . SER A 1 286 ? -11.692 2.987 -11.350 1.00 89.81 286 SER A CA 1
ATOM 2225 C C . SER A 1 286 ? -10.326 3.008 -12.028 1.00 89.81 286 SER A C 1
ATOM 2227 O O . SER A 1 286 ? -9.301 2.798 -11.384 1.00 89.81 286 SER A O 1
ATOM 2229 N N . ALA A 1 287 ? -10.293 3.272 -13.337 1.00 89.38 287 ALA A N 1
ATOM 2230 C CA . ALA A 1 287 ? -9.029 3.437 -14.051 1.00 89.38 287 ALA A CA 1
ATOM 2231 C C . ALA A 1 287 ? -8.202 4.608 -13.492 1.00 89.38 287 ALA A C 1
ATOM 2233 O O . ALA A 1 287 ? -6.983 4.521 -13.437 1.00 89.38 287 ALA A O 1
ATOM 2234 N N . VAL A 1 288 ? -8.862 5.681 -13.037 1.00 86.25 288 VAL A N 1
ATOM 2235 C CA . VAL A 1 288 ? -8.213 6.855 -12.432 1.00 86.25 288 VAL A CA 1
ATOM 2236 C C . VAL A 1 288 ? -7.710 6.551 -11.018 1.00 86.25 288 VAL A C 1
ATOM 2238 O O . VAL A 1 288 ? -6.634 7.012 -10.636 1.00 86.25 288 VAL A O 1
ATOM 2241 N N . GLN A 1 289 ? -8.454 5.750 -10.248 1.00 87.12 289 GLN A N 1
ATOM 2242 C CA . GLN A 1 289 ? -8.098 5.339 -8.887 1.00 87.12 289 GLN A CA 1
ATOM 2243 C C . GLN A 1 289 ? -8.134 3.806 -8.751 1.00 87.12 289 GLN A C 1
ATOM 2245 O O . GLN A 1 289 ? -9.075 3.254 -8.170 1.00 87.12 289 GLN A O 1
ATOM 2250 N N . PRO A 1 290 ? -7.115 3.097 -9.280 1.00 89.75 290 PRO A N 1
ATOM 2251 C CA . PRO A 1 290 ? -7.084 1.633 -9.270 1.00 89.75 290 PRO A CA 1
ATOM 2252 C C . PRO A 1 290 ? -6.776 1.069 -7.880 1.00 89.75 290 PRO A C 1
ATOM 2254 O O . PRO A 1 290 ? -7.132 -0.068 -7.590 1.00 89.75 290 PRO A O 1
ATOM 2257 N N . VAL A 1 291 ? -6.124 1.864 -7.022 1.00 92.38 291 VAL A N 1
ATOM 2258 C CA . VAL A 1 291 ? -5.856 1.520 -5.621 1.00 92.38 291 VAL A CA 1
ATOM 2259 C C . VAL A 1 291 ? -6.168 2.720 -4.718 1.00 92.38 291 VAL A C 1
ATOM 2261 O O . VAL A 1 291 ? -5.264 3.506 -4.414 1.00 92.38 291 VAL A O 1
ATOM 2264 N N . PRO A 1 292 ? -7.436 2.916 -4.313 1.00 90.44 292 PRO A N 1
ATOM 2265 C CA . PRO A 1 292 ? -7.806 3.923 -3.324 1.00 90.44 292 PRO A CA 1
ATOM 2266 C C . PRO A 1 292 ? -7.099 3.655 -1.989 1.00 90.44 292 PRO A C 1
ATOM 2268 O O . PRO A 1 292 ? -6.959 2.504 -1.580 1.00 90.44 292 PRO A O 1
ATOM 2271 N N . VAL A 1 293 ? -6.652 4.711 -1.306 1.00 87.69 293 VAL A N 1
ATOM 2272 C CA . VAL A 1 293 ? -5.951 4.646 -0.005 1.00 87.69 293 VAL A CA 1
ATOM 2273 C C . VAL A 1 293 ? -6.576 5.629 0.985 1.00 87.69 293 VAL A C 1
ATOM 2275 O O . VAL A 1 293 ? -7.299 6.518 0.559 1.00 87.69 293 VAL A O 1
ATOM 2278 N N . LYS A 1 294 ? -6.285 5.537 2.292 1.00 78.00 294 LYS A N 1
ATOM 2279 C CA . LYS A 1 294 ? -6.796 6.488 3.307 1.00 78.00 294 LYS A CA 1
ATOM 2280 C C . LYS A 1 294 ? -6.361 7.944 3.037 1.00 78.00 294 LYS A C 1
ATOM 2282 O O . LYS A 1 294 ? -5.227 8.191 2.625 1.00 78.00 294 LYS A O 1
ATOM 2287 N N . LYS A 1 295 ? -7.173 8.906 3.514 1.00 71.19 295 LYS A N 1
ATOM 2288 C CA . LYS A 1 295 ? -6.953 10.377 3.588 1.00 71.19 295 LYS A CA 1
ATOM 2289 C C . LYS A 1 295 ? -7.361 11.155 2.320 1.00 71.19 295 LYS A C 1
ATOM 2291 O O . LYS A 1 295 ? -8.422 10.905 1.787 1.00 71.19 295 LYS A O 1
ATOM 2296 N N . GLN A 1 296 ? -6.648 12.227 1.963 1.00 65.31 296 GLN A N 1
ATOM 2297 C CA . GLN A 1 296 ? -6.974 13.108 0.827 1.00 65.31 296 GLN A CA 1
ATOM 2298 C C . GLN A 1 296 ? -6.465 12.505 -0.494 1.00 65.31 296 GLN A C 1
ATOM 2300 O O . GLN A 1 296 ? -5.478 11.780 -0.472 1.00 65.31 296 GLN A O 1
ATOM 2305 N N . ALA A 1 297 ? -7.013 12.923 -1.641 1.00 64.56 297 ALA A N 1
ATOM 2306 C CA . ALA A 1 297 ? -6.621 12.443 -2.980 1.00 64.56 297 ALA A CA 1
ATOM 2307 C C . ALA A 1 297 ? -5.113 12.539 -3.318 1.00 64.56 297 ALA A C 1
ATOM 2309 O O . ALA A 1 297 ? -4.641 11.904 -4.252 1.00 64.56 297 ALA A O 1
ATOM 2310 N N . LYS A 1 298 ? -4.338 13.315 -2.548 1.00 66.12 298 LYS A N 1
ATOM 2311 C CA . LYS A 1 298 ? -2.873 13.380 -2.650 1.00 66.12 298 LYS A CA 1
ATOM 2312 C C . LYS A 1 298 ? -2.145 12.133 -2.138 1.00 66.12 298 LYS A C 1
ATOM 2314 O O . LYS A 1 298 ? -0.935 12.050 -2.279 1.00 66.12 298 LYS A O 1
ATOM 2319 N N . TYR A 1 299 ? -2.811 11.213 -1.448 1.00 73.50 299 TYR A N 1
ATOM 2320 C CA . TYR A 1 299 ? -2.181 9.972 -1.009 1.00 73.50 299 TYR A CA 1
ATOM 2321 C C . TYR A 1 299 ? -2.470 8.882 -2.035 1.00 73.50 299 TYR A C 1
ATOM 2323 O O . TYR A 1 299 ? -3.603 8.720 -2.470 1.00 73.50 299 TYR A O 1
ATOM 2331 N N . ASN A 1 300 ? -1.436 8.139 -2.420 1.00 82.81 300 ASN A N 1
ATOM 2332 C CA . ASN A 1 300 ? -1.548 6.972 -3.284 1.00 82.81 300 ASN A CA 1
ATOM 2333 C C . ASN A 1 300 ? -0.442 5.962 -2.924 1.00 82.81 300 ASN A C 1
ATOM 2335 O O . ASN A 1 300 ? 0.401 6.217 -2.055 1.00 82.81 300 ASN A O 1
ATOM 2339 N N . VAL A 1 301 ? -0.446 4.807 -3.586 1.00 88.06 301 VAL A N 1
ATOM 2340 C CA . VAL A 1 301 ? 0.493 3.716 -3.301 1.00 88.06 301 VAL A CA 1
ATOM 2341 C C . VAL A 1 301 ? 1.966 4.031 -3.593 1.00 88.06 301 VAL A C 1
ATOM 2343 O O . VAL A 1 301 ? 2.834 3.367 -3.024 1.00 88.06 301 VAL A O 1
ATOM 2346 N N . SER A 1 302 ? 2.282 5.066 -4.386 1.00 85.88 302 SER A N 1
ATOM 2347 C CA . SER A 1 302 ? 3.663 5.523 -4.626 1.00 85.88 302 SER A CA 1
ATOM 2348 C C . SER A 1 302 ? 4.387 5.838 -3.319 1.00 85.88 302 SER A C 1
ATOM 2350 O O . SER A 1 302 ? 5.591 5.595 -3.202 1.00 85.88 302 SER A O 1
ATOM 2352 N N . ARG A 1 303 ? 3.627 6.252 -2.293 1.00 85.06 303 ARG A N 1
ATOM 2353 C CA . ARG A 1 303 ? 4.133 6.497 -0.946 1.00 85.06 303 ARG A CA 1
ATOM 2354 C C . ARG A 1 303 ? 4.943 5.325 -0.388 1.00 85.06 303 ARG A C 1
ATOM 2356 O O . ARG A 1 303 ? 5.973 5.575 0.220 1.00 85.06 303 ARG A O 1
ATOM 2363 N N . TRP A 1 304 ? 4.505 4.085 -0.596 1.00 90.75 304 TRP A N 1
ATOM 2364 C CA . TRP A 1 304 ? 5.215 2.892 -0.108 1.00 90.75 304 TRP A CA 1
ATOM 2365 C C . TRP A 1 304 ? 6.004 2.164 -1.202 1.00 90.75 304 TRP A C 1
ATOM 2367 O O . TRP A 1 304 ? 6.763 1.234 -0.916 1.00 90.75 304 TRP A O 1
ATOM 2377 N N . ALA A 1 305 ? 5.797 2.542 -2.464 1.00 89.12 305 ALA A N 1
ATOM 2378 C CA . ALA A 1 305 ? 6.510 1.951 -3.584 1.00 89.12 305 ALA A CA 1
ATOM 2379 C C . ALA A 1 305 ? 7.895 2.588 -3.782 1.00 89.12 305 ALA A C 1
ATOM 2381 O O . ALA A 1 305 ? 8.852 1.861 -4.055 1.00 89.12 305 ALA A O 1
ATOM 2382 N N . VAL A 1 306 ? 7.994 3.923 -3.674 1.00 85.88 306 VAL A N 1
ATOM 2383 C CA . VAL A 1 306 ? 9.175 4.686 -4.128 1.00 85.88 306 VAL A CA 1
ATOM 2384 C C . VAL A 1 306 ? 9.536 5.930 -3.296 1.00 85.88 306 VAL A C 1
ATOM 2386 O O . VAL A 1 306 ? 10.560 6.550 -3.585 1.00 85.88 306 VAL A O 1
ATOM 2389 N N . SER A 1 307 ? 8.736 6.336 -2.300 1.00 79.62 307 SER A N 1
ATOM 2390 C CA . SER A 1 307 ? 8.880 7.671 -1.679 1.00 79.62 307 SER A CA 1
ATOM 2391 C C . SER A 1 307 ? 9.723 7.726 -0.398 1.00 79.62 307 SER A C 1
ATOM 2393 O O . SER A 1 307 ? 10.213 8.798 -0.034 1.00 79.62 307 SER A O 1
ATOM 2395 N N . GLY A 1 308 ? 9.886 6.600 0.296 1.00 81.50 308 GLY A N 1
ATOM 2396 C CA . GLY A 1 308 ? 10.700 6.481 1.498 1.00 81.50 308 GLY A CA 1
ATOM 2397 C C . GLY A 1 308 ? 12.204 6.526 1.214 1.00 81.50 308 GLY A C 1
ATOM 2398 O O . GLY A 1 308 ? 12.671 6.992 0.171 1.00 81.50 308 GLY A O 1
ATOM 2399 N N . ARG A 1 309 ? 13.004 6.080 2.188 1.00 86.06 309 ARG A N 1
ATOM 2400 C CA . ARG A 1 309 ? 14.467 6.255 2.172 1.00 86.06 309 ARG A CA 1
ATOM 2401 C C . ARG A 1 309 ? 15.113 5.609 0.940 1.00 86.06 309 ARG A C 1
ATOM 2403 O O . ARG A 1 309 ? 15.803 6.290 0.175 1.00 86.06 309 ARG A O 1
ATOM 2410 N N . ASP A 1 310 ? 14.855 4.318 0.753 1.00 88.62 310 ASP A N 1
ATOM 2411 C CA . ASP A 1 310 ? 15.252 3.547 -0.429 1.00 88.62 310 ASP A CA 1
ATOM 2412 C C . ASP A 1 310 ? 14.250 2.408 -0.691 1.00 88.62 310 ASP A C 1
ATOM 2414 O O . ASP A 1 310 ? 14.578 1.218 -0.720 1.00 88.62 310 ASP A O 1
ATOM 2418 N N . ASP A 1 311 ? 12.976 2.788 -0.819 1.00 89.75 311 ASP A N 1
ATOM 2419 C CA . ASP A 1 311 ? 11.868 1.846 -1.011 1.00 89.75 311 ASP A CA 1
ATOM 2420 C C . ASP A 1 311 ? 12.036 1.024 -2.287 1.00 89.75 311 ASP A C 1
ATOM 2422 O O . ASP A 1 311 ? 11.691 -0.156 -2.305 1.00 89.75 311 ASP A O 1
ATOM 2426 N N . LEU A 1 312 ? 12.606 1.621 -3.341 1.00 88.50 312 LEU A N 1
ATOM 2427 C CA . LEU A 1 312 ? 12.894 0.920 -4.587 1.00 88.50 312 LEU A CA 1
ATOM 2428 C C . LEU A 1 312 ? 13.859 -0.243 -4.341 1.00 88.50 312 LEU A C 1
ATOM 2430 O O . LEU A 1 312 ? 13.578 -1.363 -4.776 1.00 88.50 312 LEU A O 1
ATOM 2434 N N . TRP A 1 313 ? 14.964 -0.008 -3.624 1.00 90.94 313 TRP A N 1
ATOM 2435 C CA . TRP A 1 313 ? 15.901 -1.065 -3.247 1.00 90.94 313 TRP A CA 1
ATOM 2436 C C . TRP A 1 313 ? 15.206 -2.132 -2.400 1.00 90.94 313 TRP A C 1
ATOM 2438 O O . TRP A 1 313 ? 15.257 -3.316 -2.739 1.00 90.94 313 TRP A O 1
ATOM 2448 N N . LEU A 1 314 ? 14.484 -1.724 -1.353 1.00 93.62 314 LEU A N 1
ATOM 2449 C CA . LEU A 1 314 ? 13.838 -2.652 -0.426 1.00 93.62 314 LEU A CA 1
ATOM 2450 C C . LEU A 1 314 ? 12.793 -3.532 -1.129 1.00 93.62 314 LEU A C 1
ATOM 2452 O O . LEU A 1 314 ? 12.827 -4.757 -1.001 1.00 93.62 314 LEU A O 1
ATOM 2456 N N . ASN A 1 315 ? 11.899 -2.929 -1.914 1.00 95.06 315 ASN A N 1
ATOM 2457 C CA . ASN A 1 315 ? 10.874 -3.638 -2.680 1.00 95.06 315 ASN A CA 1
ATOM 2458 C C . ASN A 1 315 ? 11.502 -4.553 -3.745 1.00 95.06 315 ASN A C 1
ATOM 2460 O O . ASN A 1 315 ? 11.061 -5.691 -3.911 1.00 95.06 315 ASN A O 1
ATOM 2464 N N . THR A 1 316 ? 12.581 -4.118 -4.406 1.00 93.00 316 THR A N 1
ATOM 2465 C CA . THR A 1 316 ? 13.325 -4.950 -5.368 1.00 93.00 316 THR A CA 1
ATOM 2466 C C . THR A 1 316 ? 13.914 -6.189 -4.699 1.00 93.00 316 THR A C 1
ATOM 2468 O O . THR A 1 316 ? 13.770 -7.299 -5.213 1.00 93.00 316 THR A O 1
ATOM 2471 N N . PHE A 1 317 ? 14.554 -6.039 -3.538 1.00 94.44 317 PHE A N 1
ATOM 2472 C CA . PHE A 1 317 ? 15.113 -7.178 -2.814 1.00 94.44 317 PHE A CA 1
ATOM 2473 C C . PHE A 1 317 ? 14.036 -8.124 -2.295 1.00 94.44 317 PHE A C 1
ATOM 2475 O O . PHE A 1 317 ? 14.166 -9.335 -2.479 1.00 94.44 317 PHE A O 1
ATOM 2482 N N . CYS A 1 318 ? 12.950 -7.598 -1.724 1.00 96.38 318 CYS A N 1
ATOM 2483 C CA . CYS A 1 318 ? 11.835 -8.431 -1.284 1.00 96.38 318 CYS A CA 1
ATOM 2484 C C . CYS A 1 318 ? 11.239 -9.226 -2.460 1.00 96.38 318 CYS A C 1
ATOM 2486 O O . CYS A 1 318 ? 10.972 -10.419 -2.325 1.00 96.38 318 CYS A O 1
ATOM 2488 N N . GLN A 1 319 ? 11.130 -8.619 -3.648 1.00 95.69 319 GLN A N 1
ATOM 2489 C CA . GLN A 1 319 ? 10.665 -9.302 -4.857 1.00 95.69 319 GLN A CA 1
ATOM 2490 C C . GLN A 1 319 ? 11.625 -10.403 -5.335 1.00 95.69 319 GLN A C 1
ATOM 2492 O O . GLN A 1 319 ? 11.186 -11.457 -5.798 1.00 95.69 319 GLN A O 1
ATOM 2497 N N . ARG A 1 320 ? 12.939 -10.188 -5.227 1.00 94.38 320 ARG A N 1
ATOM 2498 C CA . ARG A 1 320 ? 13.952 -11.204 -5.566 1.00 94.38 320 ARG A CA 1
ATOM 2499 C C . ARG A 1 320 ? 13.909 -12.380 -4.594 1.00 94.38 320 ARG A C 1
ATOM 2501 O O . ARG A 1 320 ? 13.891 -13.523 -5.041 1.00 94.38 320 ARG A O 1
ATOM 2508 N N . ILE A 1 321 ? 13.826 -12.093 -3.295 1.00 95.69 321 ILE A N 1
ATOM 2509 C CA . ILE A 1 321 ? 13.645 -13.094 -2.237 1.00 95.69 321 ILE A CA 1
ATOM 2510 C C . ILE A 1 321 ? 12.376 -13.904 -2.501 1.00 95.69 321 ILE A C 1
ATOM 2512 O O . ILE A 1 321 ? 12.435 -15.128 -2.523 1.00 95.69 321 ILE A O 1
ATOM 2516 N N . TYR A 1 322 ? 11.255 -13.239 -2.789 1.00 96.56 322 TYR A N 1
ATOM 2517 C CA . TYR A 1 322 ? 10.003 -13.896 -3.159 1.00 96.56 322 TYR A CA 1
ATOM 2518 C C . TYR A 1 322 ? 10.184 -14.871 -4.332 1.00 96.56 322 TYR A C 1
ATOM 2520 O O . TYR A 1 322 ? 9.858 -16.051 -4.209 1.00 96.56 322 TYR A O 1
ATOM 2528 N N . ARG A 1 323 ? 10.749 -14.409 -5.457 1.00 95.19 323 ARG A N 1
ATOM 2529 C CA . ARG A 1 323 ? 10.982 -15.254 -6.643 1.00 95.19 323 ARG A CA 1
ATOM 2530 C C . ARG A 1 323 ? 11.868 -16.464 -6.330 1.00 95.19 323 ARG A C 1
ATOM 2532 O O . ARG A 1 323 ? 11.613 -17.555 -6.841 1.00 95.19 323 ARG A O 1
ATOM 2539 N N . GLN A 1 324 ? 12.875 -16.286 -5.479 1.00 94.94 324 GLN A N 1
ATOM 2540 C CA . GLN A 1 324 ? 13.755 -17.369 -5.048 1.00 94.94 324 GLN A CA 1
ATOM 2541 C C . GLN A 1 324 ? 13.041 -18.367 -4.131 1.00 94.94 324 GLN A C 1
ATOM 2543 O O . GLN A 1 324 ? 13.187 -19.570 -4.313 1.00 94.94 324 GLN A O 1
ATOM 2548 N N . LEU A 1 325 ? 12.219 -17.900 -3.187 1.00 94.56 325 LEU A N 1
ATOM 2549 C CA . LEU A 1 325 ? 11.429 -18.785 -2.326 1.00 94.56 325 LEU A CA 1
ATOM 2550 C C . LEU A 1 325 ? 10.486 -19.664 -3.146 1.00 94.56 325 LEU A C 1
ATOM 2552 O O . LEU A 1 325 ? 10.473 -20.874 -2.946 1.00 94.56 325 LEU A O 1
ATOM 2556 N N . VAL A 1 326 ? 9.771 -19.077 -4.109 1.00 93.94 326 VAL A N 1
ATOM 2557 C CA . VAL A 1 326 ? 8.829 -19.799 -4.983 1.00 93.94 326 VAL A CA 1
ATOM 2558 C C . VAL A 1 326 ? 9.515 -20.843 -5.864 1.00 93.94 326 VAL A C 1
ATOM 2560 O O . VAL A 1 326 ? 8.908 -21.856 -6.187 1.00 93.94 326 VAL A O 1
ATOM 2563 N N . SER A 1 327 ? 10.768 -20.613 -6.257 1.00 91.12 327 SER A N 1
ATOM 2564 C CA . SER A 1 327 ? 11.530 -21.534 -7.113 1.00 91.12 327 SER A CA 1
ATOM 2565 C C . SER A 1 327 ? 12.414 -22.518 -6.338 1.00 91.12 327 SER A C 1
ATOM 2567 O O . SER A 1 327 ? 13.075 -23.355 -6.949 1.00 91.12 327 SER A O 1
ATOM 2569 N N . SER A 1 328 ? 12.431 -22.444 -5.006 1.00 88.12 328 SER A N 1
ATOM 2570 C CA . SER A 1 328 ? 13.283 -23.272 -4.149 1.00 88.12 328 SER A CA 1
ATOM 2571 C C . SER A 1 328 ? 12.480 -24.294 -3.342 1.00 88.12 328 SER A C 1
ATOM 2573 O O . SER A 1 328 ? 11.263 -24.200 -3.197 1.00 88.12 328 SER A O 1
ATOM 2575 N N . ASN A 1 329 ? 13.186 -25.232 -2.705 1.00 81.69 329 ASN A N 1
ATOM 2576 C CA . ASN A 1 329 ? 12.585 -26.186 -1.766 1.00 81.69 329 ASN A CA 1
ATOM 2577 C C . ASN A 1 329 ? 11.980 -25.520 -0.510 1.00 81.69 329 ASN A C 1
ATOM 2579 O O . ASN A 1 329 ? 11.320 -26.200 0.272 1.00 81.69 329 ASN A O 1
ATOM 2583 N N . GLN A 1 330 ? 12.178 -24.208 -0.318 1.00 85.50 330 GLN A N 1
ATOM 2584 C CA . GLN A 1 330 ? 11.662 -23.442 0.822 1.00 85.50 330 GLN A CA 1
ATOM 2585 C C . GLN A 1 330 ? 10.255 -22.869 0.594 1.00 85.50 330 GLN A C 1
ATOM 2587 O O . GLN A 1 330 ? 9.724 -22.190 1.471 1.00 85.50 330 GLN A O 1
ATOM 2592 N N . GLN A 1 331 ? 9.606 -23.148 -0.546 1.00 86.94 331 GLN A N 1
ATOM 2593 C CA . GLN A 1 331 ? 8.301 -22.558 -0.886 1.00 86.94 331 GLN A CA 1
ATOM 2594 C C . GLN A 1 331 ? 7.201 -22.801 0.167 1.00 86.94 331 GLN A C 1
ATOM 2596 O O . GLN A 1 331 ? 6.214 -22.069 0.201 1.00 86.94 331 GLN A O 1
ATOM 2601 N N . ASN A 1 332 ? 7.336 -23.841 0.995 1.00 90.31 332 ASN A N 1
ATOM 2602 C CA . ASN A 1 332 ? 6.337 -24.240 1.987 1.00 90.31 332 ASN A CA 1
ATOM 2603 C C . ASN A 1 332 ? 6.784 -23.984 3.436 1.00 90.31 332 ASN A C 1
ATOM 2605 O O . ASN A 1 332 ? 6.029 -24.332 4.339 1.00 90.31 332 ASN A O 1
ATOM 2609 N N . ASP A 1 333 ? 7.974 -23.416 3.670 1.00 94.94 333 ASP A N 1
ATOM 2610 C CA . ASP A 1 333 ? 8.490 -23.164 5.020 1.00 94.94 333 ASP A CA 1
ATOM 2611 C C . ASP A 1 333 ? 7.924 -21.848 5.591 1.00 94.94 333 ASP A C 1
ATOM 2613 O O . ASP A 1 333 ? 8.321 -20.764 5.142 1.00 94.94 333 ASP A O 1
ATOM 2617 N N . PRO A 1 334 ? 7.031 -21.899 6.602 1.00 96.62 334 PRO A N 1
ATOM 2618 C CA . PRO A 1 334 ? 6.424 -20.704 7.180 1.00 96.62 334 PRO A CA 1
ATOM 2619 C C . PRO A 1 334 ? 7.443 -19.697 7.729 1.00 96.62 334 PRO A C 1
ATOM 2621 O O . PRO A 1 334 ? 7.163 -18.500 7.709 1.00 96.62 334 PRO A O 1
ATOM 2624 N N . ALA A 1 335 ? 8.623 -20.140 8.181 1.00 96.50 335 ALA A N 1
ATOM 2625 C CA . ALA A 1 335 ? 9.628 -19.259 8.774 1.00 96.50 335 ALA A CA 1
ATOM 2626 C C . ALA A 1 335 ? 10.212 -18.273 7.747 1.00 96.50 335 ALA A C 1
ATOM 2628 O O . ALA A 1 335 ? 10.367 -17.082 8.039 1.00 96.50 335 ALA A O 1
ATOM 2629 N N . TYR A 1 336 ? 10.484 -18.737 6.523 1.00 97.00 336 TYR A N 1
ATOM 2630 C CA . TYR A 1 336 ? 10.943 -17.870 5.435 1.00 97.00 336 TYR A CA 1
ATOM 2631 C C . TYR A 1 336 ? 9.860 -16.869 5.020 1.00 97.00 336 TYR A C 1
ATOM 2633 O O . TYR A 1 336 ? 10.148 -15.682 4.849 1.00 97.00 336 TYR A O 1
ATOM 2641 N N . TRP A 1 337 ? 8.606 -17.313 4.914 1.00 97.94 337 TRP A N 1
ATOM 2642 C CA . TRP A 1 337 ? 7.493 -16.433 4.551 1.00 97.94 337 TRP A CA 1
ATOM 2643 C C . TRP A 1 337 ? 7.173 -15.404 5.627 1.00 97.94 337 TRP A C 1
ATOM 2645 O O . TRP A 1 337 ? 6.909 -14.252 5.293 1.00 97.94 337 TRP A O 1
ATOM 2655 N N . GLN A 1 338 ? 7.254 -15.771 6.905 1.00 98.12 338 GLN A N 1
ATOM 2656 C CA . GLN A 1 338 ? 7.066 -14.851 8.025 1.00 98.12 338 GLN A CA 1
ATOM 2657 C C . GLN A 1 338 ? 8.113 -13.735 8.012 1.00 98.12 338 GLN A C 1
ATOM 2659 O O . GLN A 1 338 ? 7.763 -12.559 8.145 1.00 98.12 338 GLN A O 1
ATOM 2664 N N . ARG A 1 339 ? 9.385 -14.081 7.769 1.00 97.75 339 ARG A N 1
ATOM 2665 C CA . ARG A 1 339 ? 10.464 -13.100 7.580 1.00 97.75 339 ARG A CA 1
ATOM 2666 C C . ARG A 1 339 ? 10.218 -12.207 6.368 1.00 97.75 339 ARG A C 1
ATOM 2668 O O . ARG A 1 339 ? 10.333 -10.993 6.495 1.00 97.75 339 ARG A O 1
ATOM 2675 N N . LEU A 1 340 ? 9.835 -12.773 5.220 1.00 98.00 340 LEU A N 1
ATOM 2676 C CA . LEU A 1 340 ? 9.523 -11.981 4.026 1.00 98.00 340 LEU A CA 1
ATOM 2677 C C . LEU A 1 340 ? 8.355 -11.014 4.269 1.00 98.00 340 LEU A C 1
ATOM 2679 O O . LEU A 1 340 ? 8.450 -9.847 3.900 1.00 98.00 340 LEU A O 1
ATOM 2683 N N . CYS A 1 341 ? 7.282 -11.470 4.924 1.00 98.00 341 CYS A N 1
ATOM 2684 C CA . CYS A 1 341 ? 6.147 -10.616 5.278 1.00 98.00 341 CYS A CA 1
ATOM 2685 C C . CYS A 1 341 ? 6.592 -9.464 6.190 1.00 98.00 341 CYS A C 1
ATOM 2687 O O . CYS A 1 341 ? 6.203 -8.318 5.967 1.00 98.00 341 CYS A O 1
ATOM 2689 N N . ALA A 1 342 ? 7.440 -9.735 7.189 1.00 96.62 342 ALA A N 1
ATOM 2690 C CA . ALA A 1 342 ? 7.991 -8.694 8.056 1.00 96.62 342 ALA A CA 1
ATOM 2691 C C . ALA A 1 342 ? 8.838 -7.677 7.269 1.00 96.62 342 ALA A C 1
ATOM 2693 O O . ALA A 1 342 ? 8.661 -6.473 7.437 1.00 96.62 342 ALA A O 1
ATOM 2694 N N . LEU A 1 343 ? 9.694 -8.136 6.348 1.00 96.19 343 LEU A N 1
ATOM 2695 C CA . LEU A 1 343 ? 10.484 -7.262 5.471 1.00 96.19 343 LEU A CA 1
ATOM 2696 C C . LEU A 1 343 ? 9.618 -6.424 4.515 1.00 96.19 343 LEU A C 1
ATOM 2698 O O . LEU A 1 343 ? 10.059 -5.363 4.065 1.00 96.19 343 LEU A O 1
ATOM 2702 N N . TRP A 1 344 ? 8.381 -6.850 4.232 1.00 95.62 344 TRP A N 1
ATOM 2703 C CA . TRP A 1 344 ? 7.405 -6.100 3.432 1.00 95.62 344 TRP A CA 1
ATOM 2704 C C . TRP A 1 344 ? 6.477 -5.172 4.233 1.00 95.62 344 TRP A C 1
ATOM 2706 O O . TRP A 1 344 ? 5.565 -4.574 3.659 1.00 95.62 344 TRP A O 1
ATOM 2716 N N . ALA A 1 345 ? 6.713 -4.998 5.536 1.00 95.44 345 ALA A N 1
ATOM 2717 C CA . ALA A 1 345 ? 5.928 -4.081 6.358 1.00 95.44 345 ALA A CA 1
ATOM 2718 C C . ALA A 1 345 ? 5.967 -2.640 5.812 1.00 95.44 345 ALA A C 1
ATOM 2720 O O . ALA A 1 345 ? 7.026 -2.126 5.431 1.00 95.44 345 ALA A O 1
ATOM 2721 N N . SER A 1 346 ? 4.816 -1.971 5.783 1.00 94.19 346 SER A N 1
ATOM 2722 C CA . SER A 1 346 ? 4.658 -0.613 5.261 1.00 94.19 346 SER A CA 1
ATOM 2723 C C . SER A 1 346 ? 5.500 0.408 6.018 1.00 94.19 346 SER A C 1
ATOM 2725 O O . SER A 1 346 ? 5.968 1.369 5.414 1.00 94.19 346 SER A O 1
ATOM 2727 N N . ASP A 1 347 ? 5.750 0.180 7.307 1.00 91.94 347 ASP A N 1
ATOM 2728 C CA . ASP A 1 347 ? 6.506 1.083 8.178 1.00 91.94 347 ASP A CA 1
ATOM 2729 C C . ASP A 1 347 ? 7.963 1.262 7.736 1.00 91.94 347 ASP A C 1
ATOM 2731 O O . ASP A 1 347 ? 8.529 2.348 7.877 1.00 91.94 347 ASP A O 1
ATOM 2735 N N . PHE A 1 348 ? 8.565 0.236 7.119 1.00 92.19 348 PHE A N 1
ATOM 2736 C CA . PHE A 1 348 ? 9.909 0.347 6.542 1.00 92.19 348 PHE A CA 1
ATOM 2737 C C . PHE A 1 348 ? 9.970 1.241 5.298 1.00 92.19 348 PHE A C 1
ATOM 2739 O O . PHE A 1 348 ? 11.061 1.644 4.903 1.00 92.19 348 PHE A O 1
ATOM 2746 N N . ARG A 1 349 ? 8.815 1.572 4.708 1.00 91.06 349 ARG A N 1
ATOM 2747 C CA . ARG A 1 349 ? 8.679 2.436 3.524 1.00 91.06 349 ARG A CA 1
ATOM 2748 C C . ARG A 1 349 ? 8.194 3.846 3.865 1.00 91.06 349 ARG A C 1
ATOM 2750 O O . ARG A 1 349 ? 7.687 4.575 3.019 1.00 91.06 349 ARG A O 1
ATOM 2757 N N . THR A 1 350 ? 8.278 4.240 5.135 1.00 86.50 350 THR A N 1
ATOM 2758 C CA . THR A 1 350 ? 7.897 5.585 5.586 1.00 86.50 350 THR A CA 1
ATOM 2759 C C . THR A 1 350 ? 9.045 6.265 6.336 1.00 86.50 350 THR A C 1
ATOM 2761 O O . THR A 1 350 ? 10.211 6.059 6.004 1.00 86.50 350 THR A O 1
ATOM 2764 N N . HIS A 1 351 ? 8.750 7.143 7.304 1.00 81.50 351 HIS A N 1
ATOM 2765 C CA . HIS A 1 351 ? 9.758 7.913 8.041 1.00 81.50 351 HIS A CA 1
ATOM 2766 C C . HIS A 1 351 ? 10.460 7.030 9.077 1.00 81.50 351 HIS A C 1
ATOM 2768 O O . HIS A 1 351 ? 10.192 7.131 10.272 1.00 81.50 351 HIS A O 1
ATOM 2774 N N . LEU A 1 352 ? 11.301 6.123 8.591 1.00 85.50 352 LEU A N 1
ATOM 2775 C CA . LEU A 1 352 ? 12.054 5.187 9.406 1.00 85.50 352 LEU A CA 1
ATOM 2776 C C . LEU A 1 352 ? 13.309 5.859 9.973 1.00 85.50 352 LEU A C 1
ATOM 2778 O O . LEU A 1 352 ? 14.001 6.614 9.278 1.00 85.50 352 LEU A O 1
ATOM 2782 N N . THR A 1 353 ? 13.629 5.562 11.228 1.00 86.19 353 THR A N 1
ATOM 2783 C CA . THR A 1 353 ? 14.860 6.046 11.857 1.00 86.19 353 THR A CA 1
ATOM 2784 C C . THR A 1 353 ? 16.093 5.384 11.239 1.00 86.19 353 THR A C 1
ATOM 2786 O O . THR A 1 353 ? 16.016 4.356 10.562 1.00 86.19 353 THR A O 1
ATOM 2789 N N . ALA A 1 354 ? 17.269 5.991 11.430 1.00 88.75 354 ALA A N 1
ATOM 2790 C CA . ALA A 1 354 ? 18.506 5.449 10.869 1.00 88.75 354 ALA A CA 1
ATOM 2791 C C . ALA A 1 354 ? 18.846 4.063 11.441 1.00 88.75 354 ALA A C 1
ATOM 2793 O O . ALA A 1 354 ? 19.267 3.194 10.685 1.00 88.75 354 ALA A O 1
ATOM 2794 N N . ALA A 1 355 ? 18.622 3.845 12.740 1.00 89.56 355 ALA A N 1
ATOM 2795 C CA . ALA A 1 355 ? 18.891 2.566 13.392 1.00 89.56 355 ALA A CA 1
ATOM 2796 C C . ALA A 1 355 ? 18.007 1.447 12.819 1.00 89.56 355 ALA A C 1
ATOM 2798 O O . ALA A 1 355 ? 18.522 0.435 12.344 1.00 89.56 355 ALA A O 1
ATOM 2799 N N . ARG A 1 356 ? 16.689 1.677 12.759 1.00 89.69 356 ARG A N 1
ATOM 2800 C CA . ARG A 1 356 ? 15.734 0.713 12.196 1.00 89.69 356 ARG A CA 1
ATOM 2801 C C . ARG A 1 356 ? 15.960 0.452 10.706 1.00 89.69 356 ARG A C 1
ATOM 2803 O O . ARG A 1 356 ? 15.749 -0.664 10.241 1.00 89.69 356 ARG A O 1
ATOM 2810 N N . TRP A 1 357 ? 16.419 1.454 9.951 1.00 92.25 357 TRP A N 1
ATOM 2811 C CA . TRP A 1 357 ? 16.809 1.264 8.550 1.00 92.25 357 TRP A CA 1
ATOM 2812 C C . TRP A 1 357 ? 17.991 0.308 8.397 1.00 92.25 357 TRP A C 1
ATOM 2814 O O . TRP A 1 357 ? 17.941 -0.597 7.566 1.00 92.25 357 TRP A O 1
ATOM 2824 N N . GLU A 1 358 ? 19.045 0.483 9.195 1.00 93.50 358 GLU A N 1
ATOM 2825 C CA . GLU A 1 358 ? 20.207 -0.408 9.145 1.00 93.50 358 GLU A CA 1
ATOM 2826 C C . GLU A 1 358 ? 19.834 -1.838 9.558 1.00 93.50 358 GLU A C 1
ATOM 2828 O O . GLU A 1 358 ? 20.272 -2.791 8.915 1.00 93.50 358 GLU A O 1
ATOM 2833 N N . GLU A 1 359 ? 18.968 -2.001 10.563 1.00 93.62 359 GLU A N 1
ATOM 2834 C CA . GLU A 1 359 ? 18.427 -3.307 10.956 1.00 93.62 359 GLU A CA 1
ATOM 2835 C C . GLU A 1 359 ? 17.660 -3.976 9.805 1.00 93.62 359 GLU A C 1
ATOM 2837 O O . GLU A 1 359 ? 17.967 -5.113 9.435 1.00 93.62 359 GLU A O 1
ATOM 2842 N N . ALA A 1 360 ? 16.723 -3.256 9.178 1.00 93.56 360 ALA A N 1
ATOM 2843 C CA . ALA A 1 360 ? 15.960 -3.761 8.039 1.00 93.56 360 ALA A CA 1
ATOM 2844 C C . ALA A 1 360 ? 16.877 -4.125 6.858 1.00 93.56 360 ALA A C 1
ATOM 2846 O O . ALA A 1 360 ? 16.739 -5.204 6.277 1.00 93.56 360 ALA A O 1
ATOM 2847 N N . ARG A 1 361 ? 17.863 -3.274 6.533 1.00 94.69 361 ARG A N 1
ATOM 2848 C CA . ARG A 1 361 ? 18.840 -3.540 5.465 1.00 94.69 361 ARG A CA 1
ATOM 2849 C C . ARG A 1 361 ? 19.637 -4.811 5.746 1.00 94.69 361 ARG A C 1
ATOM 2851 O O . ARG A 1 361 ? 19.791 -5.647 4.857 1.00 94.69 361 ARG A O 1
ATOM 2858 N N . ASN A 1 362 ? 20.123 -4.974 6.974 1.00 95.62 362 ASN A N 1
ATOM 2859 C CA . ASN A 1 362 ? 20.887 -6.151 7.373 1.00 95.62 362 ASN A CA 1
ATOM 2860 C C . ASN A 1 362 ? 20.027 -7.421 7.320 1.00 95.62 362 ASN A C 1
ATOM 2862 O O . ASN A 1 362 ? 20.496 -8.444 6.828 1.00 95.62 362 ASN A O 1
ATOM 2866 N N . ALA A 1 363 ? 18.762 -7.352 7.743 1.00 96.31 363 ALA A N 1
ATOM 2867 C CA . ALA A 1 363 ? 17.834 -8.479 7.679 1.00 96.31 363 ALA A CA 1
ATOM 2868 C C . ALA A 1 363 ? 17.536 -8.918 6.232 1.00 96.31 363 ALA A C 1
ATOM 2870 O O . ALA A 1 363 ? 17.523 -10.117 5.942 1.00 96.31 363 ALA A O 1
ATOM 2871 N N . VAL A 1 364 ? 17.364 -7.962 5.310 1.00 95.75 364 VAL A N 1
ATOM 2872 C CA . VAL A 1 364 ? 17.218 -8.235 3.869 1.00 95.75 364 VAL A CA 1
ATOM 2873 C C . VAL A 1 364 ? 18.464 -8.914 3.310 1.00 95.75 364 VAL A C 1
ATOM 2875 O O . VAL A 1 364 ? 18.352 -9.945 2.650 1.00 95.75 364 VAL A O 1
ATOM 2878 N N . LEU A 1 365 ? 19.649 -8.354 3.571 1.00 94.94 365 LEU A N 1
ATOM 2879 C CA . LEU A 1 365 ? 20.910 -8.886 3.050 1.00 94.94 365 LEU A CA 1
ATOM 2880 C C . LEU A 1 365 ? 21.225 -10.274 3.616 1.00 94.94 365 LEU A C 1
ATOM 2882 O O . LEU A 1 365 ? 21.665 -11.143 2.867 1.00 94.94 365 LEU A O 1
ATOM 2886 N N . ALA A 1 366 ? 20.946 -10.510 4.900 1.00 95.62 366 ALA A N 1
ATOM 2887 C CA . ALA A 1 366 ? 21.089 -11.822 5.522 1.00 95.62 366 ALA A CA 1
ATOM 2888 C C . ALA A 1 366 ? 20.166 -12.856 4.859 1.00 95.62 366 ALA A C 1
ATOM 2890 O O . ALA A 1 366 ? 20.624 -13.920 4.449 1.00 95.62 366 ALA A O 1
ATOM 2891 N N . MET A 1 367 ? 18.887 -12.514 4.663 1.00 95.06 367 MET A N 1
ATOM 2892 C CA . MET A 1 367 ? 17.934 -13.401 3.990 1.00 95.06 367 MET A CA 1
ATOM 2893 C C . MET A 1 367 ? 18.309 -13.662 2.526 1.00 95.06 367 MET A C 1
ATOM 2895 O O . MET A 1 367 ? 18.191 -14.787 2.049 1.00 95.06 367 MET A O 1
ATOM 2899 N N . ALA A 1 368 ? 18.786 -12.640 1.812 1.00 93.31 368 ALA A N 1
ATOM 2900 C CA . ALA A 1 368 ? 19.279 -12.790 0.449 1.00 93.31 368 ALA A CA 1
ATOM 2901 C C . ALA A 1 368 ? 20.489 -13.737 0.393 1.00 93.31 368 ALA A C 1
ATOM 2903 O O . ALA A 1 368 ? 20.515 -14.630 -0.451 1.00 93.31 368 ALA A O 1
ATOM 2904 N N . ALA A 1 369 ? 21.445 -13.597 1.317 1.00 93.12 369 ALA A N 1
ATOM 2905 C CA . ALA A 1 369 ? 22.621 -14.460 1.396 1.00 93.12 369 ALA A CA 1
ATOM 2906 C C . ALA A 1 369 ? 22.256 -15.923 1.704 1.00 93.12 369 ALA A C 1
ATOM 2908 O O . ALA A 1 369 ? 22.762 -16.824 1.039 1.00 93.12 369 ALA A O 1
ATOM 2909 N N . GLU A 1 370 ? 21.337 -16.167 2.646 1.00 93.94 370 GLU A N 1
ATOM 2910 C CA . GLU A 1 370 ? 20.819 -17.515 2.946 1.00 93.94 370 GLU A CA 1
ATOM 2911 C C . GLU A 1 370 ? 20.188 -18.191 1.721 1.00 93.94 370 GLU A C 1
ATOM 2913 O O . GLU A 1 370 ? 20.282 -19.405 1.556 1.00 93.94 370 GLU A O 1
ATOM 2918 N N . LEU A 1 371 ? 19.559 -17.399 0.850 1.00 92.56 371 LEU A N 1
ATOM 2919 C CA . LEU A 1 371 ? 18.924 -17.861 -0.383 1.00 92.56 371 LEU A CA 1
ATOM 2920 C C . LEU A 1 371 ? 19.856 -17.810 -1.605 1.00 92.56 371 LEU A C 1
ATOM 2922 O O . LEU A 1 371 ? 19.385 -17.973 -2.731 1.00 92.56 371 LEU A O 1
ATOM 2926 N N . ALA A 1 372 ? 21.158 -17.583 -1.397 1.00 91.94 372 ALA A N 1
ATOM 2927 C CA . ALA A 1 372 ? 22.176 -17.461 -2.443 1.00 91.94 372 ALA A CA 1
ATOM 2928 C C . ALA A 1 372 ? 21.855 -16.397 -3.515 1.00 91.94 372 ALA A C 1
ATOM 2930 O O . ALA A 1 372 ? 22.251 -16.515 -4.676 1.00 91.94 372 ALA A O 1
ATOM 2931 N N . LEU A 1 373 ? 21.142 -15.335 -3.133 1.00 89.31 373 LEU A N 1
ATOM 2932 C CA . LEU A 1 373 ? 20.875 -14.190 -3.995 1.00 89.31 373 LEU A CA 1
ATOM 2933 C C . LEU A 1 373 ? 22.032 -13.184 -3.924 1.00 89.31 373 LEU A C 1
ATOM 2935 O O . LEU A 1 373 ? 22.476 -12.845 -2.826 1.00 89.31 373 LEU A O 1
ATOM 2939 N N . PRO A 1 374 ? 22.486 -12.623 -5.062 1.00 81.19 374 PRO A N 1
ATOM 2940 C CA . PRO A 1 374 ? 23.536 -11.614 -5.040 1.00 81.19 374 PRO A CA 1
ATOM 2941 C C . PRO A 1 374 ? 23.083 -10.350 -4.298 1.00 81.19 374 PRO A C 1
ATOM 2943 O O . PRO A 1 374 ? 21.982 -9.837 -4.527 1.00 81.19 374 PRO A O 1
ATOM 2946 N N . GLY A 1 375 ? 23.949 -9.828 -3.427 1.00 68.88 375 GLY A N 1
ATOM 2947 C CA . GLY A 1 375 ? 23.682 -8.671 -2.561 1.00 68.88 375 GLY A CA 1
ATOM 2948 C C . GLY A 1 375 ? 23.614 -7.319 -3.282 1.00 68.88 375 GLY A C 1
ATOM 2949 O O . GLY A 1 375 ? 23.298 -6.311 -2.657 1.00 68.88 375 GLY A O 1
ATOM 2950 N N . GLY A 1 376 ? 23.867 -7.288 -4.592 1.00 66.31 376 GLY A N 1
ATOM 2951 C CA . GLY A 1 376 ? 23.738 -6.110 -5.444 1.00 66.31 376 GLY A CA 1
ATOM 2952 C C . GLY A 1 376 ? 23.183 -6.458 -6.824 1.00 66.31 376 GLY A C 1
ATOM 2953 O O . GLY A 1 376 ? 23.097 -7.629 -7.201 1.00 66.31 376 GLY A O 1
ATOM 2954 N N . TYR A 1 377 ? 22.803 -5.425 -7.576 1.00 60.94 377 TYR A N 1
ATOM 2955 C CA . TYR A 1 377 ? 22.674 -5.515 -9.028 1.00 60.94 377 TYR A CA 1
ATOM 2956 C C . TYR A 1 377 ? 24.095 -5.371 -9.576 1.00 60.94 377 TYR A C 1
ATOM 2958 O O . TYR A 1 377 ? 24.541 -4.265 -9.874 1.00 60.94 377 TYR A O 1
ATOM 2966 N N . GLU A 1 378 ? 24.869 -6.457 -9.602 1.00 50.31 378 GLU A N 1
ATOM 2967 C CA . GLU A 1 378 ? 26.120 -6.426 -10.355 1.00 50.31 378 GLU A CA 1
ATOM 2968 C C . GLU A 1 378 ? 25.722 -6.279 -11.819 1.00 50.31 378 GLU A C 1
ATOM 2970 O O . GLU A 1 378 ? 25.259 -7.222 -12.462 1.00 50.31 378 GLU A O 1
ATOM 2975 N N . ALA A 1 379 ? 25.815 -5.049 -12.330 1.00 46.66 379 ALA A N 1
ATOM 2976 C CA . ALA A 1 379 ? 25.848 -4.837 -13.756 1.00 46.66 379 ALA A CA 1
ATOM 2977 C C . ALA A 1 379 ? 27.043 -5.649 -14.236 1.00 46.66 379 ALA A C 1
ATOM 2979 O O . ALA A 1 379 ? 28.189 -5.265 -14.008 1.00 46.66 379 ALA A O 1
ATOM 2980 N N . VAL A 1 380 ? 26.769 -6.795 -14.852 1.00 46.88 380 VAL A N 1
ATOM 2981 C CA . VAL A 1 380 ? 27.777 -7.492 -15.628 1.00 46.88 380 VAL A CA 1
ATOM 2982 C C . VAL A 1 380 ? 28.144 -6.493 -16.717 1.00 46.88 380 VAL A C 1
ATOM 2984 O O . VAL A 1 380 ? 27.408 -6.303 -17.688 1.00 46.88 380 VAL A O 1
ATOM 2987 N N . GLU A 1 381 ? 29.238 -5.758 -16.526 1.00 48.34 381 GLU A N 1
ATOM 2988 C CA . GLU A 1 381 ? 29.943 -5.153 -17.640 1.00 48.34 381 GLU A CA 1
ATOM 2989 C C . GLU A 1 381 ? 30.431 -6.336 -18.465 1.00 48.34 381 GLU A C 1
ATOM 2991 O O . GLU A 1 381 ? 31.533 -6.841 -18.283 1.00 48.34 381 GLU A O 1
ATOM 2996 N N . SER A 1 382 ? 29.555 -6.856 -19.330 1.00 47.81 382 SER A N 1
ATOM 2997 C CA . SER A 1 382 ? 29.978 -7.793 -20.347 1.00 47.81 382 SER A CA 1
ATOM 2998 C C . SER A 1 382 ? 30.889 -6.981 -21.255 1.00 47.81 382 SER A C 1
ATOM 3000 O O . SER A 1 382 ? 30.421 -6.197 -22.096 1.00 47.81 382 SER A O 1
ATOM 3002 N N . ALA A 1 383 ? 32.192 -7.093 -21.024 1.00 62.00 383 ALA A N 1
ATOM 3003 C CA . ALA A 1 383 ? 33.145 -6.776 -22.056 1.00 62.00 383 ALA A CA 1
ATOM 3004 C C . ALA A 1 383 ? 32.783 -7.682 -23.233 1.00 62.00 383 ALA A C 1
ATOM 3006 O O . ALA A 1 383 ? 32.726 -8.894 -23.067 1.00 62.00 383 ALA A O 1
ATOM 3007 N N . GLU A 1 384 ? 32.447 -7.082 -24.372 1.00 60.19 384 GLU A N 1
ATOM 3008 C CA . GLU A 1 384 ? 33.249 -7.323 -25.569 1.00 60.19 384 GLU A CA 1
ATOM 3009 C C . GLU A 1 384 ? 32.886 -6.366 -26.722 1.00 60.19 384 GLU A C 1
ATOM 3011 O O . GLU A 1 384 ? 31.755 -6.347 -27.206 1.00 60.19 384 GLU A O 1
ATOM 3016 N N . PRO A 1 385 ? 33.840 -5.528 -27.158 1.00 57.44 385 PRO A N 1
ATOM 3017 C CA . PRO A 1 385 ? 33.874 -4.886 -28.474 1.00 57.44 385 PRO A CA 1
ATOM 3018 C C . PRO A 1 385 ? 34.791 -5.676 -29.452 1.00 57.44 385 PRO A C 1
ATOM 3020 O O . PRO A 1 385 ? 35.545 -6.527 -28.983 1.00 57.44 385 PRO A O 1
ATOM 3023 N N . PRO A 1 386 ? 34.894 -5.339 -30.760 1.00 53.09 386 PRO A N 1
ATOM 3024 C CA . PRO A 1 386 ? 34.002 -4.528 -31.590 1.00 53.09 386 PRO A CA 1
ATOM 3025 C C . PRO A 1 386 ? 33.377 -5.319 -32.770 1.00 53.09 386 PRO A C 1
ATOM 3027 O O . PRO A 1 386 ? 34.040 -6.156 -33.372 1.00 53.09 386 PRO A O 1
ATOM 3030 N N . ALA A 1 387 ? 32.167 -4.935 -33.192 1.00 53.41 387 ALA A N 1
ATOM 3031 C CA . ALA A 1 387 ? 31.705 -5.065 -34.579 1.00 53.41 387 ALA A CA 1
ATOM 3032 C C . ALA A 1 387 ? 31.020 -3.761 -35.021 1.00 53.41 387 ALA A C 1
ATOM 3034 O O . ALA A 1 387 ? 30.263 -3.141 -34.264 1.00 53.41 387 ALA A O 1
ATOM 3035 N N . ARG A 1 388 ? 31.362 -3.287 -36.226 1.00 58.41 388 ARG A N 1
ATOM 3036 C CA . ARG A 1 388 ? 30.936 -1.983 -36.773 1.00 58.41 388 ARG A CA 1
ATOM 3037 C C . ARG A 1 388 ? 29.779 -2.137 -37.766 1.00 58.41 388 ARG A C 1
ATOM 3039 O O . ARG A 1 388 ? 29.548 -3.202 -38.327 1.00 58.41 388 ARG A O 1
ATOM 3046 N N . CYS A 1 389 ? 29.076 -1.029 -38.010 1.00 51.81 389 CYS A N 1
ATOM 3047 C CA . CYS A 1 389 ? 28.040 -0.927 -39.040 1.00 51.81 389 CYS A CA 1
ATOM 3048 C C . CYS A 1 389 ? 28.597 -1.385 -40.407 1.00 51.81 389 CYS A C 1
ATOM 3050 O O . CYS A 1 389 ? 29.561 -0.794 -40.898 1.00 51.81 389 CYS A O 1
ATOM 3052 N N . GLY A 1 390 ? 28.021 -2.452 -40.979 1.00 57.19 390 GLY A N 1
ATOM 3053 C CA . GLY A 1 390 ? 28.457 -3.082 -42.237 1.00 57.19 390 GLY A CA 1
ATOM 3054 C C . GLY A 1 390 ? 28.861 -4.561 -42.131 1.00 57.19 390 GLY A C 1
ATOM 3055 O O . GLY A 1 390 ? 29.079 -5.198 -43.159 1.00 57.19 390 GLY A O 1
ATOM 3056 N N . GLU A 1 391 ? 28.949 -5.122 -40.923 1.00 66.12 391 GLU A N 1
ATOM 3057 C CA . GLU A 1 391 ? 29.148 -6.561 -40.710 1.00 66.12 391 GLU A CA 1
ATOM 3058 C C . GLU A 1 391 ? 27.817 -7.331 -40.813 1.00 66.12 391 GLU A C 1
ATOM 3060 O O . GLU A 1 391 ? 26.761 -6.833 -40.424 1.00 66.12 391 GLU A O 1
ATOM 3065 N N . SER A 1 392 ? 27.848 -8.544 -41.375 1.00 76.81 392 SER A N 1
ATOM 3066 C CA . SER A 1 392 ? 26.659 -9.395 -41.520 1.00 76.81 392 SER A CA 1
ATOM 3067 C C . SER A 1 392 ? 26.317 -10.061 -40.187 1.00 76.81 392 SER A C 1
ATOM 3069 O O . SER A 1 392 ? 27.116 -10.847 -39.679 1.00 76.81 392 SER A O 1
ATOM 3071 N N . PHE A 1 393 ? 25.110 -9.826 -39.669 1.00 85.94 393 PHE A N 1
ATOM 3072 C CA . PHE A 1 393 ? 24.579 -10.480 -38.469 1.00 85.94 393 PHE A CA 1
ATOM 3073 C C . PHE A 1 393 ? 23.563 -11.559 -38.883 1.00 85.94 393 PHE A C 1
ATOM 3075 O O . PHE A 1 393 ? 22.459 -11.218 -39.304 1.00 85.94 393 PHE A O 1
ATOM 3082 N N . PRO A 1 394 ? 23.895 -12.863 -38.815 1.00 85.88 394 PRO A N 1
ATOM 3083 C CA . PRO A 1 394 ? 22.975 -13.919 -39.237 1.00 85.88 394 PRO A CA 1
ATOM 3084 C C . PRO A 1 394 ? 21.637 -13.842 -38.492 1.00 85.88 394 PRO A C 1
ATOM 3086 O O . PRO A 1 394 ? 21.622 -13.778 -37.267 1.00 85.88 394 PRO A O 1
ATOM 3089 N N . GLY A 1 395 ? 20.526 -13.861 -39.233 1.00 89.50 395 GLY A N 1
ATOM 3090 C CA . GLY A 1 395 ? 19.174 -13.745 -38.670 1.00 89.50 395 GLY A CA 1
ATOM 3091 C C . GLY A 1 395 ? 18.672 -12.310 -38.475 1.00 89.50 395 GLY A C 1
ATOM 3092 O O . GLY A 1 395 ? 17.516 -12.134 -38.101 1.00 89.50 395 GLY A O 1
ATOM 3093 N N . PHE A 1 396 ? 19.498 -11.301 -38.774 1.00 94.25 396 PHE A N 1
ATOM 3094 C CA . PHE A 1 396 ? 19.143 -9.891 -38.648 1.00 94.25 396 PHE A CA 1
ATOM 3095 C C . PHE A 1 396 ? 19.414 -9.146 -39.951 1.00 94.25 396 PHE A C 1
ATOM 3097 O O . PHE A 1 396 ? 20.513 -9.200 -40.504 1.00 94.25 396 PHE A O 1
ATOM 3104 N N . ASP A 1 397 ? 18.427 -8.393 -40.411 1.00 94.56 397 ASP A N 1
ATOM 3105 C CA . ASP A 1 397 ? 18.594 -7.444 -41.501 1.00 94.56 397 ASP A CA 1
ATOM 3106 C C . ASP A 1 397 ? 18.731 -6.036 -40.924 1.00 94.56 397 ASP A C 1
ATOM 3108 O O . ASP A 1 397 ? 17.779 -5.483 -40.373 1.00 94.56 397 ASP A O 1
ATOM 3112 N N . VAL A 1 398 ? 19.942 -5.482 -40.996 1.00 94.06 398 VAL A N 1
ATOM 3113 C CA . VAL A 1 398 ? 20.298 -4.200 -40.381 1.00 94.06 398 VAL A CA 1
ATOM 3114 C C . VAL A 1 398 ? 20.584 -3.181 -41.474 1.00 94.06 398 VAL A C 1
ATOM 3116 O O . VAL A 1 398 ? 21.542 -3.320 -42.237 1.00 94.06 398 VAL A O 1
ATOM 3119 N N . ARG A 1 399 ? 19.767 -2.129 -41.543 1.00 93.56 399 ARG A N 1
ATOM 3120 C CA . ARG A 1 399 ? 19.826 -1.117 -42.605 1.00 93.56 399 ARG A CA 1
ATOM 3121 C C . ARG A 1 399 ? 19.785 0.280 -42.015 1.00 93.56 399 ARG A C 1
ATOM 3123 O O . ARG A 1 399 ? 18.985 0.559 -41.129 1.00 93.56 399 ARG A O 1
ATOM 3130 N N . VAL A 1 400 ? 20.609 1.174 -42.542 1.00 92.81 400 VAL A N 1
ATOM 3131 C CA . VAL A 1 400 ? 20.521 2.610 -42.261 1.00 92.81 400 VAL A CA 1
ATOM 3132 C C . VAL A 1 400 ? 19.950 3.294 -43.496 1.00 92.81 400 VAL A C 1
ATOM 3134 O O . VAL A 1 400 ? 20.321 2.948 -44.620 1.00 92.81 400 VAL A O 1
ATOM 3137 N N . ASP A 1 401 ? 19.020 4.222 -43.298 1.00 93.25 401 ASP A N 1
ATOM 3138 C CA . ASP A 1 401 ? 18.453 5.011 -44.389 1.00 93.25 401 ASP A CA 1
ATOM 3139 C C . ASP A 1 401 ? 19.500 5.918 -45.066 1.00 93.25 401 ASP A C 1
ATOM 3141 O O . ASP A 1 401 ? 20.618 6.114 -44.585 1.00 93.25 401 ASP A O 1
ATOM 3145 N N . GLN A 1 402 ? 19.142 6.487 -46.219 1.00 91.50 402 GLN A N 1
ATOM 3146 C CA . GLN A 1 402 ? 20.071 7.304 -47.012 1.00 91.50 402 GLN A CA 1
ATOM 3147 C C . GLN A 1 402 ? 20.531 8.572 -46.276 1.00 91.50 402 GLN A C 1
ATOM 3149 O O . GLN A 1 402 ? 21.637 9.057 -46.513 1.00 91.50 402 GLN A O 1
ATOM 3154 N N . GLU A 1 403 ? 19.703 9.101 -45.374 1.00 92.56 403 GLU A N 1
ATOM 3155 C CA . GLU A 1 403 ? 19.992 10.318 -44.610 1.00 92.56 403 GLU A CA 1
ATOM 3156 C C . GLU A 1 403 ? 20.745 10.060 -43.292 1.00 92.56 403 GLU A C 1
ATOM 3158 O O . GLU A 1 403 ? 21.126 11.006 -42.584 1.00 92.56 403 GLU A O 1
ATOM 3163 N N . GLY A 1 404 ? 20.978 8.789 -42.946 1.00 89.31 404 GLY A N 1
ATOM 3164 C CA . GLY A 1 404 ? 21.647 8.387 -41.713 1.00 89.31 404 GLY A CA 1
ATOM 3165 C C . GLY A 1 404 ? 20.870 8.760 -40.448 1.00 89.31 404 GLY A C 1
ATOM 3166 O O . GLY A 1 404 ? 21.484 9.075 -39.424 1.00 89.31 404 GLY A O 1
ATOM 3167 N N . ILE A 1 405 ? 19.541 8.810 -40.529 1.00 95.06 405 ILE A N 1
ATOM 3168 C CA . ILE A 1 405 ? 18.629 9.133 -39.430 1.00 95.06 405 ILE A CA 1
ATOM 3169 C C . ILE A 1 405 ? 18.135 7.845 -38.791 1.00 95.06 405 ILE A C 1
ATOM 3171 O O . ILE A 1 405 ? 18.320 7.641 -37.588 1.00 95.06 405 ILE A O 1
ATOM 3175 N N . PHE A 1 406 ? 17.539 6.972 -39.596 1.00 97.75 406 PHE A N 1
ATOM 3176 C CA . PHE A 1 406 ? 16.843 5.791 -39.114 1.00 97.75 406 PHE A CA 1
ATOM 3177 C C . PHE A 1 406 ? 17.671 4.528 -39.320 1.00 97.75 406 PHE A C 1
ATOM 3179 O O . PHE A 1 406 ? 18.227 4.281 -40.390 1.00 97.75 406 PHE A O 1
ATOM 3186 N N . LEU A 1 407 ? 17.744 3.725 -38.264 1.00 96.94 407 LEU A N 1
ATOM 3187 C CA . LEU A 1 407 ? 18.320 2.388 -38.250 1.00 96.94 407 LEU A CA 1
ATOM 3188 C C . LEU A 1 407 ? 17.172 1.381 -38.169 1.00 96.94 407 LEU A C 1
ATOM 3190 O O . LEU A 1 407 ? 16.464 1.340 -37.169 1.00 96.94 407 LEU A O 1
ATOM 3194 N N . THR A 1 408 ? 16.999 0.573 -39.206 1.00 97.44 408 THR A N 1
ATOM 3195 C CA . THR A 1 408 ? 16.023 -0.518 -39.244 1.00 97.44 408 THR A CA 1
ATOM 3196 C C . THR A 1 408 ? 16.714 -1.836 -38.913 1.00 97.44 408 THR A C 1
ATOM 3198 O O . THR A 1 408 ? 17.776 -2.127 -39.464 1.00 97.44 408 THR A O 1
ATOM 3201 N N . VAL A 1 409 ? 16.106 -2.625 -38.031 1.00 96.94 409 VAL A N 1
ATOM 3202 C CA . VAL A 1 409 ? 16.484 -4.002 -37.707 1.00 96.94 409 VAL A CA 1
ATOM 3203 C C . VAL A 1 409 ? 15.262 -4.891 -37.907 1.00 96.94 409 VAL A C 1
ATOM 3205 O O . VAL A 1 409 ? 14.248 -4.708 -37.233 1.00 96.94 409 VAL A O 1
ATOM 3208 N N . GLU A 1 410 ? 15.351 -5.845 -38.829 1.00 97.06 410 GLU A N 1
ATOM 3209 C CA . GLU A 1 410 ? 14.291 -6.824 -39.092 1.00 97.06 410 GLU A CA 1
ATOM 3210 C C . GLU A 1 410 ? 14.762 -8.236 -38.748 1.00 97.06 410 GLU A C 1
ATOM 3212 O O . GLU A 1 410 ? 15.898 -8.623 -39.032 1.00 97.06 410 GLU A O 1
ATOM 3217 N N . THR A 1 411 ? 13.865 -9.005 -38.139 1.00 96.88 411 THR A N 1
ATOM 3218 C CA . THR A 1 411 ? 13.989 -10.454 -37.953 1.00 96.88 411 THR A CA 1
ATOM 3219 C C . THR A 1 411 ? 12.806 -11.142 -38.635 1.00 96.88 411 THR A C 1
ATOM 3221 O O . THR A 1 411 ? 11.947 -10.494 -39.234 1.00 96.88 411 THR A O 1
ATOM 3224 N N . ALA A 1 412 ? 12.716 -12.468 -38.530 1.00 96.00 412 ALA A N 1
ATOM 3225 C CA . ALA A 1 412 ? 11.555 -13.202 -39.031 1.00 96.00 412 ALA A CA 1
ATOM 3226 C C . ALA A 1 412 ? 10.235 -12.851 -38.308 1.00 96.00 412 ALA A C 1
ATOM 3228 O O . ALA A 1 412 ? 9.163 -13.165 -38.840 1.00 96.00 412 ALA A O 1
ATOM 3229 N N . ASP A 1 413 ? 10.313 -12.240 -37.117 1.00 97.56 413 ASP A N 1
ATOM 3230 C CA . ASP A 1 413 ? 9.182 -12.051 -36.200 1.00 97.56 413 ASP A CA 1
ATOM 3231 C C . ASP A 1 413 ? 8.959 -10.593 -35.759 1.00 97.56 413 ASP A C 1
ATOM 3233 O O . ASP A 1 413 ? 7.886 -10.271 -35.246 1.00 97.56 413 ASP A O 1
ATOM 3237 N N . MET A 1 414 ? 9.913 -9.681 -35.986 1.00 97.19 414 MET A N 1
ATOM 3238 C CA . MET A 1 414 ? 9.738 -8.266 -35.646 1.00 97.19 414 MET A CA 1
ATOM 3239 C C . MET A 1 414 ? 10.426 -7.310 -36.621 1.00 97.19 414 MET A C 1
ATOM 3241 O O . MET A 1 414 ? 11.402 -7.654 -37.286 1.00 97.19 414 MET A O 1
ATOM 3245 N N . ARG A 1 415 ? 9.938 -6.069 -36.636 1.00 97.81 415 ARG A N 1
ATOM 3246 C CA . ARG A 1 415 ? 10.541 -4.928 -37.325 1.00 97.81 415 ARG A CA 1
ATOM 3247 C C . ARG A 1 415 ? 10.713 -3.777 -36.344 1.00 97.81 415 ARG A C 1
ATOM 3249 O O . ARG A 1 415 ? 9.732 -3.274 -35.796 1.00 97.81 415 ARG A O 1
ATOM 3256 N N . LEU A 1 416 ? 11.957 -3.357 -36.148 1.00 98.25 416 LEU A N 1
ATOM 3257 C CA . LEU A 1 416 ? 12.352 -2.282 -35.247 1.00 98.25 416 LEU A CA 1
ATOM 3258 C C . LEU A 1 416 ? 13.001 -1.146 -36.042 1.00 98.25 416 LEU A C 1
ATOM 3260 O O . LEU A 1 416 ? 13.928 -1.378 -36.810 1.00 98.25 416 LEU A O 1
ATOM 3264 N N . VAL A 1 417 ? 12.556 0.087 -35.821 1.00 98.38 417 VAL A N 1
ATOM 3265 C CA . VAL A 1 417 ? 13.145 1.307 -36.382 1.00 98.38 417 VAL A CA 1
ATOM 3266 C C . VAL A 1 417 ? 13.592 2.203 -35.233 1.00 98.38 417 VAL A C 1
ATOM 3268 O O . VAL A 1 417 ? 12.802 2.546 -34.354 1.00 98.38 417 VAL A O 1
ATOM 3271 N N . LEU A 1 418 ? 14.870 2.573 -35.233 1.00 98.12 418 LEU A N 1
ATOM 3272 C CA . LEU A 1 418 ? 15.521 3.384 -34.208 1.00 98.12 418 LEU A CA 1
ATOM 3273 C C . LEU A 1 418 ? 16.001 4.709 -34.793 1.00 98.12 418 LEU A C 1
ATOM 3275 O O . LEU A 1 418 ? 16.607 4.745 -35.865 1.00 98.12 418 LEU A O 1
ATOM 3279 N N . ASN A 1 419 ? 15.809 5.797 -34.054 1.00 97.75 419 ASN A N 1
ATOM 3280 C CA . ASN A 1 419 ? 16.264 7.121 -34.453 1.00 97.75 419 ASN A CA 1
ATOM 3281 C C . ASN A 1 419 ? 17.669 7.416 -33.896 1.00 97.75 419 ASN A C 1
ATOM 3283 O O . ASN A 1 419 ? 17.855 7.719 -32.713 1.00 97.75 419 ASN A O 1
ATOM 3287 N N . GLN A 1 420 ? 18.682 7.377 -34.764 1.00 95.69 420 GLN A N 1
ATOM 3288 C CA . GLN A 1 420 ? 20.083 7.625 -34.398 1.00 95.69 420 GLN A CA 1
ATOM 3289 C C . GLN A 1 420 ? 20.352 9.084 -34.018 1.00 95.69 420 GLN A C 1
ATOM 3291 O O . GLN A 1 420 ? 21.330 9.373 -33.331 1.00 95.69 420 GLN A O 1
ATOM 3296 N N . ARG A 1 421 ? 19.493 10.024 -34.434 1.00 96.00 421 ARG A N 1
ATOM 3297 C CA . ARG A 1 421 ? 19.585 11.439 -34.038 1.00 96.00 421 ARG A CA 1
ATOM 3298 C C . ARG A 1 421 ? 18.940 11.724 -32.679 1.00 96.00 421 ARG A C 1
ATOM 3300 O O . ARG A 1 421 ? 19.015 12.864 -32.219 1.00 96.00 421 ARG A O 1
ATOM 3307 N N . ARG A 1 422 ? 18.288 10.726 -32.076 1.00 96.19 422 ARG A N 1
ATOM 3308 C CA . ARG A 1 422 ? 17.520 10.827 -30.827 1.00 96.19 422 ARG A CA 1
ATOM 3309 C C . ARG A 1 422 ? 17.825 9.658 -29.887 1.00 96.19 422 ARG A C 1
ATOM 3311 O O . ARG A 1 422 ? 16.913 9.008 -29.393 1.00 96.19 422 ARG A O 1
ATOM 3318 N N . GLY A 1 423 ? 19.101 9.341 -29.680 1.00 94.62 423 GLY A N 1
ATOM 3319 C CA . GLY A 1 423 ? 19.521 8.377 -28.658 1.00 94.62 423 GLY A CA 1
ATOM 3320 C C . GLY A 1 423 ? 19.040 6.950 -28.859 1.00 94.62 423 GLY A C 1
ATOM 3321 O O . GLY A 1 423 ? 18.842 6.242 -27.870 1.00 94.62 423 GLY A O 1
ATOM 3322 N N . LEU A 1 424 ? 18.781 6.544 -30.106 1.00 96.44 424 LEU A N 1
ATOM 3323 C CA . LEU A 1 424 ? 18.104 5.286 -30.430 1.00 96.44 424 LEU A CA 1
ATOM 3324 C C . LEU A 1 424 ? 16.691 5.198 -29.832 1.00 96.44 424 LEU A C 1
ATOM 3326 O O . LEU A 1 424 ? 16.260 4.121 -29.426 1.00 96.44 424 LEU A O 1
ATOM 3330 N N . ALA A 1 425 ? 15.967 6.318 -29.755 1.00 96.94 425 ALA A N 1
ATOM 3331 C CA . ALA A 1 425 ? 14.531 6.286 -29.502 1.00 96.94 425 ALA A CA 1
ATOM 3332 C C . ALA A 1 425 ? 13.847 5.368 -30.525 1.00 96.94 425 ALA A C 1
ATOM 3334 O O . ALA A 1 425 ? 14.214 5.361 -31.705 1.00 96.94 425 ALA A O 1
ATOM 3335 N N . ILE A 1 426 ? 12.872 4.587 -30.063 1.00 97.94 426 ILE A N 1
ATOM 3336 C CA . ILE A 1 426 ? 12.103 3.695 -30.931 1.00 97.94 426 ILE A CA 1
ATOM 3337 C C . ILE A 1 426 ? 11.135 4.557 -31.732 1.00 97.94 426 ILE A C 1
ATOM 3339 O O . ILE A 1 426 ? 10.220 5.175 -31.186 1.00 97.94 426 ILE A O 1
ATOM 3343 N N . ASP A 1 427 ? 11.363 4.598 -33.035 1.00 97.81 427 ASP A N 1
ATOM 3344 C CA . ASP A 1 427 ? 10.517 5.307 -33.984 1.00 97.81 427 ASP A CA 1
ATOM 3345 C C . ASP A 1 427 ? 9.309 4.446 -34.367 1.00 97.81 427 ASP A C 1
ATOM 3347 O O . ASP A 1 427 ? 8.175 4.913 -34.359 1.00 97.81 427 ASP A O 1
ATOM 3351 N N . SER A 1 428 ? 9.541 3.146 -34.568 1.00 97.38 428 SER A N 1
ATOM 3352 C CA . SER A 1 428 ? 8.500 2.154 -34.830 1.00 97.38 428 SER A CA 1
ATOM 3353 C C . SER A 1 428 ? 8.942 0.770 -34.360 1.00 97.38 428 SER A C 1
ATOM 3355 O O . SER A 1 428 ? 10.063 0.342 -34.627 1.00 97.38 428 SER A O 1
ATOM 3357 N N . LEU A 1 429 ? 8.041 0.039 -33.713 1.00 97.31 429 LEU A N 1
ATOM 3358 C CA . LEU A 1 429 ? 8.192 -1.361 -33.340 1.00 97.31 429 LEU A CA 1
ATOM 3359 C C . LEU A 1 429 ? 6.922 -2.122 -33.718 1.00 97.31 429 LEU A C 1
ATOM 3361 O O . LEU A 1 429 ? 5.818 -1.783 -33.281 1.00 97.31 429 LEU A O 1
ATOM 3365 N N . ALA A 1 430 ? 7.103 -3.162 -34.526 1.00 96.12 430 ALA A N 1
ATOM 3366 C CA . ALA A 1 430 ? 6.033 -3.996 -35.039 1.00 96.12 430 ALA A CA 1
ATOM 3367 C C . ALA A 1 430 ? 6.381 -5.483 -34.919 1.00 96.12 430 ALA A C 1
ATOM 3369 O O . ALA A 1 430 ? 7.532 -5.877 -35.119 1.00 96.12 430 ALA A O 1
ATOM 3370 N N . PHE A 1 431 ? 5.371 -6.304 -34.644 1.00 96.06 431 PHE A N 1
ATOM 3371 C CA . PHE A 1 431 ? 5.505 -7.752 -34.480 1.00 96.06 431 PHE A CA 1
ATOM 3372 C C . PHE A 1 431 ? 4.667 -8.500 -35.520 1.00 96.06 431 PHE A C 1
ATOM 3374 O O . PHE A 1 431 ? 3.631 -8.009 -35.982 1.00 96.06 431 PHE A O 1
ATOM 3381 N N . LYS A 1 432 ? 5.105 -9.698 -35.894 1.00 96.12 432 LYS A N 1
ATOM 3382 C CA . LYS A 1 432 ? 4.469 -10.551 -36.906 1.00 96.12 432 LYS A CA 1
ATOM 3383 C C . LYS A 1 432 ? 3.049 -10.980 -36.537 1.00 96.12 432 LYS A C 1
ATOM 3385 O O . LYS A 1 432 ? 2.190 -11.024 -37.416 1.00 96.12 432 LYS A O 1
ATOM 3390 N N . SER A 1 433 ? 2.773 -11.242 -35.264 1.00 94.69 433 SER A N 1
ATOM 3391 C CA . SER A 1 433 ? 1.450 -11.556 -34.710 1.00 94.69 433 SER A CA 1
ATOM 3392 C C . SER A 1 433 ? 0.439 -10.437 -34.946 1.00 94.69 433 SER A C 1
ATOM 3394 O O . SER A 1 433 ? -0.757 -10.697 -35.063 1.00 94.69 433 SER A O 1
ATOM 3396 N N . HIS A 1 434 ? 0.933 -9.212 -35.121 1.00 89.12 434 HIS A N 1
ATOM 3397 C CA . HIS A 1 434 ? 0.164 -8.025 -35.475 1.00 89.12 434 HIS A CA 1
ATOM 3398 C C . HIS A 1 434 ? 0.350 -7.626 -36.946 1.00 89.12 434 HIS A C 1
ATOM 3400 O O . HIS A 1 434 ? 0.188 -6.462 -37.300 1.00 89.12 434 HIS A O 1
ATOM 3406 N N . GLN A 1 435 ? 0.707 -8.583 -37.812 1.00 93.50 435 GLN A N 1
ATOM 3407 C CA . GLN A 1 435 ? 0.918 -8.381 -39.253 1.00 93.50 435 GLN A CA 1
ATOM 3408 C C . GLN A 1 435 ? 1.947 -7.285 -39.565 1.00 93.50 435 GLN A C 1
ATOM 3410 O O . GLN A 1 435 ? 1.857 -6.612 -40.589 1.00 93.50 435 GLN A O 1
ATOM 3415 N N . PHE A 1 436 ? 2.922 -7.097 -38.670 1.00 94.44 436 PHE A N 1
ATOM 3416 C CA . PHE A 1 436 ? 3.897 -6.010 -38.731 1.00 94.44 436 PHE A CA 1
ATOM 3417 C C . PHE A 1 436 ? 3.269 -4.604 -38.769 1.00 94.44 436 PHE A C 1
ATOM 3419 O O . PHE A 1 436 ? 3.913 -3.656 -39.222 1.00 94.44 436 PHE A O 1
ATOM 3426 N N . SER A 1 437 ? 2.054 -4.443 -38.234 1.00 93.25 437 SER A N 1
ATOM 3427 C CA . SER A 1 437 ? 1.507 -3.130 -37.900 1.00 93.25 437 SER A CA 1
ATOM 3428 C C . SER A 1 437 ? 2.248 -2.560 -36.683 1.00 93.25 437 SER A C 1
ATOM 3430 O O . SER A 1 437 ? 2.344 -3.249 -35.660 1.00 93.25 437 SER A O 1
ATOM 3432 N N . PRO A 1 438 ? 2.790 -1.331 -36.753 1.00 93.31 438 PRO A N 1
ATOM 3433 C CA . PRO A 1 438 ? 3.433 -0.688 -35.612 1.00 93.31 438 PRO A CA 1
ATOM 3434 C C . PRO A 1 438 ? 2.464 -0.483 -34.443 1.00 93.31 438 PRO A C 1
ATOM 3436 O O . PRO A 1 438 ? 1.366 0.037 -34.625 1.00 93.31 438 PRO A O 1
ATOM 3439 N N . LEU A 1 439 ? 2.885 -0.867 -33.236 1.00 90.31 439 LEU A N 1
ATOM 3440 C CA . LEU A 1 439 ? 2.098 -0.690 -32.002 1.00 90.31 439 LEU A CA 1
ATOM 3441 C C . LEU A 1 439 ? 2.740 0.300 -31.031 1.00 90.31 439 LEU A C 1
ATOM 3443 O O . LEU A 1 439 ? 2.054 0.953 -30.247 1.00 90.31 439 LEU A O 1
ATOM 3447 N N . ILE A 1 440 ? 4.067 0.377 -31.059 1.00 95.06 440 ILE A N 1
ATOM 3448 C CA . ILE A 1 440 ? 4.881 1.208 -30.179 1.00 95.06 440 ILE A CA 1
ATOM 3449 C C . ILE A 1 440 ? 5.818 2.013 -31.076 1.00 95.06 440 ILE A C 1
ATOM 3451 O O . ILE A 1 440 ? 6.384 1.464 -32.019 1.00 95.06 440 ILE A O 1
ATOM 3455 N N . GLY A 1 441 ? 6.000 3.299 -30.803 1.00 96.31 441 GLY A N 1
ATOM 3456 C CA . GLY A 1 441 ? 6.847 4.135 -31.649 1.00 96.31 441 GLY A CA 1
ATOM 3457 C C . GLY A 1 441 ? 6.940 5.570 -31.174 1.00 96.31 441 GLY A C 1
ATOM 3458 O O . GLY A 1 441 ? 6.693 5.858 -30.008 1.00 96.31 441 GLY A O 1
ATOM 3459 N N . THR A 1 442 ? 7.308 6.475 -32.068 1.00 96.62 442 THR A N 1
ATOM 3460 C CA . THR A 1 442 ? 7.303 7.913 -31.797 1.00 96.62 442 THR A CA 1
ATOM 3461 C C . THR A 1 442 ? 6.070 8.541 -32.440 1.00 96.62 442 THR A C 1
ATOM 3463 O O . THR A 1 442 ? 5.835 8.362 -33.631 1.00 96.62 442 THR A O 1
ATOM 3466 N N . LEU A 1 443 ? 5.280 9.299 -31.672 1.00 95.69 443 LEU A N 1
ATOM 3467 C CA . LEU A 1 443 ? 4.296 10.211 -32.267 1.00 95.69 443 LEU A CA 1
ATOM 3468 C C . LEU A 1 443 ? 5.002 11.530 -32.553 1.00 95.69 443 LEU A C 1
ATOM 3470 O O . LEU A 1 443 ? 5.408 12.224 -31.620 1.00 95.69 443 LEU A O 1
ATOM 3474 N N . HIS A 1 444 ? 5.193 11.841 -33.830 1.00 94.69 444 HIS A N 1
ATOM 3475 C CA . HIS A 1 444 ? 5.892 13.052 -34.240 1.00 94.69 444 HIS A CA 1
ATOM 3476 C C . HIS A 1 444 ? 5.053 14.308 -34.012 1.00 94.69 444 HIS A C 1
ATOM 3478 O O . HIS A 1 444 ? 3.818 14.276 -34.052 1.00 94.69 444 HIS A O 1
ATOM 3484 N N . GLN A 1 445 ? 5.738 15.437 -33.839 1.00 94.69 445 GLN A N 1
ATOM 3485 C CA . GLN A 1 445 ? 5.101 16.747 -33.848 1.00 94.69 445 GLN A CA 1
ATOM 3486 C C . GLN A 1 445 ? 4.173 16.896 -35.069 1.00 94.69 445 GLN A C 1
ATOM 3488 O O . GLN A 1 445 ? 4.571 16.645 -36.205 1.00 94.69 445 GLN A O 1
ATOM 3493 N N . GLY A 1 446 ? 2.939 17.342 -34.826 1.00 93.06 446 GLY A N 1
ATOM 3494 C CA . GLY A 1 446 ? 1.910 17.485 -35.860 1.00 93.06 446 GLY A CA 1
ATOM 3495 C C . GLY A 1 446 ? 1.008 16.261 -36.033 1.00 93.06 446 GLY A C 1
ATOM 3496 O O . GLY A 1 446 ? 0.077 16.328 -36.828 1.00 93.06 446 GLY A O 1
ATOM 3497 N N . TYR A 1 447 ? 1.231 15.177 -35.278 1.00 92.62 447 TYR A N 1
ATOM 3498 C CA . TYR A 1 447 ? 0.293 14.052 -35.222 1.00 92.62 447 TYR A CA 1
ATOM 3499 C C . TYR A 1 447 ? -1.080 14.477 -34.674 1.00 92.62 447 TYR A C 1
ATOM 3501 O O . TYR A 1 447 ? -2.116 14.145 -35.244 1.00 92.62 447 TYR A O 1
ATOM 3509 N N . PHE A 1 448 ? -1.092 15.233 -33.572 1.00 90.44 448 PHE A N 1
ATOM 3510 C CA . PHE A 1 448 ? -2.315 15.779 -32.991 1.00 90.44 448 PHE A CA 1
ATOM 3511 C C . PHE A 1 448 ? -2.600 17.181 -33.533 1.00 90.44 448 PHE A C 1
ATOM 3513 O O . PHE A 1 448 ? -1.714 18.038 -33.539 1.00 90.44 448 PHE A O 1
ATOM 3520 N N . ASP A 1 449 ? -3.862 17.449 -33.873 1.00 91.00 449 ASP A N 1
ATOM 3521 C CA . ASP A 1 449 ? -4.358 18.795 -34.187 1.00 91.00 449 ASP A CA 1
ATOM 3522 C C . ASP A 1 449 ? -4.637 19.590 -32.895 1.00 91.00 449 ASP A C 1
ATOM 3524 O O . ASP A 1 449 ? -5.761 19.977 -32.579 1.00 91.00 449 ASP A O 1
ATOM 3528 N N . SER A 1 450 ? -3.606 19.734 -32.057 1.00 90.94 450 SER A N 1
ATOM 3529 C CA . SER A 1 450 ? -3.663 20.482 -30.801 1.00 90.94 450 SER A CA 1
ATOM 3530 C C . SER A 1 450 ? -2.298 21.055 -30.453 1.00 90.94 450 SER A C 1
ATOM 3532 O O . SER A 1 450 ? -1.303 20.334 -30.375 1.00 90.94 450 SER A O 1
ATOM 3534 N N . ILE A 1 451 ? -2.257 22.356 -30.160 1.00 91.25 451 ILE A N 1
ATOM 3535 C CA . ILE A 1 451 ? -1.039 23.027 -29.691 1.00 91.25 451 ILE A CA 1
ATOM 3536 C C . ILE A 1 451 ? -0.558 22.478 -28.341 1.00 91.25 451 ILE A C 1
ATOM 3538 O O . ILE A 1 451 ? 0.644 22.438 -28.090 1.00 91.25 451 ILE A O 1
ATOM 3542 N N . GLU A 1 452 ? -1.475 22.003 -27.493 1.00 88.69 452 GLU A N 1
ATOM 3543 C CA . GLU A 1 452 ? -1.144 21.400 -26.196 1.00 88.69 452 GLU A CA 1
ATOM 3544 C C . GLU A 1 452 ? -0.382 20.076 -26.356 1.00 88.69 452 GLU A C 1
ATOM 3546 O O . GLU A 1 452 ? 0.369 19.683 -25.464 1.00 88.69 452 GLU A O 1
ATOM 3551 N N . LEU A 1 453 ? -0.543 19.417 -27.509 1.00 88.44 453 LEU A N 1
ATOM 3552 C CA . LEU A 1 453 ? 0.103 18.154 -27.867 1.00 88.44 453 LEU A CA 1
ATOM 3553 C C . LEU A 1 453 ? 1.130 18.323 -29.006 1.00 88.44 453 LEU A C 1
ATOM 3555 O O . LEU A 1 453 ? 1.509 17.357 -29.665 1.00 88.44 453 LEU A O 1
ATOM 3559 N N . GLY A 1 454 ? 1.590 19.555 -29.250 1.00 91.69 454 GLY A N 1
ATOM 3560 C CA . GLY A 1 454 ? 2.482 19.923 -30.355 1.00 91.69 454 GLY A CA 1
ATOM 3561 C C . GLY A 1 454 ? 3.958 19.548 -30.158 1.00 91.69 454 GLY A C 1
ATOM 3562 O O . GLY A 1 454 ? 4.829 20.347 -30.507 1.00 91.69 454 GLY A O 1
ATOM 3563 N N . ALA A 1 455 ? 4.248 18.376 -29.590 1.00 92.31 455 ALA A N 1
ATOM 3564 C CA . ALA A 1 455 ? 5.595 17.871 -29.310 1.00 92.31 455 ALA A CA 1
ATOM 3565 C C . ALA A 1 455 ? 5.800 16.450 -29.868 1.00 92.31 455 ALA A C 1
ATOM 3567 O O . ALA A 1 455 ? 4.835 15.764 -30.192 1.00 92.31 455 ALA A O 1
ATOM 3568 N N . ASP A 1 456 ? 7.056 16.003 -29.955 1.00 94.62 456 ASP A N 1
ATOM 3569 C CA . ASP A 1 456 ? 7.369 14.594 -30.216 1.00 94.62 456 ASP A CA 1
ATOM 3570 C C . ASP A 1 456 ? 7.208 13.752 -28.936 1.00 94.62 456 ASP A C 1
ATOM 3572 O O . ASP A 1 456 ? 7.721 14.114 -27.871 1.00 94.62 456 ASP A O 1
ATOM 3576 N N . TYR A 1 457 ? 6.582 12.581 -29.053 1.00 94.88 457 TYR A N 1
ATOM 3577 C CA . TYR A 1 457 ? 6.419 11.609 -27.968 1.00 94.88 457 TYR A CA 1
ATOM 3578 C C . TYR A 1 457 ? 7.312 10.390 -28.196 1.00 94.88 457 TYR A C 1
ATOM 3580 O O . TYR A 1 457 ? 6.862 9.344 -28.668 1.00 94.88 457 TYR A O 1
ATOM 3588 N N . TYR A 1 458 ? 8.593 10.535 -27.861 1.00 95.81 458 TYR A N 1
ATOM 3589 C CA . TYR A 1 458 ? 9.604 9.495 -28.055 1.00 95.81 458 TYR A CA 1
ATOM 3590 C C . TYR A 1 458 ? 9.397 8.267 -27.155 1.00 95.81 458 TYR A C 1
ATOM 3592 O O . TYR A 1 458 ? 9.114 8.393 -25.962 1.00 95.81 458 TYR A O 1
ATOM 3600 N N . THR A 1 459 ? 9.659 7.084 -27.713 1.00 96.56 459 THR A N 1
ATOM 3601 C CA . THR A 1 459 ? 9.706 5.813 -26.978 1.00 96.56 459 THR A CA 1
ATOM 3602 C C . THR A 1 459 ? 11.140 5.432 -26.600 1.00 96.56 459 THR A C 1
ATOM 3604 O O . THR A 1 459 ? 12.075 5.586 -27.386 1.00 96.56 459 THR A O 1
ATOM 3607 N N . GLY A 1 460 ? 11.316 4.859 -25.407 1.00 94.06 460 GLY A N 1
ATOM 3608 C CA . GLY A 1 460 ? 12.570 4.268 -24.935 1.00 94.06 460 GLY A CA 1
ATOM 3609 C C . GLY A 1 460 ? 13.614 5.295 -24.496 1.00 94.06 460 GLY A C 1
ATOM 3610 O O . GLY A 1 460 ? 14.799 4.970 -24.460 1.00 94.06 460 GLY A O 1
ATOM 3611 N N . GLY A 1 461 ? 13.197 6.532 -24.219 1.00 92.56 461 GLY A N 1
ATOM 3612 C CA . GLY A 1 461 ? 14.074 7.622 -23.793 1.00 92.56 461 GLY A CA 1
ATOM 3613 C C . GLY A 1 461 ? 14.306 7.693 -22.281 1.00 92.56 461 GLY A C 1
ATOM 3614 O O . GLY A 1 461 ? 13.632 7.037 -21.479 1.00 92.56 461 GLY A O 1
ATOM 3615 N N . VAL A 1 462 ? 15.251 8.552 -21.911 1.00 93.88 462 VAL A N 1
ATOM 3616 C CA . VAL A 1 462 ? 15.590 8.934 -20.540 1.00 93.88 462 VAL A CA 1
ATOM 3617 C C . VAL A 1 462 ? 15.349 10.426 -20.370 1.00 93.88 462 VAL A C 1
ATOM 3619 O O . VAL A 1 462 ? 15.797 11.236 -21.181 1.00 93.88 462 VAL A O 1
ATOM 3622 N N . VAL A 1 463 ? 14.678 10.799 -19.283 1.00 93.44 463 VAL A N 1
ATOM 3623 C CA . VAL A 1 463 ? 14.524 12.197 -18.872 1.00 93.44 463 VAL A CA 1
ATOM 3624 C C . VAL A 1 463 ? 14.910 12.327 -17.408 1.00 93.44 463 VAL A C 1
ATOM 3626 O O . VAL A 1 463 ? 14.258 11.756 -16.536 1.00 93.44 463 VAL A O 1
ATOM 3629 N N . VAL A 1 464 ? 15.950 13.111 -17.140 1.00 93.50 464 VAL A N 1
ATOM 3630 C CA . VAL A 1 464 ? 16.361 13.496 -15.791 1.00 93.50 464 VAL A CA 1
ATOM 3631 C C . VAL A 1 464 ? 16.107 14.985 -15.612 1.00 93.50 464 VAL A C 1
ATOM 3633 O O . VAL A 1 464 ? 16.715 15.812 -16.289 1.00 93.50 464 VAL A O 1
ATOM 3636 N N . GLU A 1 465 ? 15.200 15.344 -14.708 1.00 91.62 465 GLU A N 1
ATOM 3637 C CA . GLU A 1 465 ? 14.913 16.741 -14.375 1.00 91.62 465 GLU A CA 1
ATOM 3638 C C . GLU A 1 465 ? 15.676 17.117 -13.110 1.00 91.62 465 GLU A C 1
ATOM 3640 O O . GLU A 1 465 ? 15.398 16.594 -12.034 1.00 91.62 465 GLU A O 1
ATOM 3645 N N . LEU A 1 466 ? 16.640 18.026 -13.236 1.00 90.69 466 LEU A N 1
ATOM 3646 C CA . LEU A 1 466 ? 17.507 18.484 -12.157 1.00 90.69 466 LEU A CA 1
ATOM 3647 C C . LEU A 1 466 ? 16.922 19.766 -11.566 1.00 90.69 466 LEU A C 1
ATOM 3649 O O . LEU A 1 466 ? 17.226 20.875 -12.009 1.00 90.69 466 LEU A O 1
ATOM 3653 N N . ILE A 1 467 ? 16.063 19.617 -10.555 1.00 86.00 467 ILE A N 1
ATOM 3654 C CA . ILE A 1 467 ? 15.268 20.729 -10.008 1.00 86.00 467 ILE A CA 1
ATOM 3655 C C . ILE A 1 467 ? 16.168 21.854 -9.483 1.00 86.00 467 ILE A C 1
ATOM 3657 O O . ILE A 1 467 ? 15.890 23.024 -9.730 1.00 86.00 467 ILE A O 1
ATOM 3661 N N . LYS A 1 468 ? 17.269 21.511 -8.801 1.00 87.38 468 LYS A N 1
ATOM 3662 C CA . LYS A 1 468 ? 18.220 22.497 -8.254 1.00 87.38 468 LYS A CA 1
ATOM 3663 C C . LYS A 1 468 ? 18.984 23.279 -9.324 1.00 87.38 468 LYS A C 1
ATOM 3665 O O . LYS A 1 468 ? 19.441 24.381 -9.048 1.00 87.38 468 LYS A O 1
ATOM 3670 N N . GLU A 1 469 ? 19.150 22.698 -10.506 1.00 88.81 469 GLU A N 1
ATOM 3671 C CA . GLU A 1 469 ? 19.941 23.271 -11.600 1.00 88.81 469 GLU A CA 1
ATOM 3672 C C . GLU A 1 469 ? 19.054 23.927 -12.667 1.00 88.81 469 GLU A C 1
ATOM 3674 O O . GLU A 1 469 ? 19.569 24.519 -13.610 1.00 88.81 469 GLU A O 1
ATOM 3679 N N . HIS A 1 470 ? 17.723 23.828 -12.531 1.00 88.62 470 HIS A N 1
ATOM 3680 C CA . HIS A 1 470 ? 16.749 24.265 -13.537 1.00 88.62 470 HIS A CA 1
ATOM 3681 C C . HIS A 1 470 ? 17.059 23.716 -14.938 1.00 88.62 470 HIS A C 1
ATOM 3683 O O . HIS A 1 470 ? 16.849 24.381 -15.952 1.00 88.62 470 HIS A O 1
ATOM 3689 N N . HIS A 1 471 ? 17.569 22.485 -14.983 1.00 90.88 471 HIS A N 1
ATOM 3690 C CA . HIS A 1 471 ? 18.072 21.853 -16.192 1.00 90.88 471 HIS A CA 1
ATOM 3691 C C . HIS A 1 471 ? 17.464 20.461 -16.381 1.00 90.88 471 HIS A C 1
ATOM 3693 O O . HIS A 1 471 ? 17.078 19.791 -15.421 1.00 90.88 471 HIS A O 1
ATOM 3699 N N . ARG A 1 472 ? 17.375 20.020 -17.637 1.00 92.81 472 ARG A N 1
ATOM 3700 C CA . ARG A 1 472 ? 16.911 18.685 -18.011 1.00 92.81 472 ARG A CA 1
ATOM 3701 C C . ARG A 1 472 ? 17.995 18.005 -18.832 1.00 92.81 472 ARG A C 1
ATOM 3703 O O . ARG A 1 472 ? 18.379 18.527 -19.872 1.00 92.81 472 ARG A O 1
ATOM 3710 N N . VAL A 1 473 ? 18.403 16.819 -18.397 1.00 94.62 473 VAL A N 1
ATOM 3711 C CA . VAL A 1 473 ? 19.275 15.929 -19.165 1.00 94.62 473 VAL A CA 1
ATOM 3712 C C . VAL A 1 473 ? 18.399 14.873 -19.830 1.00 94.62 473 VAL A C 1
ATOM 3714 O O . VAL A 1 473 ? 17.535 14.277 -19.185 1.00 94.62 473 VAL A O 1
ATOM 3717 N N . THR A 1 474 ? 18.597 14.655 -21.125 1.00 94.31 474 THR A N 1
ATOM 3718 C CA . THR A 1 474 ? 17.915 13.594 -21.878 1.00 94.31 474 THR A CA 1
ATOM 3719 C C . THR A 1 474 ? 18.931 12.790 -22.661 1.00 94.31 474 THR A C 1
ATOM 3721 O O . THR A 1 474 ? 20.046 13.256 -22.876 1.00 94.31 474 THR A O 1
ATOM 3724 N N . ASP A 1 475 ? 18.536 11.615 -23.131 1.00 93.94 475 ASP A N 1
ATOM 3725 C CA . ASP A 1 475 ? 19.341 10.843 -24.070 1.00 93.94 475 ASP A CA 1
ATOM 3726 C C . ASP A 1 475 ? 19.009 11.123 -25.544 1.00 93.94 475 ASP A C 1
ATOM 3728 O O . ASP A 1 475 ? 19.524 10.438 -26.418 1.00 93.94 475 ASP A O 1
ATOM 3732 N N . LEU A 1 476 ? 18.206 12.148 -25.852 1.00 94.31 476 LEU A N 1
ATOM 3733 C CA . LEU A 1 476 ? 17.701 12.458 -27.199 1.00 94.31 476 LEU A CA 1
ATOM 3734 C C . LEU A 1 476 ? 18.720 13.176 -28.107 1.00 94.31 476 LEU A C 1
ATOM 3736 O O . LEU A 1 476 ? 18.350 13.977 -28.969 1.00 94.31 476 LEU A O 1
ATOM 3740 N N . GLU A 1 477 ? 20.003 12.873 -27.945 1.00 94.81 477 GLU A N 1
ATOM 3741 C CA . GLU A 1 477 ? 21.087 13.399 -28.774 1.00 94.81 477 GLU A CA 1
ATOM 3742 C C . GLU A 1 477 ? 21.482 12.428 -29.891 1.00 94.81 477 GLU A C 1
ATOM 3744 O O . GLU A 1 477 ? 21.105 11.254 -29.909 1.00 94.81 477 GLU A O 1
ATOM 3749 N N . ARG A 1 478 ? 22.256 12.915 -30.867 1.00 95.31 478 ARG A N 1
ATOM 3750 C CA . ARG A 1 478 ? 22.774 12.052 -31.929 1.00 95.31 478 ARG A CA 1
ATOM 3751 C C . ARG A 1 478 ? 23.810 11.088 -31.361 1.00 95.31 478 ARG A C 1
ATOM 3753 O O . ARG A 1 478 ? 24.768 11.511 -30.726 1.00 95.31 478 ARG A O 1
ATOM 3760 N N . VAL A 1 479 ? 23.665 9.808 -31.686 1.00 93.56 479 VAL A N 1
ATOM 3761 C CA . VAL A 1 479 ? 24.581 8.745 -31.267 1.00 93.56 479 VAL A CA 1
ATOM 3762 C C . VAL A 1 479 ? 25.069 7.934 -32.460 1.00 93.56 479 VAL A C 1
ATOM 3764 O O . VAL A 1 479 ? 24.426 7.883 -33.508 1.00 93.56 479 VAL A O 1
ATOM 3767 N N . VAL A 1 480 ? 26.223 7.291 -32.290 1.00 91.44 480 VAL A N 1
ATOM 3768 C CA . VAL A 1 480 ? 26.737 6.280 -33.219 1.00 91.44 480 VAL A CA 1
ATOM 3769 C C . VAL A 1 480 ? 26.603 4.921 -32.527 1.00 91.44 480 VAL A C 1
ATOM 3771 O O . VAL A 1 480 ? 27.318 4.685 -31.549 1.00 91.44 480 VAL A O 1
ATOM 3774 N N . PRO A 1 481 ? 25.674 4.052 -32.963 1.00 92.19 481 PRO A N 1
ATOM 3775 C CA . PRO A 1 481 ? 25.447 2.772 -32.306 1.00 92.19 481 PRO A CA 1
ATOM 3776 C C . PRO A 1 481 ? 26.635 1.818 -32.479 1.00 92.19 481 PRO A C 1
ATOM 3778 O O . PRO A 1 481 ? 27.284 1.776 -33.526 1.00 92.19 481 PRO A O 1
ATOM 3781 N N . ILE A 1 482 ? 26.890 1.027 -31.439 1.00 91.12 482 ILE A N 1
ATOM 3782 C CA . ILE A 1 482 ? 27.836 -0.092 -31.430 1.00 91.12 482 ILE A CA 1
ATOM 3783 C C . ILE A 1 482 ? 27.025 -1.387 -31.470 1.00 91.12 482 ILE A C 1
ATOM 3785 O O . ILE A 1 482 ? 26.071 -1.528 -30.704 1.00 91.12 482 ILE A O 1
ATOM 3789 N N . PHE A 1 483 ? 27.422 -2.332 -32.321 1.00 90.50 483 PHE A N 1
ATOM 3790 C CA . PHE A 1 483 ? 26.723 -3.601 -32.509 1.00 90.50 483 PHE A CA 1
ATOM 3791 C C . PHE A 1 483 ? 27.588 -4.765 -32.034 1.00 90.50 483 PHE A C 1
ATOM 3793 O O . PHE A 1 483 ? 28.804 -4.754 -32.219 1.00 90.50 483 PHE A O 1
ATOM 3800 N N . PHE A 1 484 ? 26.971 -5.770 -31.420 1.00 89.06 484 PHE A N 1
ATOM 3801 C CA . PHE A 1 484 ? 27.616 -7.048 -31.110 1.00 89.06 484 PHE A CA 1
ATOM 3802 C C . PHE A 1 484 ? 26.565 -8.124 -30.827 1.00 89.06 484 PHE A C 1
ATOM 3804 O O . PHE A 1 484 ? 25.419 -7.813 -30.504 1.00 89.06 484 PHE A O 1
ATOM 3811 N N . LEU A 1 485 ? 26.949 -9.397 -30.939 1.00 88.94 485 LEU A N 1
ATOM 3812 C CA . LEU A 1 485 ? 26.091 -10.516 -30.553 1.00 88.94 485 LEU A CA 1
ATOM 3813 C C . LEU A 1 485 ? 26.355 -10.904 -29.095 1.00 88.94 485 LEU A C 1
ATOM 3815 O O . LEU A 1 485 ? 27.498 -11.130 -28.706 1.00 88.94 485 LEU A O 1
ATOM 3819 N N . ARG A 1 486 ? 25.294 -11.039 -28.296 1.00 87.88 486 ARG A N 1
ATOM 3820 C CA . ARG A 1 486 ? 25.347 -11.573 -26.929 1.00 87.88 486 ARG A CA 1
ATOM 3821 C C . ARG A 1 486 ? 24.378 -12.740 -26.825 1.00 87.88 486 ARG A C 1
ATOM 3823 O O . ARG A 1 486 ? 23.172 -12.545 -26.907 1.00 87.88 486 ARG A O 1
ATOM 3830 N N . GLN A 1 487 ? 24.916 -13.951 -26.663 1.00 87.75 487 GLN A N 1
ATOM 3831 C CA . GLN A 1 487 ? 24.122 -15.189 -26.582 1.00 87.75 487 GLN A CA 1
ATOM 3832 C C . GLN A 1 487 ? 23.139 -15.360 -27.764 1.00 87.75 487 GLN A C 1
ATOM 3834 O O . GLN A 1 487 ? 22.021 -15.826 -27.587 1.00 87.75 487 GLN A O 1
ATOM 3839 N N . GLY A 1 488 ? 23.546 -14.954 -28.974 1.00 87.56 488 GLY A N 1
ATOM 3840 C CA . GLY A 1 488 ? 22.720 -15.045 -30.187 1.00 87.56 488 GLY A CA 1
ATOM 3841 C C . GLY A 1 488 ? 21.731 -13.891 -30.405 1.00 87.56 488 GLY A C 1
ATOM 3842 O O . GLY A 1 488 ? 21.154 -13.803 -31.484 1.00 87.56 488 GLY A O 1
ATOM 3843 N N . ALA A 1 489 ? 21.566 -12.980 -29.442 1.00 92.81 489 ALA A N 1
ATOM 3844 C CA . ALA A 1 489 ? 20.806 -11.745 -29.628 1.00 92.81 489 ALA A CA 1
ATOM 3845 C C . ALA A 1 489 ? 21.709 -10.612 -30.140 1.00 92.81 489 ALA A C 1
ATOM 3847 O O . ALA A 1 489 ? 22.854 -10.474 -29.698 1.00 92.81 489 ALA A O 1
ATOM 3848 N N . LEU A 1 490 ? 21.185 -9.779 -31.037 1.00 94.31 490 LEU A N 1
ATOM 3849 C CA . LEU A 1 490 ? 21.827 -8.548 -31.482 1.00 94.31 490 LEU A CA 1
ATOM 3850 C C . LEU A 1 490 ? 21.686 -7.478 -30.401 1.00 94.31 490 LEU A C 1
ATOM 3852 O O . LEU A 1 490 ? 20.580 -7.111 -30.015 1.00 94.31 490 LEU A O 1
ATOM 3856 N N . VAL A 1 491 ? 22.808 -6.951 -29.929 1.00 94.00 491 VAL A N 1
ATOM 3857 C CA . VAL A 1 491 ? 22.846 -5.830 -28.991 1.00 94.00 491 VAL A CA 1
ATOM 3858 C C . VAL A 1 491 ? 23.230 -4.566 -29.741 1.00 94.00 491 VAL A C 1
ATOM 3860 O O . VAL A 1 491 ? 24.272 -4.510 -30.392 1.00 94.00 491 VAL A O 1
ATOM 3863 N N . ILE A 1 492 ? 22.395 -3.540 -29.609 1.00 94.94 492 ILE A N 1
ATOM 3864 C CA . ILE A 1 492 ? 22.596 -2.204 -30.162 1.00 94.94 492 ILE A CA 1
ATOM 3865 C C . ILE A 1 492 ? 22.843 -1.275 -28.979 1.00 94.94 492 ILE A C 1
ATOM 3867 O O . ILE A 1 492 ? 21.935 -0.972 -28.204 1.00 94.94 492 ILE A O 1
ATOM 3871 N N . ARG A 1 493 ? 24.094 -0.858 -28.798 1.00 94.12 493 ARG A N 1
ATOM 3872 C CA . ARG A 1 493 ? 24.525 -0.049 -27.657 1.00 94.12 493 ARG A CA 1
ATOM 3873 C C . ARG A 1 493 ? 24.761 1.397 -28.078 1.00 94.12 493 ARG A C 1
ATOM 3875 O O . ARG A 1 493 ? 25.460 1.650 -29.056 1.00 94.12 493 ARG A O 1
ATOM 3882 N N . SER A 1 494 ? 24.282 2.341 -27.278 1.00 93.19 494 SER A N 1
ATOM 3883 C CA . SER A 1 494 ? 24.701 3.743 -27.322 1.00 93.19 494 SER A CA 1
ATOM 3884 C C . SER A 1 494 ? 25.241 4.190 -25.968 1.00 93.19 494 SER A C 1
ATOM 3886 O O . SER A 1 494 ? 24.745 3.786 -24.914 1.00 93.19 494 SER A O 1
ATOM 3888 N N . VAL A 1 495 ? 26.255 5.049 -26.003 1.00 93.38 495 VAL A N 1
ATOM 3889 C CA . VAL A 1 495 ? 26.810 5.715 -24.823 1.00 93.38 495 VAL A CA 1
ATOM 3890 C C . VAL A 1 495 ? 26.718 7.210 -25.069 1.00 93.38 495 VAL A C 1
ATOM 3892 O O . VAL A 1 495 ? 27.274 7.699 -26.050 1.00 93.38 495 VAL A O 1
ATOM 3895 N N . LEU A 1 496 ? 26.001 7.911 -24.196 1.00 94.00 496 LEU A N 1
ATOM 3896 C CA . LEU A 1 496 ? 25.934 9.364 -24.196 1.00 94.00 496 LEU A CA 1
ATOM 3897 C C . LEU A 1 496 ? 26.689 9.901 -22.982 1.00 94.00 496 LEU A C 1
ATOM 3899 O O . LEU A 1 496 ? 26.390 9.535 -21.843 1.00 94.00 496 LEU A O 1
ATOM 3903 N N . GLU A 1 497 ? 27.671 10.757 -23.236 1.00 93.56 497 GLU A N 1
ATOM 3904 C CA . GLU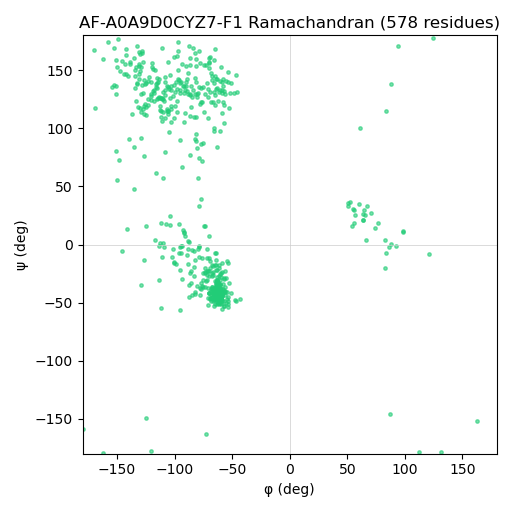 A 1 497 ? 28.396 11.483 -22.196 1.00 93.56 497 GLU A CA 1
ATOM 3905 C C . GLU A 1 497 ? 27.566 12.694 -21.760 1.00 93.56 497 GLU A C 1
ATOM 3907 O O . GLU A 1 497 ? 27.124 13.477 -22.598 1.00 93.56 497 GLU A O 1
ATOM 3912 N N . THR A 1 498 ? 27.358 12.862 -20.455 1.00 91.56 498 THR A N 1
ATOM 3913 C CA . THR A 1 498 ? 26.665 14.029 -19.887 1.00 91.56 498 THR A CA 1
ATOM 3914 C C . THR A 1 498 ? 27.516 14.651 -18.784 1.00 91.56 498 THR A C 1
ATOM 3916 O O . THR A 1 498 ? 28.453 14.026 -18.282 1.00 91.56 498 THR A O 1
ATOM 3919 N N . SER A 1 499 ? 27.174 15.863 -18.347 1.00 87.44 499 SER A N 1
ATOM 3920 C CA . SER A 1 499 ? 27.855 16.535 -17.231 1.00 87.44 499 SER A CA 1
ATOM 3921 C C . SER A 1 499 ? 27.766 15.788 -15.893 1.00 87.44 499 SER A C 1
ATOM 3923 O O . SER A 1 499 ? 28.554 16.068 -14.993 1.00 87.44 499 SER A O 1
ATOM 3925 N N . HIS A 1 500 ? 26.835 14.840 -15.751 1.00 90.38 500 HIS A N 1
ATOM 3926 C CA . HIS A 1 500 ? 26.528 14.154 -14.488 1.00 90.38 500 HIS A CA 1
ATOM 3927 C C . HIS A 1 500 ? 26.910 12.669 -14.487 1.00 90.38 500 HIS A C 1
ATOM 3929 O O . HIS A 1 500 ? 26.694 11.979 -13.491 1.00 90.38 500 HIS A O 1
ATOM 3935 N N . GLY A 1 501 ? 27.490 12.183 -15.584 1.00 92.31 501 GLY A N 1
ATOM 3936 C CA . GLY A 1 501 ? 27.829 10.780 -15.804 1.00 92.31 501 GLY A CA 1
ATOM 3937 C C . GLY A 1 501 ? 27.350 10.293 -17.167 1.00 92.31 501 GLY A C 1
ATOM 3938 O O . GLY A 1 501 ? 26.762 11.038 -17.953 1.00 92.31 501 GLY A O 1
ATOM 3939 N N . ARG A 1 502 ? 27.580 9.017 -17.469 1.00 93.94 502 ARG A N 1
ATOM 3940 C CA . ARG A 1 502 ? 27.190 8.447 -18.768 1.00 93.94 502 ARG A CA 1
ATOM 3941 C C . ARG A 1 502 ? 25.762 7.928 -18.721 1.00 93.94 502 ARG A C 1
ATOM 3943 O O . ARG A 1 502 ? 25.328 7.418 -17.692 1.00 93.94 502 ARG A O 1
ATOM 3950 N N . ILE A 1 503 ? 25.054 8.009 -19.839 1.00 94.50 503 ILE A N 1
ATOM 3951 C CA . ILE A 1 503 ? 23.829 7.243 -20.079 1.00 94.50 503 ILE A CA 1
ATOM 3952 C C . ILE A 1 503 ? 24.192 6.138 -21.065 1.00 94.50 503 ILE A C 1
ATOM 3954 O O . ILE A 1 503 ? 24.539 6.403 -22.215 1.00 94.50 503 ILE A O 1
ATOM 3958 N N . VAL A 1 504 ? 24.155 4.890 -20.604 1.00 93.88 504 VAL A N 1
ATOM 3959 C CA . VAL A 1 504 ? 24.426 3.714 -21.435 1.00 93.88 504 VAL A CA 1
ATOM 3960 C C . VAL A 1 504 ? 23.104 3.017 -21.711 1.00 93.88 504 VAL A C 1
ATOM 3962 O O . VAL A 1 504 ? 22.492 2.486 -20.785 1.00 93.88 504 VAL A O 1
ATOM 3965 N N . LYS A 1 505 ? 22.688 2.995 -22.976 1.00 94.69 505 LYS A N 1
ATOM 3966 C CA . LYS A 1 505 ? 21.487 2.293 -23.433 1.00 94.69 505 LYS A CA 1
ATOM 3967 C C . LYS A 1 505 ? 21.888 1.085 -24.266 1.00 94.69 505 LYS A C 1
ATOM 3969 O O . LYS A 1 505 ? 22.718 1.207 -25.165 1.00 94.69 505 LYS A O 1
ATOM 3974 N N . GLU A 1 506 ? 21.309 -0.069 -23.970 1.00 94.31 506 GLU A N 1
ATOM 3975 C CA . GLU A 1 506 ? 21.388 -1.266 -24.804 1.00 94.31 506 GLU A CA 1
ATOM 3976 C C . GLU A 1 506 ? 19.988 -1.688 -25.218 1.00 94.31 506 GLU A C 1
ATOM 3978 O O . GLU A 1 506 ? 19.115 -1.857 -24.372 1.00 94.31 506 GLU A O 1
ATOM 3983 N N . ILE A 1 507 ? 19.792 -1.880 -26.517 1.00 96.12 507 ILE A N 1
ATOM 3984 C CA . ILE A 1 507 ? 18.601 -2.511 -27.074 1.00 96.12 507 ILE A CA 1
ATOM 3985 C C . ILE A 1 507 ? 19.017 -3.906 -27.527 1.00 96.12 507 ILE A C 1
ATOM 3987 O O . ILE A 1 507 ? 19.893 -4.049 -28.379 1.00 96.12 507 ILE A O 1
ATOM 3991 N N . VAL A 1 508 ? 18.431 -4.928 -26.915 1.00 95.94 508 VAL A N 1
ATOM 3992 C CA . VAL A 1 508 ? 18.745 -6.338 -27.158 1.00 95.94 508 VAL A CA 1
ATOM 3993 C C . VAL A 1 508 ? 17.611 -6.950 -27.966 1.00 95.94 508 VAL A C 1
ATOM 3995 O O . VAL A 1 508 ? 16.485 -7.045 -27.478 1.00 95.94 508 VAL A O 1
ATOM 3998 N N . VAL A 1 509 ? 17.921 -7.360 -29.191 1.00 96.88 509 VAL A N 1
ATOM 3999 C CA . VAL A 1 509 ? 16.985 -7.942 -30.151 1.00 96.88 509 VAL A CA 1
ATOM 4000 C C . VAL A 1 509 ? 17.320 -9.428 -30.327 1.00 96.88 509 VAL A C 1
ATOM 4002 O O . VAL A 1 509 ? 18.405 -9.749 -30.816 1.00 96.88 509 VAL A O 1
ATOM 4005 N N . PRO A 1 510 ? 16.447 -10.359 -29.921 1.00 95.38 510 PRO A N 1
ATOM 4006 C CA . PRO A 1 510 ? 16.638 -11.783 -30.172 1.00 95.38 510 PRO A CA 1
ATOM 4007 C C . PRO A 1 510 ? 16.469 -12.097 -31.668 1.00 95.38 510 PRO A C 1
ATOM 4009 O O . PRO A 1 510 ? 15.729 -11.414 -32.371 1.00 95.38 510 PRO A O 1
ATOM 4012 N N . ALA A 1 511 ? 17.136 -13.146 -32.158 1.00 92.56 511 ALA A N 1
ATOM 4013 C CA . ALA A 1 511 ? 16.977 -13.597 -33.546 1.00 92.56 511 ALA A CA 1
ATOM 4014 C C . ALA A 1 511 ? 15.576 -14.183 -33.822 1.00 92.56 511 ALA A C 1
ATOM 4016 O O . ALA A 1 511 ? 15.091 -14.128 -34.950 1.00 92.56 511 ALA A O 1
ATOM 4017 N N . GLU A 1 512 ? 14.931 -14.722 -32.783 1.00 93.38 512 GLU A N 1
ATOM 4018 C CA . GLU A 1 512 ? 13.611 -15.354 -32.830 1.00 93.38 512 GLU A CA 1
ATOM 4019 C C . GLU A 1 512 ? 12.703 -14.802 -31.722 1.00 93.38 512 GLU A C 1
ATOM 4021 O O . GLU A 1 512 ? 13.154 -14.515 -30.607 1.00 93.38 512 GLU A O 1
ATOM 4026 N N . GLY A 1 513 ? 11.406 -14.711 -32.015 1.00 94.88 513 GLY A N 1
ATOM 4027 C CA . GLY A 1 513 ? 10.383 -14.268 -31.074 1.00 94.88 513 GLY A CA 1
ATOM 4028 C C . GLY A 1 513 ? 10.057 -12.776 -31.150 1.00 94.88 513 GLY A C 1
ATOM 4029 O O . GLY A 1 513 ? 10.717 -11.989 -31.816 1.00 94.88 513 GLY A O 1
ATOM 4030 N N . GLU A 1 514 ? 8.999 -12.387 -30.440 1.00 96.19 514 GLU A N 1
ATOM 4031 C CA . GLU A 1 514 ? 8.364 -11.065 -30.542 1.00 96.19 514 GLU A CA 1
ATOM 4032 C C . GLU A 1 514 ? 8.608 -10.223 -29.286 1.00 96.19 514 GLU A C 1
ATOM 4034 O O . GLU A 1 514 ? 7.684 -9.825 -28.581 1.00 96.19 514 GLU A O 1
ATOM 4039 N N . HIS A 1 515 ? 9.876 -10.011 -28.943 1.00 95.12 515 HIS A N 1
ATOM 4040 C CA . HIS A 1 515 ? 10.255 -9.227 -27.770 1.00 95.12 515 HIS A CA 1
ATOM 4041 C C . HIS A 1 515 ? 11.605 -8.547 -27.969 1.00 95.12 515 HIS A C 1
ATOM 4043 O O . HIS A 1 515 ? 12.420 -8.991 -28.765 1.00 95.12 515 HIS A O 1
ATOM 4049 N N . LEU A 1 516 ? 11.866 -7.495 -27.203 1.00 95.50 516 LEU A N 1
ATOM 4050 C CA . LEU A 1 516 ? 13.190 -6.900 -27.069 1.00 95.50 516 LEU A CA 1
ATOM 4051 C C . LEU A 1 516 ? 13.399 -6.458 -25.624 1.00 95.50 516 LEU A C 1
ATOM 4053 O O . LEU A 1 516 ? 12.431 -6.290 -24.877 1.00 95.50 516 LEU A O 1
ATOM 4057 N N . THR A 1 517 ? 14.650 -6.226 -25.248 1.00 95.00 517 THR A N 1
ATOM 4058 C CA . THR A 1 517 ? 15.001 -5.663 -23.939 1.00 95.00 517 THR A CA 1
ATOM 4059 C C . THR A 1 517 ? 15.659 -4.305 -24.127 1.00 95.00 517 THR A C 1
ATOM 4061 O O . THR A 1 517 ? 16.525 -4.160 -24.987 1.00 95.00 517 THR A O 1
ATOM 4064 N N . ILE A 1 518 ? 15.268 -3.317 -23.318 1.00 93.88 518 ILE A N 1
ATOM 4065 C CA . ILE A 1 518 ? 15.952 -2.023 -23.228 1.00 93.88 518 ILE A CA 1
ATOM 4066 C C . ILE A 1 518 ? 16.598 -1.929 -21.850 1.00 93.88 518 ILE A C 1
ATOM 4068 O O . ILE A 1 518 ? 15.908 -1.756 -20.846 1.00 93.88 518 ILE A O 1
ATOM 4072 N N . ASP A 1 519 ? 17.921 -1.999 -21.808 1.00 92.19 519 ASP A N 1
ATOM 4073 C CA . ASP A 1 519 ? 18.694 -1.800 -20.589 1.00 92.19 519 ASP A CA 1
ATOM 4074 C C . ASP A 1 519 ? 19.242 -0.374 -20.569 1.00 92.19 519 ASP A C 1
ATOM 4076 O O . ASP A 1 519 ? 20.022 0.021 -21.436 1.00 92.19 519 ASP A O 1
ATOM 4080 N N . THR A 1 520 ? 18.861 0.410 -19.560 1.00 92.31 520 THR A N 1
ATOM 4081 C CA . THR A 1 520 ? 19.433 1.744 -19.325 1.00 92.31 520 THR A CA 1
ATOM 4082 C C . THR A 1 520 ? 20.265 1.722 -18.055 1.00 92.31 520 THR A C 1
ATOM 4084 O O . THR A 1 520 ? 19.777 1.369 -16.983 1.00 92.31 520 THR A O 1
ATOM 4087 N N . ARG A 1 521 ? 21.528 2.132 -18.161 1.00 90.88 521 ARG A N 1
ATOM 4088 C CA . ARG A 1 521 ? 22.451 2.263 -17.033 1.00 90.88 521 ARG A CA 1
ATOM 4089 C C . ARG A 1 521 ? 22.940 3.700 -16.925 1.00 90.88 521 ARG A C 1
ATOM 4091 O O . ARG A 1 521 ? 23.263 4.330 -17.929 1.00 90.88 521 ARG A O 1
ATOM 4098 N N . LEU A 1 522 ? 23.041 4.175 -15.687 1.00 91.75 522 LEU A N 1
ATOM 4099 C CA . LEU A 1 522 ? 23.504 5.516 -15.328 1.00 91.75 522 LEU A CA 1
ATOM 4100 C C . LEU A 1 522 ? 24.813 5.423 -14.518 1.00 91.75 522 LEU A C 1
ATOM 4102 O O . LEU A 1 522 ? 24.834 5.772 -13.336 1.00 91.75 522 LEU A O 1
ATOM 4106 N N . PRO A 1 523 ? 25.909 4.872 -15.077 1.00 90.06 523 PRO A N 1
ATOM 4107 C CA . PRO A 1 523 ? 27.156 4.737 -14.333 1.00 90.06 523 PRO A CA 1
ATOM 4108 C C . PRO A 1 523 ? 27.713 6.112 -13.952 1.00 90.06 523 PRO A C 1
ATOM 4110 O O . PRO A 1 523 ? 27.667 7.052 -14.744 1.00 90.06 523 PRO A O 1
ATOM 4113 N N . GLN A 1 524 ? 28.284 6.194 -12.747 1.00 88.94 524 GLN A N 1
ATOM 4114 C CA . GLN A 1 524 ? 28.879 7.411 -12.167 1.00 88.94 524 GLN A CA 1
ATOM 4115 C C . GLN A 1 524 ? 27.878 8.532 -11.856 1.00 88.94 524 GLN A C 1
ATOM 4117 O O . GLN A 1 524 ? 28.284 9.582 -11.363 1.00 88.94 524 GLN A O 1
ATOM 4122 N N . TRP A 1 525 ? 26.581 8.299 -12.058 1.00 90.94 525 TRP A N 1
ATOM 4123 C CA . TRP A 1 525 ? 25.560 9.215 -11.579 1.00 90.94 525 TRP A CA 1
ATOM 4124 C C . TRP A 1 525 ? 25.435 9.133 -10.061 1.00 90.94 525 TRP A C 1
ATOM 4126 O O . TRP A 1 525 ? 25.423 8.055 -9.464 1.00 90.94 525 TRP A O 1
ATOM 4136 N N . SER A 1 526 ? 25.276 10.296 -9.441 1.00 87.50 526 SER A N 1
ATOM 4137 C CA . SER A 1 526 ? 24.743 10.396 -8.084 1.00 87.50 526 SER A CA 1
ATOM 4138 C C . SER A 1 526 ? 23.223 10.544 -8.145 1.00 87.50 526 SER A C 1
ATOM 4140 O O . SER A 1 526 ? 22.688 11.024 -9.145 1.00 87.50 526 SER A O 1
ATOM 4142 N N . ARG A 1 527 ? 22.507 10.127 -7.089 1.00 84.62 527 ARG A N 1
ATOM 4143 C CA . ARG A 1 527 ? 21.046 10.300 -7.010 1.00 84.62 527 ARG A CA 1
ATOM 4144 C C . ARG A 1 527 ? 20.717 11.799 -7.106 1.00 84.62 527 ARG A C 1
ATOM 4146 O O . ARG A 1 527 ? 21.067 12.536 -6.180 1.00 84.62 527 ARG A O 1
ATOM 4153 N N . PRO A 1 528 ? 20.053 12.263 -8.181 1.00 86.50 528 PRO A N 1
ATOM 4154 C CA . PRO A 1 528 ? 19.794 13.681 -8.354 1.00 86.50 528 PRO A CA 1
ATOM 4155 C C . PRO A 1 528 ? 18.690 14.156 -7.407 1.00 86.50 528 PRO A C 1
ATOM 4157 O O . PRO A 1 528 ? 17.804 13.397 -7.009 1.00 86.50 528 PRO A O 1
ATOM 4160 N N . CYS A 1 529 ? 18.706 15.449 -7.082 1.00 86.44 529 CYS A N 1
ATOM 4161 C CA . CYS A 1 529 ? 17.547 16.109 -6.489 1.00 86.44 529 CYS A CA 1
ATOM 4162 C C . CYS A 1 529 ? 16.582 16.502 -7.613 1.00 86.44 529 CYS A C 1
ATOM 4164 O O . CYS A 1 529 ? 16.712 17.574 -8.209 1.00 86.44 529 CYS A O 1
ATOM 4166 N N . GLY A 1 530 ? 15.654 15.600 -7.923 1.00 86.44 530 GLY A N 1
ATOM 4167 C CA . GLY A 1 530 ? 14.693 15.787 -8.999 1.00 86.44 530 GLY A CA 1
ATOM 4168 C C . GLY A 1 530 ? 14.014 14.496 -9.437 1.00 86.44 530 GLY A C 1
ATOM 4169 O O . GLY A 1 530 ? 13.856 13.586 -8.624 1.00 86.44 530 GLY A O 1
ATOM 4170 N N . SER A 1 531 ? 13.596 14.428 -10.702 1.00 86.06 531 SER A N 1
ATOM 4171 C CA . SER A 1 531 ? 12.896 13.269 -11.267 1.00 86.06 531 SER A CA 1
ATOM 4172 C C . SER A 1 531 ? 13.796 12.513 -12.247 1.00 86.06 531 SER A C 1
ATOM 4174 O O . SER A 1 531 ? 14.596 13.111 -12.965 1.00 86.06 531 SER A O 1
ATOM 4176 N N . VAL A 1 532 ? 13.671 11.186 -12.271 1.00 88.75 532 VAL A N 1
ATOM 4177 C CA . VAL A 1 532 ? 14.314 10.315 -13.262 1.00 88.75 532 VAL A CA 1
ATOM 4178 C C . VAL A 1 532 ? 13.213 9.465 -13.884 1.00 88.75 532 VAL A C 1
ATOM 4180 O O . VAL A 1 532 ? 12.604 8.645 -13.202 1.00 88.75 532 VAL A O 1
ATOM 4183 N N . ARG A 1 533 ? 12.932 9.684 -15.169 1.00 88.56 533 ARG A N 1
ATOM 4184 C CA . ARG A 1 533 ? 11.966 8.914 -15.960 1.00 88.56 533 ARG A CA 1
ATOM 4185 C C . ARG A 1 533 ? 12.732 8.077 -16.975 1.00 88.56 533 ARG A C 1
ATOM 4187 O O . ARG A 1 533 ? 13.533 8.617 -17.737 1.00 88.56 533 ARG A O 1
ATOM 4194 N N . LEU A 1 534 ? 12.499 6.769 -16.961 1.00 89.31 534 LEU A N 1
ATOM 4195 C CA . LEU A 1 534 ? 13.207 5.793 -17.787 1.00 89.31 534 LEU A CA 1
ATOM 4196 C C . LEU A 1 534 ? 12.197 4.980 -18.591 1.00 89.31 534 LEU A C 1
ATOM 4198 O O . LEU A 1 534 ? 11.177 4.568 -18.041 1.00 89.31 534 LEU A O 1
ATOM 4202 N N . GLY A 1 535 ? 12.508 4.706 -19.858 1.00 85.81 535 GLY A N 1
ATOM 4203 C CA . GLY A 1 535 ? 11.794 3.695 -20.638 1.00 85.81 535 GLY A CA 1
ATOM 4204 C C . GLY A 1 535 ? 10.340 4.046 -20.951 1.00 85.81 535 GLY A C 1
ATOM 4205 O O . GLY A 1 535 ? 9.509 3.146 -21.014 1.00 85.81 535 GLY A O 1
ATOM 4206 N N . THR A 1 536 ? 10.021 5.331 -21.141 1.00 89.88 536 THR A N 1
ATOM 4207 C CA . THR A 1 536 ? 8.689 5.761 -21.600 1.00 89.88 536 THR A CA 1
ATOM 4208 C C . THR A 1 536 ? 8.299 4.993 -22.861 1.00 89.88 536 THR A C 1
ATOM 4210 O O . THR A 1 536 ? 9.089 4.934 -23.800 1.00 89.88 536 THR A O 1
ATOM 4213 N N . LEU A 1 537 ? 7.096 4.423 -22.897 1.00 92.69 537 LEU A N 1
ATOM 4214 C CA . LEU A 1 537 ? 6.550 3.772 -24.085 1.00 92.69 537 LEU A CA 1
ATOM 4215 C C . LEU A 1 537 ? 5.367 4.585 -24.604 1.00 92.69 537 LEU A C 1
ATOM 4217 O O . LEU A 1 537 ? 4.426 4.850 -23.855 1.00 92.69 537 LEU A O 1
ATOM 4221 N N . THR A 1 538 ? 5.412 4.950 -25.881 1.00 93.69 538 THR A N 1
ATOM 4222 C CA . THR A 1 538 ? 4.304 5.595 -26.584 1.00 93.69 538 THR A CA 1
ATOM 4223 C C . THR A 1 538 ? 3.624 4.558 -27.469 1.00 93.69 538 THR A C 1
ATOM 4225 O O . THR A 1 538 ? 4.244 3.983 -28.367 1.00 93.69 538 THR A O 1
ATOM 4228 N N . PHE A 1 539 ? 2.342 4.323 -27.208 1.00 91.50 539 PHE A N 1
ATOM 4229 C CA . PHE A 1 539 ? 1.498 3.458 -28.024 1.00 91.50 539 PHE A CA 1
ATOM 4230 C C . PHE A 1 539 ? 0.941 4.240 -29.217 1.00 91.50 539 PHE A C 1
ATOM 4232 O O . PHE A 1 539 ? 0.466 5.364 -29.051 1.00 91.50 539 PHE A O 1
ATOM 4239 N N . LEU A 1 540 ? 1.016 3.653 -30.411 1.00 91.38 540 LEU A N 1
ATOM 4240 C CA . LEU A 1 540 ? 0.567 4.275 -31.657 1.00 91.38 540 LEU A CA 1
ATOM 4241 C C . LEU A 1 540 ? -0.934 4.013 -31.859 1.00 91.38 540 LEU A C 1
ATOM 4243 O O . LEU A 1 540 ? -1.298 2.844 -31.983 1.00 91.38 540 LEU A O 1
ATOM 4247 N N . PRO A 1 541 ? -1.802 5.045 -31.907 1.00 86.38 541 PRO A N 1
ATOM 4248 C CA . PRO A 1 541 ? -3.256 4.856 -31.933 1.00 86.38 541 PRO A CA 1
ATOM 4249 C C . PRO A 1 541 ? -3.758 3.980 -33.085 1.00 86.38 541 PRO A C 1
ATOM 4251 O O . PRO A 1 541 ? -4.575 3.100 -32.843 1.00 86.38 541 PRO A O 1
ATOM 4254 N N . ASP A 1 542 ? -3.203 4.138 -34.290 1.00 84.31 542 ASP A N 1
ATOM 4255 C CA . ASP A 1 542 ? -3.584 3.354 -35.478 1.00 84.31 542 ASP A CA 1
ATOM 4256 C C . ASP A 1 542 ? -3.345 1.840 -35.317 1.00 84.31 542 ASP A C 1
ATOM 4258 O O . ASP A 1 542 ? -3.933 1.027 -36.031 1.00 84.31 542 ASP A O 1
ATOM 4262 N N . GLY A 1 543 ? -2.483 1.447 -34.373 1.00 82.06 543 GLY A N 1
ATOM 4263 C CA . GLY A 1 543 ? -2.212 0.052 -34.035 1.00 82.06 543 GLY A CA 1
ATOM 4264 C C . GLY A 1 543 ? -3.283 -0.603 -33.153 1.00 82.06 543 GLY A C 1
ATOM 4265 O O . GLY A 1 543 ? -3.264 -1.823 -32.978 1.00 82.06 543 GLY A O 1
ATOM 4266 N N . PHE A 1 544 ? -4.217 0.171 -32.596 1.00 79.94 544 PHE A N 1
ATOM 4267 C CA . PHE A 1 544 ? -5.272 -0.312 -31.707 1.00 79.94 544 PHE A CA 1
ATOM 4268 C C . PHE A 1 544 ? -6.644 -0.115 -32.359 1.00 79.94 544 PHE A C 1
ATOM 4270 O O . PHE A 1 544 ? -6.950 0.943 -32.894 1.00 79.94 544 PHE A O 1
ATOM 4277 N N . SER A 1 545 ? -7.506 -1.134 -32.304 1.00 68.75 545 SER A N 1
ATOM 4278 C CA . SER A 1 545 ? -8.900 -0.989 -32.734 1.00 68.75 545 SER A CA 1
ATOM 4279 C C . SER A 1 545 ? -9.647 -0.021 -31.810 1.00 68.75 545 SER A C 1
ATOM 4281 O O . SER A 1 545 ? -9.526 -0.147 -30.590 1.00 68.75 545 SER A O 1
ATOM 4283 N N . ASP A 1 546 ? -10.492 0.850 -32.371 1.00 63.72 546 ASP A N 1
ATOM 4284 C CA . ASP A 1 546 ? -11.323 1.838 -31.649 1.00 63.72 546 ASP A CA 1
ATOM 4285 C C . ASP A 1 546 ? -12.225 1.246 -30.542 1.00 63.72 546 ASP A C 1
ATOM 4287 O O . ASP A 1 546 ? -12.750 1.963 -29.684 1.00 63.72 546 ASP A O 1
ATOM 4291 N N . GLU A 1 547 ? -12.415 -0.075 -30.503 1.00 61.78 547 GLU A N 1
ATOM 4292 C CA . GLU A 1 547 ? -13.221 -0.746 -29.487 1.00 61.78 547 GLU A CA 1
ATOM 4293 C C . GLU A 1 547 ? -12.465 -0.911 -28.151 1.00 61.78 547 GLU A C 1
ATOM 4295 O O . GLU A 1 547 ? -12.079 -2.001 -27.741 1.00 61.78 547 GLU A O 1
ATOM 4300 N N . ARG A 1 548 ? -12.341 0.212 -27.432 1.00 70.00 548 ARG A N 1
ATOM 4301 C CA . ARG A 1 548 ? -12.022 0.352 -25.994 1.00 70.00 548 ARG A CA 1
ATOM 4302 C C . ARG A 1 548 ? -10.671 -0.219 -25.550 1.00 70.00 548 ARG A C 1
ATOM 4304 O O . ARG A 1 548 ? -10.548 -1.392 -25.194 1.00 70.00 548 ARG A O 1
ATOM 4311 N N . LEU A 1 549 ? -9.697 0.677 -25.398 1.00 83.69 549 LEU A N 1
ATOM 4312 C CA . LEU A 1 549 ? -8.436 0.395 -24.715 1.00 83.69 549 LEU A CA 1
ATOM 4313 C C . LEU A 1 549 ? -8.686 -0.043 -23.260 1.00 83.69 549 LEU A C 1
ATOM 4315 O O . LEU A 1 549 ? -9.462 0.571 -22.519 1.00 83.69 549 LEU A O 1
ATOM 4319 N N . LYS A 1 550 ? -8.017 -1.121 -22.848 1.00 88.62 550 LYS A N 1
ATOM 4320 C CA . LYS A 1 550 ? -8.103 -1.684 -21.497 1.00 88.62 550 LYS A CA 1
ATOM 4321 C C . LYS A 1 550 ? -6.715 -1.822 -20.896 1.00 88.62 550 LYS A C 1
ATOM 4323 O O . LYS A 1 550 ? -5.779 -2.225 -21.579 1.00 88.62 550 LYS A O 1
ATOM 4328 N N . MET A 1 551 ? -6.607 -1.547 -19.602 1.00 89.44 551 MET A N 1
ATOM 4329 C CA . MET A 1 551 ? -5.417 -1.814 -18.799 1.00 89.44 551 MET A CA 1
ATOM 4330 C C . MET A 1 551 ? -5.704 -2.983 -17.861 1.00 89.44 551 MET A C 1
ATOM 4332 O O . MET A 1 551 ? -6.734 -2.990 -17.192 1.00 89.44 551 MET A O 1
ATOM 4336 N N . ALA A 1 552 ? -4.793 -3.954 -17.791 1.00 92.69 552 ALA A N 1
ATOM 4337 C CA . ALA A 1 552 ? -4.884 -5.064 -16.850 1.00 92.69 552 ALA A CA 1
ATOM 4338 C C . ALA A 1 552 ? -3.683 -5.069 -15.894 1.00 92.69 552 ALA A C 1
ATOM 4340 O O . ALA A 1 552 ? -2.542 -4.973 -16.339 1.00 92.69 552 ALA A O 1
ATOM 4341 N N . THR A 1 553 ? -3.925 -5.203 -14.588 1.00 92.25 553 THR A N 1
ATOM 4342 C CA . THR A 1 553 ? -2.870 -5.252 -13.556 1.00 92.25 553 THR A CA 1
ATOM 4343 C C . THR A 1 553 ? -3.225 -6.236 -12.440 1.00 92.25 553 THR A C 1
ATOM 4345 O O . THR A 1 553 ? -4.394 -6.530 -12.211 1.00 92.25 553 THR A O 1
ATOM 4348 N N . LYS A 1 554 ? -2.223 -6.771 -11.733 1.00 93.75 554 LYS A N 1
ATOM 4349 C CA . LYS A 1 554 ? -2.417 -7.615 -10.544 1.00 93.75 554 LYS A CA 1
ATOM 4350 C C . LYS A 1 554 ? -2.077 -6.826 -9.284 1.00 93.75 554 LYS A C 1
ATOM 4352 O O . LYS A 1 554 ? -0.916 -6.761 -8.890 1.00 93.75 554 LYS A O 1
ATOM 4357 N N . ASN A 1 555 ? -3.098 -6.275 -8.637 1.00 94.00 555 ASN A N 1
ATOM 4358 C CA . ASN A 1 555 ? -2.954 -5.460 -7.431 1.00 94.00 555 ASN A CA 1
ATOM 4359 C C . ASN A 1 555 ? -3.108 -6.333 -6.171 1.00 94.00 555 ASN A C 1
ATOM 4361 O O . ASN A 1 555 ? -4.091 -6.246 -5.437 1.00 94.00 555 ASN A O 1
ATOM 4365 N N . GLY A 1 556 ? -2.160 -7.242 -5.938 1.00 94.38 556 GLY A N 1
ATOM 4366 C CA . GLY A 1 556 ? -2.123 -8.088 -4.735 1.00 94.38 556 GLY A CA 1
ATOM 4367 C C . GLY A 1 556 ? -2.990 -9.351 -4.756 1.00 94.38 556 GLY A C 1
ATOM 4368 O O . GLY A 1 556 ? -2.708 -10.288 -4.007 1.00 94.38 556 GLY A O 1
ATOM 4369 N N . GLY A 1 557 ? -3.996 -9.412 -5.630 1.00 95.12 557 GLY A N 1
ATOM 4370 C CA . GLY A 1 557 ? -4.803 -10.607 -5.891 1.00 95.12 557 GLY A CA 1
ATOM 4371 C C . GLY A 1 557 ? -4.181 -11.576 -6.905 1.00 95.12 557 GLY A C 1
ATOM 4372 O O . GLY A 1 557 ? -3.209 -11.268 -7.595 1.00 95.12 557 GLY A O 1
ATOM 4373 N N . GLU A 1 558 ? -4.761 -12.773 -7.018 1.00 95.31 558 GLU A N 1
ATOM 4374 C CA . GLU A 1 558 ? -4.300 -13.813 -7.954 1.00 95.31 558 GLU A CA 1
ATOM 4375 C C . GLU A 1 558 ? -4.582 -13.446 -9.422 1.00 95.31 558 GLU A C 1
ATOM 4377 O O . GLU A 1 558 ? -3.747 -13.658 -10.316 1.00 95.31 558 GLU A O 1
ATOM 4382 N N . ARG A 1 559 ? -5.778 -12.897 -9.664 1.00 95.75 559 ARG A N 1
ATOM 4383 C CA . ARG A 1 559 ? -6.308 -12.538 -10.984 1.00 95.75 559 ARG A CA 1
ATOM 4384 C C . ARG A 1 559 ? -6.003 -11.079 -11.317 1.00 95.75 559 ARG A C 1
ATOM 4386 O O . ARG A 1 559 ? -5.809 -10.261 -10.425 1.00 95.75 559 ARG A O 1
ATOM 4393 N N . ALA A 1 560 ? -5.954 -10.772 -12.612 1.00 95.50 560 ALA A N 1
ATOM 4394 C CA . ALA A 1 560 ? -5.757 -9.406 -13.080 1.00 95.50 560 ALA A CA 1
ATOM 4395 C C . ALA A 1 560 ? -7.070 -8.610 -13.015 1.00 95.50 560 ALA A C 1
ATOM 4397 O O . ALA A 1 560 ? -8.098 -9.064 -13.514 1.00 95.50 560 ALA A O 1
ATOM 4398 N N . GLU A 1 561 ? -7.009 -7.422 -12.427 1.00 94.94 561 GLU A N 1
ATOM 4399 C CA . GLU A 1 561 ? -8.036 -6.387 -12.511 1.00 94.94 561 GLU A CA 1
ATOM 4400 C C . GLU A 1 561 ? -7.966 -5.733 -13.886 1.00 94.94 561 GLU A C 1
ATOM 4402 O O . GLU A 1 561 ? -6.871 -5.440 -14.366 1.00 94.94 561 GLU A O 1
ATOM 4407 N N . VAL A 1 562 ? -9.120 -5.518 -14.520 1.00 94.00 562 VAL A N 1
ATOM 4408 C CA . VAL A 1 562 ? -9.217 -4.937 -15.863 1.00 94.00 562 VAL A CA 1
ATOM 4409 C C . VAL A 1 562 ? -9.981 -3.622 -15.788 1.00 94.00 562 VAL A C 1
ATOM 4411 O O . VAL A 1 562 ? -11.130 -3.588 -15.353 1.00 94.00 562 VAL A O 1
ATOM 4414 N N . PHE A 1 563 ? -9.346 -2.556 -16.258 1.00 92.06 563 PHE A N 1
ATOM 4415 C CA . PHE A 1 563 ? -9.873 -1.200 -16.275 1.00 92.06 563 PHE A CA 1
ATOM 4416 C C . PHE A 1 563 ? -10.084 -0.751 -17.717 1.00 92.06 563 PHE A C 1
ATOM 4418 O O . PHE A 1 563 ? -9.163 -0.816 -18.532 1.00 92.06 563 PHE A O 1
ATOM 4425 N N . GLU A 1 564 ? -11.287 -0.284 -18.044 1.00 89.44 564 GLU A N 1
ATOM 4426 C CA . GLU A 1 564 ? -11.536 0.372 -19.329 1.00 89.44 564 GLU A CA 1
ATOM 4427 C C . GLU A 1 564 ? -11.059 1.827 -19.261 1.00 89.44 564 GLU A C 1
ATOM 4429 O O . GLU A 1 564 ? -11.471 2.576 -18.374 1.00 89.44 564 GLU A O 1
ATOM 4434 N N . LEU A 1 565 ? -10.215 2.238 -20.207 1.00 87.81 565 LEU A N 1
ATOM 4435 C CA . LEU A 1 565 ? -9.694 3.602 -20.289 1.00 87.81 565 LEU A CA 1
ATOM 4436 C C . LEU A 1 565 ? -10.675 4.473 -21.085 1.00 87.81 565 LEU A C 1
ATOM 4438 O O . LEU A 1 565 ? -10.487 4.723 -22.272 1.00 87.81 565 LEU A O 1
ATOM 4442 N N . ARG A 1 566 ? -11.778 4.867 -20.438 1.00 83.50 566 ARG A N 1
ATOM 4443 C CA . ARG A 1 566 ? -12.848 5.682 -21.053 1.00 83.50 566 ARG A CA 1
ATOM 4444 C C . ARG A 1 566 ? -12.626 7.190 -20.940 1.00 83.50 566 ARG A C 1
ATOM 4446 O O . ARG A 1 566 ? -13.280 7.956 -21.637 1.00 83.50 566 ARG A O 1
ATOM 4453 N N . GLU A 1 567 ? -11.736 7.600 -20.051 1.00 83.50 567 GLU A N 1
ATOM 4454 C CA . GLU A 1 567 ? -11.392 8.989 -19.770 1.00 83.50 567 GLU A CA 1
ATOM 4455 C C . GLU A 1 567 ? -9.865 9.130 -19.675 1.00 83.50 567 GLU A C 1
ATOM 4457 O O . GLU A 1 567 ? -9.177 8.121 -19.485 1.00 83.50 567 GLU A O 1
ATOM 4462 N N . PRO A 1 568 ? -9.306 10.346 -19.817 1.00 85.25 568 PRO A N 1
ATOM 4463 C CA . PRO A 1 568 ? -7.877 10.563 -19.636 1.00 85.25 568 PRO A CA 1
ATOM 4464 C C . PRO A 1 568 ? -7.420 10.131 -18.238 1.00 85.25 568 PRO A C 1
ATOM 4466 O O . PRO A 1 568 ? -7.891 10.650 -17.228 1.00 85.25 568 PRO A O 1
ATOM 4469 N N . VAL A 1 569 ? -6.462 9.206 -18.181 1.00 87.00 569 VAL A N 1
ATOM 4470 C CA . VAL A 1 569 ? -5.853 8.738 -16.932 1.00 87.00 569 VAL A CA 1
ATOM 4471 C C . VAL A 1 569 ? -4.412 9.220 -16.869 1.00 87.00 569 VAL A C 1
ATOM 4473 O O . VAL A 1 569 ? -3.623 8.958 -17.774 1.00 87.00 569 VAL A O 1
ATOM 4476 N N . ASN A 1 570 ? -4.051 9.909 -15.786 1.00 85.44 570 ASN A N 1
ATOM 4477 C CA . ASN A 1 570 ? -2.686 10.368 -15.563 1.00 85.44 570 ASN A CA 1
ATOM 4478 C C . ASN A 1 570 ? -2.181 9.966 -14.173 1.00 85.44 570 ASN A C 1
ATOM 4480 O O . ASN A 1 570 ? -2.317 10.706 -13.203 1.00 85.44 570 ASN A O 1
ATOM 4484 N N . HIS A 1 571 ? -1.546 8.797 -14.100 1.00 81.94 571 HIS A N 1
ATOM 4485 C CA . HIS A 1 571 ? -0.888 8.315 -12.883 1.00 81.94 571 HIS A CA 1
ATOM 4486 C C . HIS A 1 571 ? 0.496 8.940 -12.637 1.00 81.94 571 HIS A C 1
ATOM 4488 O O . HIS A 1 571 ? 1.111 8.654 -11.616 1.00 81.94 571 HIS A O 1
ATOM 4494 N N . LEU A 1 572 ? 1.001 9.768 -13.562 1.00 74.38 572 LEU A N 1
ATOM 4495 C CA . LEU A 1 572 ? 2.288 10.462 -13.427 1.00 74.38 572 LEU A CA 1
ATOM 4496 C C . LEU A 1 572 ? 2.156 11.820 -12.735 1.00 74.38 572 LEU A C 1
ATOM 4498 O O . LEU A 1 572 ? 3.175 12.464 -12.467 1.00 74.38 572 LEU A O 1
ATOM 4502 N N . GLN A 1 573 ? 0.928 12.296 -12.503 1.00 73.50 573 GLN A N 1
ATOM 4503 C CA . GLN A 1 573 ? 0.729 13.531 -11.763 1.00 73.50 573 GLN A CA 1
ATOM 4504 C C . GLN A 1 573 ? 1.268 13.358 -10.346 1.00 73.50 573 GLN A C 1
ATOM 4506 O O . GLN A 1 573 ? 0.829 12.450 -9.636 1.00 73.50 573 GLN A O 1
ATOM 4511 N N . PRO A 1 574 ? 2.198 14.229 -9.926 1.00 67.81 574 PRO A N 1
ATOM 4512 C CA . PRO A 1 574 ? 2.759 14.121 -8.603 1.00 67.81 574 PRO A CA 1
ATOM 4513 C C . PRO A 1 574 ? 1.655 14.360 -7.576 1.00 67.81 574 PRO A C 1
ATOM 4515 O O . PRO A 1 574 ? 0.891 15.325 -7.666 1.00 67.81 574 PRO A O 1
ATOM 4518 N N . ALA A 1 575 ? 1.603 13.495 -6.570 1.00 62.91 575 ALA A N 1
ATOM 4519 C CA . ALA A 1 575 ? 0.721 13.636 -5.417 1.00 62.91 575 ALA A CA 1
ATOM 4520 C C . ALA A 1 575 ? 0.865 15.014 -4.733 1.00 62.91 575 ALA A C 1
ATOM 4522 O O . ALA A 1 575 ? -0.092 15.561 -4.180 1.00 62.91 575 ALA A O 1
ATOM 4523 N N . SER A 1 576 ? 2.075 15.582 -4.750 1.00 62.16 576 SER A N 1
ATOM 4524 C CA . SER A 1 576 ? 2.364 16.951 -4.313 1.00 62.16 576 SER A CA 1
ATOM 4525 C C . SER A 1 576 ? 3.663 17.470 -4.937 1.00 62.16 576 SER A C 1
ATOM 4527 O O . SER A 1 576 ? 4.422 16.710 -5.521 1.00 62.16 576 SER A O 1
ATOM 4529 N N . THR A 1 577 ? 4.008 18.741 -4.725 1.00 60.28 577 THR A N 1
ATOM 4530 C CA . THR A 1 577 ? 5.296 19.309 -5.179 1.00 60.28 577 THR A CA 1
ATOM 4531 C C . THR A 1 577 ? 6.538 18.605 -4.616 1.00 60.28 577 THR A C 1
ATOM 4533 O O . THR A 1 577 ? 7.631 18.799 -5.141 1.00 60.28 577 THR A O 1
ATOM 4536 N N . LEU A 1 578 ? 6.388 17.806 -3.554 1.00 54.22 578 LEU A N 1
ATOM 4537 C CA . LEU A 1 578 ? 7.476 17.106 -2.865 1.00 54.22 578 LEU A CA 1
ATOM 4538 C C . LEU A 1 578 ? 7.443 15.584 -3.049 1.00 54.22 578 LEU A C 1
ATOM 4540 O O . LEU A 1 578 ? 8.390 14.910 -2.653 1.00 54.22 578 LEU A O 1
ATOM 4544 N N . VAL A 1 579 ? 6.355 15.039 -3.597 1.00 54.94 579 VAL A N 1
ATOM 4545 C CA . VAL A 1 579 ? 6.133 13.595 -3.717 1.00 54.94 579 VAL A CA 1
ATOM 4546 C C . VAL A 1 579 ? 5.563 13.322 -5.100 1.00 54.94 579 VAL A C 1
ATOM 4548 O O . VAL A 1 579 ? 4.438 13.738 -5.386 1.00 54.94 579 VAL A O 1
ATOM 4551 N N . SER A 1 580 ? 6.362 12.654 -5.934 1.00 51.19 580 SER A N 1
ATOM 4552 C CA . SER A 1 580 ? 5.967 12.152 -7.253 1.00 51.19 580 SER A CA 1
ATOM 4553 C C . SER A 1 580 ? 5.090 10.918 -7.140 1.00 51.19 580 SER A C 1
ATOM 4555 O O . SER A 1 580 ? 5.501 9.977 -6.416 1.00 51.19 580 SER A O 1
#

Radius of gyration: 27.71 Å; Cα contacts (8 Å, |Δi|>4): 1147; chains: 1; bounding box: 68×50×79 Å

Secondary structure (DSSP, 8-state):
----EEEEEEEE-TT-TT--TTTHHHHIIIIIHHHHHHHHHS---EEEEE-HHHHHHHHHH-HHHHHHHHHHHHTTSEEEEB--SS---GGGS-HHHHHHHHHHHHHHHHHHHSS--SEEEPGGG---HHHHHHHHHHT-SEEEEEHHHHHHHTT--S--S---SEEEPTTS-EEEEEEE-HHHHHHHHHHHHTSS-HHHHHHHHHHHHHH-SSPEEEEEEESTTSS------TTPPPPPTT-HHHHHHHHHHHHHHTT-PEE--HHHHHHHHH-SS-PPEE----SS-SS--SSSTT--THHHHTSSSSHHHHHHHHHHHHHHHHHSTTTT-HHHHHHHHHHT-GGGGSS--HHHHHHHHHHHHHHHHHTT--SS----------B-TT---TT-EEEE-TTS-EEEEE-SSEEEEEETTTTTEEEEEEEGGGTT-EEEE-B-TTSSS-GGG-S-B-BS-EEEEEGGGTEEEES-S----EEEEETTEEEEEEEEEETTEEEEEEEEE-SSSS--EEEEE-TT----SEEEEE---PBPGGGS-SS--EEEE-SSSSSPEEEE--S---TTS-SBTTB-

pLDDT: mean 90.55, std 10.41, range [46.66, 98.88]